Protein AF-A4XMM3-F1 (afdb_monomer_lite)

Radius of gyration: 43.62 Å; chains: 1; bounding box: 89×39×121 Å

InterPro domains:
  IPR013663 Helicase, SWF/SNF/SWI type, bacterial [PF08455] (263-455)

Foldseek 3Di:
DQVVLLVLVLQQQDLVNLQVQALHNVQLVLLVVQLVVVQWAQWAAESVQRKIWTFGDDPPGTKTKIKGFDWDWDDDPVDTHIHTPDIDMDIPDPVVVVTGGDGSRRSSSSNCSSVVVHHYDHDPDDPCRVVRVVVVVVVVVVVVVVVVVVVLVVQLVVVVVLVVVCVVPPDDAFKEKAWEQEAFDQWWTKIWIWMDGPVQVDIATQQALQVVLVCLVSQHWADRDPRDIDGNNNHDYDPLVNLVSVVSNVCCVVPVVCDDRGIRIHTPVCVVVVLVSQAQHKHWYDDDPDPDTDIAGEHQPDDDAWEWEWEDDPWKIKIFTPCQQAKDQRNLVPQSQWIQHPRYTYGDDPPRSVLVSVVNCCQPPPDDPPDHGRMDMDGLVVLLLCCFVRVVRCVVRHHYYYDPVSCVSNVADPADKDWDWDWDDDDPDIDIAIWIDSPPDIDHNDDPPPPPPPPPDD

Sequence (458 aa):
MVQELAKKIYASITDYMIRRLASNENVYIRGIQLYNHGRVKNPKFNPELMIAEAKVEGDTDPYNVILDLDVDTEGEENNLKASIYKVGFWRECKAAQTYKGLCKHSVALLKALSKGEVEVVDYPTPIFLELKKKFEEEERQRRRTEFKKRLEKIKSTYAHAMTRLISEIDIKPNVYLKKIIESVSVDALNMRFKIYSEDIGKEYFIKDIGDFSEAYINKIEYQFGKKFVYNPFIHIFPEEDKKLLEFIYKLKNIKPVIFSAQYLSIPYALWEDFFNLINRQEIFAAYGEGNEYKKIKVDITKPVDIDIFVDMNEEEANIKSEFLKEADVLDWKQRARFVIYKDTLTVLKEPQNFIIYPLFYYNCVEFAADEMQGEIKLNKEDLKEFIEIVYPVAKEYCRFEMSQKVKEFLELKDEELKLKVLFDTYKKGICAQIKYTDGSTDLDIEKAGLKRDFSKRA

Secondary structure (DSSP, 8-state):
-HHHHHHHHHHH--HHHHHHHBSSHHHHHHHHHHHHTT-EEEEEEETTTTEEEEEEE-SSSEEEEEEEEEEEEESSTTS-EEEEEEEEEEES-GGGGGSSSB-HHHHHHHHHHHTT-SEE---SS-TTHHHHHHHHHHHHHHHHHHHHHHHHHHHHHHHHHHHHHHTTS-----EEEEEEEEEE-SSEEEEEEEEEEGGGTEEEE-S-HHHHHHHHHTT--EE-SSS-EE-TTT----HHHHHHHHHHHHHHHH-GGGEETTEEEEEGGGHHHHHHHTTT-EEEE--SSSSSPEEEEE-TT-----EEEEEE-SSEEEEE-HHHHH-EETTTTTTS-EEEETTEEEEPPTTHHHHHHHHHHIIIIIS-TTSPTTEEEEEHHHHHHHHHHHHHHHHHHSEEEE-HHHHHHTT--SSPPEEEEEEEEETTEEEEEEEEESSS-EEE--------------

Structure (mmCIF, N/CA/C/O backbone):
data_AF-A4XMM3-F1
#
_entry.id   AF-A4XMM3-F1
#
loop_
_atom_site.group_PDB
_atom_site.id
_atom_site.type_symbol
_atom_site.label_atom_id
_atom_site.label_alt_id
_atom_site.label_comp_id
_atom_site.label_asym_id
_atom_site.label_entity_id
_atom_site.label_seq_id
_atom_site.pdbx_PDB_ins_code
_atom_site.Cartn_x
_atom_site.Cartn_y
_atom_site.Cartn_z
_atom_site.occupancy
_atom_site.B_iso_or_equiv
_atom_site.auth_seq_id
_atom_site.auth_comp_id
_atom_site.auth_asym_id
_atom_site.auth_atom_id
_atom_site.pdbx_PDB_model_num
ATOM 1 N N . MET A 1 1 ? 49.291 -16.802 -58.790 1.00 63.16 1 MET A N 1
ATOM 2 C CA . MET A 1 1 ? 47.913 -16.306 -58.589 1.00 63.16 1 MET A CA 1
ATOM 3 C C . MET A 1 1 ? 47.802 -15.371 -57.377 1.00 63.16 1 MET A C 1
ATOM 5 O O . MET A 1 1 ? 47.644 -14.178 -57.586 1.00 63.16 1 MET A O 1
ATOM 9 N N . VAL A 1 2 ? 48.005 -15.838 -56.133 1.00 71.44 2 VAL A N 1
ATOM 10 C CA . VAL A 1 2 ? 47.857 -15.024 -54.894 1.00 71.44 2 VAL A CA 1
ATOM 11 C C . VAL A 1 2 ? 48.750 -13.768 -54.855 1.00 71.44 2 VAL A C 1
ATOM 13 O O . VAL A 1 2 ? 48.275 -12.666 -54.589 1.00 71.44 2 VAL A O 1
ATOM 16 N N . GLN A 1 3 ? 50.036 -13.895 -55.205 1.00 75.62 3 GLN A N 1
ATOM 17 C CA . GLN A 1 3 ? 50.959 -12.748 -55.260 1.00 75.62 3 GLN A CA 1
ATOM 18 C C . GLN A 1 3 ? 50.628 -11.741 -56.375 1.00 75.62 3 GLN A C 1
ATOM 20 O O . GLN A 1 3 ? 50.979 -10.567 -56.278 1.00 75.62 3 GLN A O 1
ATOM 25 N N . GLU A 1 4 ? 49.976 -12.187 -57.447 1.00 78.44 4 GLU A N 1
ATOM 26 C CA . GLU A 1 4 ? 49.599 -11.324 -58.567 1.00 78.44 4 GLU A CA 1
ATOM 27 C C . GLU A 1 4 ? 48.335 -10.522 -58.243 1.00 78.44 4 GLU A C 1
ATOM 29 O O . GLU A 1 4 ? 48.286 -9.318 -58.494 1.00 78.44 4 GLU A O 1
ATOM 34 N N . LEU A 1 5 ? 47.361 -11.166 -57.594 1.00 80.94 5 LEU A N 1
ATOM 35 C CA . LEU A 1 5 ? 46.179 -10.511 -57.042 1.00 80.94 5 LEU A CA 1
ATOM 36 C C . LEU A 1 5 ? 46.572 -9.439 -56.017 1.00 80.94 5 LEU A C 1
ATOM 38 O O . LEU A 1 5 ? 46.119 -8.303 -56.121 1.00 80.94 5 LEU A O 1
ATOM 42 N N . ALA A 1 6 ? 47.491 -9.753 -55.099 1.00 84.19 6 ALA A N 1
ATOM 43 C CA . ALA A 1 6 ? 48.010 -8.786 -54.136 1.00 84.19 6 ALA A CA 1
ATOM 44 C C . ALA A 1 6 ? 48.622 -7.546 -54.818 1.00 84.19 6 ALA A C 1
ATOM 46 O O . ALA A 1 6 ? 48.267 -6.418 -54.486 1.00 84.19 6 ALA A O 1
ATOM 47 N N . LYS A 1 7 ? 49.463 -7.734 -55.846 1.00 85.12 7 LYS A N 1
ATOM 48 C CA . LYS A 1 7 ? 50.044 -6.617 -56.618 1.00 85.12 7 LYS A CA 1
ATOM 49 C C . LYS A 1 7 ? 48.981 -5.751 -57.302 1.00 85.12 7 LYS A C 1
ATOM 51 O O . LYS A 1 7 ? 49.102 -4.526 -57.294 1.00 85.12 7 LYS A O 1
ATOM 56 N N . LYS A 1 8 ? 47.943 -6.370 -57.874 1.00 84.00 8 LYS A N 1
ATOM 57 C CA . LYS A 1 8 ? 46.811 -5.666 -58.501 1.00 84.00 8 LYS A CA 1
ATOM 58 C C . LYS A 1 8 ? 46.006 -4.868 -57.470 1.00 84.00 8 LYS A C 1
ATOM 60 O O . LYS A 1 8 ? 45.648 -3.723 -57.734 1.00 84.00 8 LYS A O 1
ATOM 65 N N . ILE A 1 9 ? 45.805 -5.425 -56.274 1.00 85.81 9 ILE A N 1
ATOM 66 C CA . ILE A 1 9 ? 45.154 -4.732 -55.156 1.00 85.81 9 ILE A CA 1
ATOM 67 C C . ILE A 1 9 ? 45.976 -3.516 -54.734 1.00 85.81 9 ILE A C 1
ATOM 69 O O . ILE A 1 9 ? 45.413 -2.429 -54.670 1.00 85.81 9 ILE A O 1
ATOM 73 N N . TYR A 1 10 ? 47.292 -3.644 -54.535 1.00 90.19 10 TYR A N 1
ATOM 74 C CA . TYR A 1 10 ? 48.148 -2.513 -54.139 1.00 90.19 10 TYR A CA 1
ATOM 75 C C . TYR A 1 10 ? 48.059 -1.357 -55.140 1.00 90.19 10 TYR A C 1
ATOM 77 O O . TYR A 1 10 ? 47.852 -0.210 -54.746 1.00 90.19 10 TYR A O 1
ATOM 85 N N . ALA A 1 11 ? 48.130 -1.672 -56.438 1.00 86.19 11 ALA A N 1
ATOM 86 C CA . ALA A 1 11 ? 48.041 -0.690 -57.516 1.00 86.19 11 ALA A CA 1
ATOM 87 C C . ALA A 1 11 ? 46.674 0.017 -57.589 1.00 86.19 11 ALA A C 1
ATOM 89 O O . ALA A 1 11 ? 46.595 1.152 -58.058 1.00 86.19 11 ALA A O 1
ATOM 90 N N . SER A 1 12 ? 45.606 -0.627 -57.108 1.00 86.50 12 SER A N 1
ATOM 91 C CA . SER A 1 12 ? 44.261 -0.041 -57.066 1.00 86.50 12 SER A CA 1
ATOM 92 C C . SER A 1 12 ? 44.072 0.983 -55.935 1.00 86.50 12 SER A C 1
ATOM 94 O O . SER A 1 12 ? 43.129 1.772 -55.974 1.00 86.50 12 SER A O 1
ATOM 96 N N . ILE A 1 13 ? 44.968 1.018 -54.938 1.00 90.06 13 ILE A N 1
ATOM 97 C CA . ILE A 1 13 ? 44.867 1.925 -53.787 1.00 90.06 13 ILE A CA 1
ATOM 98 C C . ILE A 1 13 ? 45.601 3.231 -54.089 1.00 90.06 13 ILE A C 1
ATOM 100 O O . ILE A 1 13 ? 46.823 3.322 -53.992 1.00 90.06 13 ILE A O 1
ATOM 104 N N . THR A 1 14 ? 44.851 4.280 -54.419 1.00 90.62 14 THR A N 1
ATOM 105 C CA . THR A 1 14 ? 45.434 5.599 -54.710 1.00 90.62 14 THR A CA 1
ATOM 106 C C . THR A 1 14 ? 45.437 6.519 -53.490 1.00 90.62 14 THR A C 1
ATOM 108 O O . THR A 1 14 ? 44.548 6.454 -52.640 1.00 90.62 14 THR A O 1
ATOM 111 N N . ASP A 1 15 ? 46.378 7.465 -53.433 1.00 91.56 15 ASP A N 1
ATOM 112 C CA . ASP A 1 15 ? 46.409 8.486 -52.371 1.00 91.56 15 ASP A CA 1
ATOM 113 C C . ASP A 1 15 ? 45.133 9.335 -52.335 1.00 91.56 15 ASP A C 1
ATOM 115 O O . ASP A 1 15 ? 44.656 9.709 -51.263 1.00 91.56 15 ASP A O 1
ATOM 119 N N . TYR A 1 16 ? 44.523 9.572 -53.499 1.00 90.44 16 TYR A N 1
ATOM 120 C CA . TYR A 1 16 ? 43.225 10.232 -53.596 1.00 90.44 16 TYR A CA 1
ATOM 121 C C . TYR A 1 16 ? 42.118 9.437 -52.883 1.00 90.44 16 TYR A C 1
ATOM 123 O O . TYR A 1 16 ? 41.324 10.018 -52.139 1.00 90.44 16 TYR A O 1
ATOM 131 N N . MET A 1 17 ? 42.085 8.111 -53.057 1.00 89.81 17 MET A N 1
ATOM 132 C CA . MET A 1 17 ? 41.139 7.239 -52.352 1.00 89.81 17 MET A CA 1
ATOM 133 C C . MET A 1 17 ? 41.387 7.244 -50.846 1.00 89.81 17 MET A C 1
ATOM 135 O O . MET A 1 17 ? 40.449 7.459 -50.081 1.00 89.81 17 MET A O 1
ATOM 139 N N . ILE A 1 18 ? 42.641 7.075 -50.412 1.00 92.06 18 ILE A N 1
ATOM 140 C CA . ILE A 1 18 ? 43.003 7.079 -48.986 1.00 92.06 18 ILE A CA 1
ATOM 141 C C . ILE A 1 18 ? 42.569 8.399 -48.330 1.00 92.06 18 ILE A C 1
ATOM 143 O O . ILE A 1 18 ? 41.960 8.393 -47.257 1.00 92.06 18 ILE A O 1
ATOM 147 N N . ARG A 1 19 ? 42.814 9.531 -49.000 1.00 92.69 19 ARG A N 1
ATOM 148 C CA . ARG A 1 19 ? 42.422 10.868 -48.537 1.00 92.69 19 ARG A CA 1
ATOM 149 C C . ARG A 1 19 ? 40.908 11.038 -48.429 1.00 92.69 19 ARG A C 1
ATOM 151 O O . ARG A 1 19 ? 40.440 11.587 -47.438 1.00 92.69 19 ARG A O 1
ATOM 158 N N . ARG A 1 20 ? 40.137 10.539 -49.403 1.00 90.25 20 ARG A N 1
ATOM 159 C CA . ARG A 1 20 ? 38.661 10.567 -49.365 1.00 90.25 20 ARG A CA 1
ATOM 160 C C . ARG A 1 20 ? 38.064 9.677 -48.282 1.00 90.25 20 ARG A C 1
ATOM 162 O O . ARG A 1 20 ? 36.989 9.986 -47.777 1.00 90.25 20 ARG A O 1
ATOM 169 N N . LEU A 1 21 ? 38.718 8.560 -47.981 1.00 89.12 21 LEU A N 1
ATOM 170 C CA . LEU A 1 21 ? 38.251 7.620 -46.970 1.00 89.12 21 LEU A CA 1
ATOM 171 C C . LEU A 1 21 ? 38.573 8.095 -45.552 1.00 89.12 21 LEU A C 1
ATOM 173 O O . LEU A 1 21 ? 37.874 7.695 -44.625 1.00 89.12 21 LEU A O 1
ATOM 177 N N . ALA A 1 22 ? 39.590 8.941 -45.364 1.00 89.06 22 ALA A N 1
ATOM 178 C CA . ALA A 1 22 ? 39.926 9.524 -44.069 1.00 89.06 22 ALA A CA 1
ATOM 179 C C . ALA A 1 22 ? 38.786 10.381 -43.494 1.00 89.06 22 ALA A C 1
ATOM 181 O O . ALA A 1 22 ? 38.044 11.036 -44.221 1.00 89.06 22 ALA A O 1
ATOM 182 N N . SER A 1 23 ? 38.668 10.423 -42.164 1.00 86.31 23 SER A N 1
ATOM 183 C CA . SER A 1 23 ? 37.593 11.173 -41.495 1.00 86.31 23 SER A CA 1
ATOM 184 C C . SER A 1 23 ? 37.624 12.679 -41.757 1.00 86.31 23 SER A C 1
ATOM 186 O O . SER A 1 23 ? 36.595 13.343 -41.680 1.00 86.31 23 SER A O 1
ATOM 188 N N . ASN A 1 24 ? 38.814 13.228 -42.004 1.00 88.06 24 ASN A N 1
ATOM 189 C CA . ASN A 1 24 ? 39.052 14.592 -42.469 1.00 88.06 24 ASN A CA 1
ATOM 190 C C . ASN A 1 24 ? 40.511 14.735 -42.940 1.00 88.06 24 ASN A C 1
ATOM 192 O O . ASN A 1 24 ? 41.333 13.834 -42.751 1.00 88.06 24 ASN A O 1
ATOM 196 N N . GLU A 1 25 ? 40.842 15.901 -43.495 1.00 92.00 25 GLU A N 1
ATOM 197 C CA . GLU A 1 25 ? 42.173 16.216 -44.024 1.00 92.00 25 GLU A CA 1
ATOM 198 C C . GLU A 1 25 ? 43.298 16.054 -42.989 1.00 92.00 25 GLU A C 1
ATOM 200 O O . GLU A 1 25 ? 44.326 15.439 -43.263 1.00 92.00 25 GLU A O 1
ATOM 205 N N . ASN A 1 26 ? 43.097 16.541 -41.763 1.00 90.31 26 ASN A N 1
ATOM 206 C CA . ASN A 1 26 ? 44.109 16.444 -40.707 1.00 90.31 26 ASN A CA 1
ATOM 207 C C . ASN A 1 26 ? 44.376 14.988 -40.303 1.00 90.31 26 ASN A C 1
ATOM 209 O O . ASN A 1 26 ? 45.504 14.625 -39.972 1.00 90.31 26 ASN A O 1
ATOM 213 N N . VAL A 1 27 ? 43.342 14.145 -40.324 1.00 89.44 27 VAL A N 1
ATOM 214 C CA . VAL A 1 27 ? 43.455 12.708 -40.051 1.00 89.44 27 VAL A CA 1
ATOM 215 C C . VAL A 1 27 ? 44.236 12.003 -41.158 1.00 89.44 27 VAL A C 1
ATOM 217 O O . VAL A 1 27 ? 45.082 11.166 -40.841 1.00 89.44 27 VAL A O 1
ATOM 220 N N . TYR A 1 28 ? 44.006 12.374 -42.421 1.00 92.88 28 TYR A N 1
ATOM 221 C CA . TYR A 1 28 ? 44.798 11.891 -43.551 1.00 92.88 28 TYR A CA 1
ATOM 222 C C . TYR A 1 28 ? 46.277 12.263 -43.392 1.00 92.88 28 TYR A C 1
ATOM 224 O O . TYR A 1 28 ? 47.122 11.371 -43.351 1.00 92.88 28 TYR A O 1
ATOM 232 N N . ILE A 1 29 ? 46.584 13.551 -43.192 1.00 92.94 29 ILE A N 1
ATOM 233 C CA . ILE A 1 29 ? 47.963 14.046 -43.030 1.00 92.94 29 ILE A CA 1
ATOM 234 C C . ILE A 1 29 ? 48.675 13.313 -41.889 1.00 92.94 29 ILE A C 1
ATOM 236 O O . ILE A 1 29 ? 49.778 12.802 -42.071 1.00 92.94 29 ILE A O 1
ATOM 240 N N . ARG A 1 30 ? 48.028 13.194 -40.723 1.00 91.81 30 ARG A N 1
ATOM 241 C CA . ARG A 1 30 ? 48.594 12.469 -39.575 1.00 91.81 30 ARG A CA 1
ATOM 242 C C . ARG A 1 30 ? 48.789 10.984 -39.861 1.00 91.81 30 ARG A C 1
ATOM 244 O O . ARG A 1 30 ? 49.762 10.405 -39.397 1.00 91.81 30 ARG A O 1
ATOM 251 N N . GLY A 1 31 ? 47.885 10.353 -40.607 1.00 92.38 31 GLY A N 1
ATOM 252 C CA . GLY A 1 31 ? 48.042 8.955 -41.001 1.00 92.38 31 GLY A CA 1
ATOM 253 C C . GLY A 1 31 ? 49.234 8.739 -41.932 1.00 92.38 31 GLY A C 1
ATOM 254 O O . GLY A 1 31 ? 50.013 7.814 -41.718 1.00 92.38 31 GLY A O 1
ATOM 255 N N . ILE A 1 32 ? 49.439 9.642 -42.894 1.00 95.81 32 ILE A N 1
ATOM 256 C CA . ILE A 1 32 ? 50.630 9.638 -43.754 1.00 95.81 32 ILE A CA 1
ATOM 257 C C . ILE A 1 32 ? 51.907 9.876 -42.936 1.00 95.81 32 ILE A C 1
ATOM 259 O O . ILE A 1 32 ? 52.905 9.201 -43.166 1.00 95.81 32 ILE A O 1
ATOM 263 N N . GLN A 1 33 ? 51.883 10.768 -41.940 1.00 92.81 33 GLN A N 1
ATOM 264 C CA . GLN A 1 33 ? 53.020 10.975 -41.031 1.00 92.81 33 GLN A CA 1
ATOM 265 C C . GLN A 1 33 ? 53.373 9.710 -40.241 1.00 92.81 33 GLN A C 1
ATOM 267 O O . GLN A 1 33 ? 54.544 9.355 -40.151 1.00 92.81 33 GLN A O 1
ATOM 272 N N . LEU A 1 34 ? 52.375 9.003 -39.698 1.00 92.38 34 LEU A N 1
ATOM 273 C CA . LEU A 1 34 ? 52.605 7.735 -39.000 1.00 92.38 34 LEU A CA 1
ATOM 274 C C . LEU A 1 34 ? 53.247 6.693 -39.924 1.00 92.38 34 LEU A C 1
ATOM 276 O O . LEU A 1 34 ? 54.205 6.031 -39.529 1.00 92.38 34 LEU A O 1
ATOM 280 N N . TYR A 1 35 ? 52.753 6.584 -41.158 1.00 95.88 35 TYR A N 1
ATOM 281 C CA . TYR A 1 35 ? 53.344 5.716 -42.171 1.00 95.88 35 TYR A CA 1
ATOM 282 C C . TYR A 1 35 ? 54.807 6.097 -42.472 1.00 95.88 35 TYR A C 1
ATOM 284 O O . TYR A 1 35 ? 55.692 5.262 -42.310 1.00 95.88 35 TYR A O 1
ATOM 292 N N . ASN A 1 36 ? 55.080 7.366 -42.798 1.00 92.88 36 ASN A N 1
ATOM 293 C CA . ASN A 1 36 ? 56.426 7.852 -43.129 1.00 92.88 36 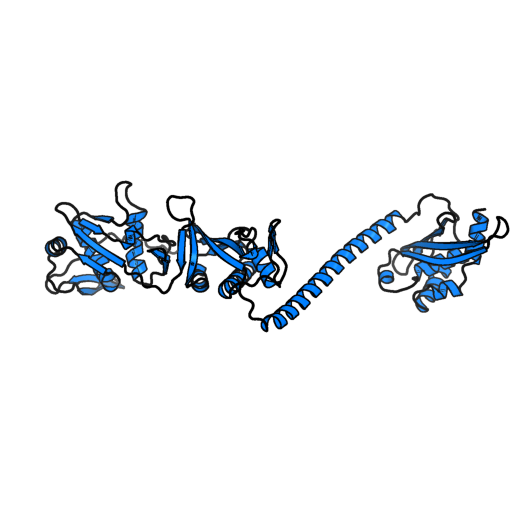ASN A CA 1
ATOM 294 C C . ASN A 1 36 ? 57.428 7.686 -41.973 1.00 92.88 36 ASN A C 1
ATOM 296 O O . ASN A 1 36 ? 58.621 7.526 -42.206 1.00 92.88 36 ASN A O 1
ATOM 300 N N . HIS A 1 37 ? 56.958 7.717 -40.723 1.00 93.50 37 HIS A N 1
ATOM 301 C CA . HIS A 1 37 ? 57.781 7.473 -39.536 1.00 93.50 37 HIS A CA 1
ATOM 302 C C . HIS A 1 37 ? 57.964 5.977 -39.211 1.00 93.50 37 HIS A C 1
ATOM 304 O O . HIS A 1 37 ? 58.463 5.644 -38.136 1.00 93.50 37 HIS A O 1
ATOM 310 N N . GLY A 1 38 ? 57.529 5.061 -40.084 1.00 91.50 38 GLY A N 1
ATOM 311 C CA . GLY A 1 38 ? 57.675 3.618 -39.881 1.00 91.50 38 GLY A CA 1
ATOM 312 C C . GLY A 1 38 ? 56.896 3.092 -38.672 1.00 91.50 38 GLY A C 1
ATOM 313 O O . GLY A 1 38 ? 57.319 2.129 -38.028 1.00 91.50 38 GLY A O 1
ATOM 314 N N . ARG A 1 39 ? 55.777 3.741 -38.315 1.00 94.00 39 ARG A N 1
ATOM 315 C CA . ARG A 1 39 ? 54.945 3.380 -37.150 1.00 94.00 39 ARG A CA 1
ATOM 316 C C . ARG A 1 39 ? 54.030 2.183 -37.406 1.00 94.00 39 ARG A C 1
ATOM 318 O O . ARG A 1 39 ? 53.411 1.687 -36.471 1.00 94.00 39 ARG A O 1
ATOM 325 N N . VAL A 1 40 ? 53.938 1.710 -38.646 1.00 94.94 40 VAL A N 1
ATOM 326 C CA . VAL A 1 40 ? 53.221 0.481 -39.005 1.00 94.94 40 VAL A CA 1
ATOM 327 C C . VAL A 1 40 ? 54.165 -0.704 -38.790 1.00 94.94 40 VAL A C 1
ATOM 329 O O . VAL A 1 40 ? 55.174 -0.826 -39.478 1.00 94.94 40 VAL A O 1
ATOM 332 N N . LYS A 1 41 ? 53.874 -1.556 -37.804 1.00 94.44 41 LYS A N 1
ATOM 333 C CA . LYS A 1 41 ? 54.704 -2.704 -37.417 1.00 94.44 41 LYS A CA 1
ATOM 334 C C . LYS A 1 41 ? 54.071 -4.011 -37.881 1.00 94.44 41 LYS A C 1
ATOM 336 O O . LYS A 1 41 ? 52.891 -4.256 -37.623 1.00 94.44 41 LYS A O 1
ATOM 341 N N . ASN A 1 42 ? 54.893 -4.847 -38.515 1.00 90.94 42 ASN A N 1
ATOM 342 C CA . ASN A 1 42 ? 54.543 -6.167 -39.049 1.00 90.94 42 ASN A CA 1
ATOM 343 C C . ASN A 1 42 ? 53.221 -6.178 -39.840 1.00 90.94 42 ASN A C 1
ATOM 345 O O . ASN A 1 42 ? 52.317 -6.940 -39.490 1.00 90.94 42 ASN A O 1
ATOM 349 N N . PRO A 1 43 ? 53.068 -5.302 -40.849 1.00 94.00 43 PRO A N 1
ATOM 350 C CA . PRO A 1 43 ? 51.862 -5.277 -41.657 1.00 94.00 43 PRO A CA 1
ATOM 351 C C . PRO A 1 43 ? 51.736 -6.557 -42.483 1.00 94.00 43 PRO A C 1
ATOM 353 O O . PRO A 1 43 ? 52.675 -6.966 -43.161 1.00 94.00 43 PRO A O 1
ATOM 356 N N . LYS A 1 44 ? 50.564 -7.182 -42.420 1.00 94.56 44 LYS A N 1
ATOM 357 C CA . LYS A 1 44 ? 50.234 -8.444 -43.078 1.00 94.56 44 LYS A CA 1
ATOM 358 C C . LYS A 1 44 ? 49.010 -8.270 -43.956 1.00 94.56 44 LYS A C 1
ATOM 360 O O . LYS A 1 44 ? 48.104 -7.517 -43.603 1.00 94.56 44 LYS A O 1
ATOM 365 N N . PHE A 1 45 ? 48.977 -8.964 -45.084 1.00 93.81 45 PHE A N 1
ATOM 366 C CA . PHE A 1 45 ? 47.842 -8.965 -45.994 1.00 93.81 45 PHE A CA 1
ATOM 367 C C . PHE A 1 45 ? 47.485 -10.388 -46.408 1.00 93.81 45 PHE A C 1
ATOM 369 O O . PHE A 1 45 ? 48.325 -11.103 -46.950 1.00 93.81 45 PHE A O 1
ATOM 376 N N . ASN A 1 46 ? 46.234 -10.775 -46.164 1.00 91.12 46 ASN A N 1
ATOM 377 C CA . ASN A 1 46 ? 45.658 -12.027 -46.624 1.00 91.12 46 ASN A CA 1
ATOM 378 C C . ASN A 1 46 ? 44.792 -11.761 -47.871 1.00 91.12 46 ASN A C 1
ATOM 380 O O . ASN A 1 46 ? 43.705 -11.193 -47.727 1.00 91.12 46 ASN A O 1
ATOM 384 N N . PRO A 1 47 ? 45.237 -12.152 -49.082 1.00 87.19 47 PRO A N 1
ATOM 385 C CA . PRO A 1 47 ? 44.498 -11.893 -50.318 1.00 87.19 47 PRO A CA 1
ATOM 386 C C . PRO A 1 47 ? 43.253 -12.767 -50.501 1.00 87.19 47 PRO A C 1
ATOM 388 O O . PRO A 1 47 ? 42.394 -12.405 -51.296 1.00 87.19 47 PRO A O 1
ATOM 391 N N . GLU A 1 48 ? 43.143 -13.900 -49.802 1.00 86.00 48 GLU A N 1
ATOM 392 C CA . GLU A 1 48 ? 41.952 -14.761 -49.859 1.00 86.00 48 GLU A CA 1
ATOM 393 C C . GLU A 1 48 ? 40.823 -14.198 -48.994 1.00 86.00 48 GLU A C 1
ATOM 395 O O . GLU A 1 48 ? 39.663 -14.194 -49.396 1.00 86.00 48 GLU A O 1
ATOM 400 N N . LEU A 1 49 ? 41.174 -13.673 -47.818 1.00 87.19 49 LEU A N 1
ATOM 401 C CA . LEU A 1 49 ? 40.231 -13.030 -46.905 1.00 87.19 49 LEU A CA 1
ATOM 402 C C . LEU A 1 49 ? 40.035 -11.537 -47.195 1.00 87.19 49 LEU A C 1
ATOM 404 O O . LEU A 1 49 ? 39.188 -10.916 -46.565 1.00 87.19 49 LEU A O 1
ATOM 408 N N . MET A 1 50 ? 40.834 -10.957 -48.096 1.00 90.00 50 MET A N 1
ATOM 409 C CA . MET A 1 50 ? 40.888 -9.519 -48.385 1.00 90.00 50 MET A CA 1
ATOM 410 C C . MET A 1 50 ? 41.103 -8.648 -47.137 1.00 90.00 50 MET A C 1
ATOM 412 O O . MET A 1 50 ? 40.595 -7.531 -47.023 1.00 90.00 50 MET A O 1
ATOM 416 N N . ILE A 1 51 ? 41.901 -9.150 -46.193 1.00 90.44 51 ILE A N 1
ATOM 417 C CA . ILE A 1 51 ? 42.128 -8.516 -44.893 1.00 90.44 51 ILE A CA 1
ATOM 418 C C . ILE A 1 51 ? 43.583 -8.072 -44.760 1.00 90.44 51 ILE A C 1
ATOM 420 O O . ILE A 1 51 ? 44.504 -8.865 -44.951 1.00 90.44 51 ILE A O 1
ATOM 424 N N . ALA A 1 52 ? 43.789 -6.808 -44.384 1.00 91.44 52 ALA A N 1
ATOM 425 C CA . ALA A 1 52 ? 45.095 -6.289 -43.988 1.00 91.44 52 ALA A CA 1
ATOM 426 C C . ALA A 1 52 ? 45.131 -5.998 -42.486 1.00 91.44 52 ALA A C 1
ATOM 428 O O . ALA A 1 52 ? 44.234 -5.350 -41.946 1.00 91.44 52 ALA A O 1
ATOM 429 N N . GLU A 1 53 ? 46.184 -6.440 -41.808 1.00 92.62 53 GLU A N 1
ATOM 430 C CA . GLU A 1 53 ? 46.319 -6.350 -40.355 1.00 92.62 53 GLU A CA 1
ATOM 431 C C . GLU A 1 53 ? 47.703 -5.846 -39.966 1.00 92.62 53 GLU A C 1
ATOM 433 O O . GLU A 1 53 ? 48.712 -6.272 -40.521 1.00 92.62 53 GLU A O 1
ATOM 438 N N . ALA A 1 54 ? 47.774 -4.940 -38.994 1.00 93.50 54 ALA A N 1
ATOM 439 C CA . ALA A 1 54 ? 49.047 -4.486 -38.445 1.00 93.50 54 ALA A CA 1
ATOM 440 C C . ALA A 1 54 ? 48.892 -3.943 -37.030 1.00 93.50 54 ALA A C 1
ATOM 442 O O . ALA A 1 54 ? 47.812 -3.509 -36.618 1.00 93.50 54 ALA A O 1
ATOM 443 N N . LYS A 1 55 ? 50.020 -3.865 -36.324 1.00 92.00 55 LYS A N 1
ATOM 444 C CA . LYS A 1 55 ? 50.136 -3.061 -35.110 1.00 92.00 55 LYS A CA 1
ATOM 445 C C . LYS A 1 55 ? 50.656 -1.679 -35.495 1.00 92.00 55 LYS A C 1
ATOM 447 O O . LYS A 1 55 ? 51.760 -1.560 -36.012 1.00 92.00 55 LYS A O 1
ATOM 452 N N . VAL A 1 56 ? 49.876 -0.629 -35.263 1.00 91.81 56 VAL A N 1
ATOM 453 C CA . VAL A 1 56 ? 50.255 0.750 -35.605 1.00 91.81 56 VAL A CA 1
ATOM 454 C C . VAL A 1 56 ? 50.536 1.533 -34.330 1.00 91.81 56 VAL A C 1
ATOM 456 O O . VAL A 1 56 ? 49.641 1.735 -33.513 1.00 91.81 56 VAL A O 1
ATOM 459 N N . GLU A 1 57 ? 51.773 1.982 -34.155 1.00 90.25 57 GLU A N 1
ATOM 460 C CA . GLU A 1 57 ? 52.174 2.845 -33.043 1.00 90.25 57 GLU A CA 1
ATOM 461 C C . GLU A 1 57 ? 51.519 4.226 -33.180 1.00 90.25 57 GLU A C 1
ATOM 463 O O . GLU A 1 57 ? 51.780 4.962 -34.134 1.00 90.25 57 GLU A O 1
ATOM 468 N N . GLY A 1 58 ? 50.640 4.574 -32.240 1.00 82.12 58 GLY A N 1
ATOM 469 C CA . GLY A 1 58 ? 50.127 5.931 -32.097 1.00 82.12 58 GLY A CA 1
ATOM 470 C C . GLY A 1 58 ? 51.046 6.801 -31.239 1.00 82.12 58 GLY A C 1
ATOM 471 O O . GLY A 1 58 ? 52.149 6.404 -30.874 1.00 82.12 58 GLY A O 1
ATOM 472 N N . ASP A 1 59 ? 50.569 7.998 -30.893 1.00 77.00 59 ASP A N 1
ATOM 473 C CA . ASP A 1 59 ? 51.354 8.956 -30.097 1.00 77.00 59 ASP A CA 1
ATOM 474 C C . ASP A 1 59 ? 51.536 8.502 -28.635 1.00 77.00 59 ASP A C 1
ATOM 476 O O . ASP A 1 59 ? 52.515 8.879 -27.999 1.00 77.00 59 ASP A O 1
ATOM 480 N N . THR A 1 60 ? 50.596 7.710 -28.105 1.00 76.94 60 THR A N 1
ATOM 481 C CA . THR A 1 60 ? 50.606 7.211 -26.716 1.00 76.94 60 THR A CA 1
ATOM 482 C C . THR A 1 60 ? 50.739 5.698 -26.632 1.00 76.94 60 THR A C 1
ATOM 484 O O . THR A 1 60 ? 51.535 5.196 -25.849 1.00 76.94 60 THR A O 1
ATOM 487 N N . ASP A 1 61 ? 49.984 4.973 -27.456 1.00 81.31 61 ASP A N 1
ATOM 488 C CA . ASP A 1 61 ? 49.848 3.521 -27.372 1.00 81.31 61 ASP A CA 1
ATOM 489 C C . ASP A 1 61 ? 49.910 2.898 -28.769 1.00 81.31 61 ASP A C 1
ATOM 491 O O . ASP A 1 61 ? 49.556 3.551 -29.759 1.00 81.31 61 ASP A O 1
ATOM 495 N N . PRO A 1 62 ? 50.331 1.632 -28.891 1.00 84.44 62 PRO A N 1
ATOM 496 C CA . PRO A 1 62 ? 50.150 0.885 -30.120 1.00 84.44 62 PRO A CA 1
ATOM 497 C C . PRO A 1 62 ? 48.707 0.388 -30.265 1.00 84.44 62 PRO A C 1
ATOM 499 O O . PRO A 1 62 ? 48.070 0.015 -29.286 1.00 84.44 62 PRO A O 1
ATOM 502 N N . TYR A 1 63 ? 48.221 0.331 -31.503 1.00 86.00 63 TYR A N 1
ATOM 503 C CA . TYR A 1 63 ? 46.859 -0.081 -31.835 1.00 86.00 63 TYR A CA 1
ATOM 504 C C . TYR A 1 63 ? 46.868 -1.285 -32.767 1.00 86.00 63 TYR A C 1
ATOM 506 O O . TYR A 1 63 ? 47.548 -1.257 -33.795 1.00 86.00 63 TYR A O 1
ATOM 514 N N . ASN A 1 64 ? 46.054 -2.294 -32.467 1.00 88.69 64 ASN A N 1
ATOM 515 C CA . ASN A 1 64 ? 45.759 -3.356 -33.426 1.00 88.69 64 ASN A CA 1
ATOM 516 C C . ASN A 1 64 ? 44.747 -2.837 -34.459 1.00 88.69 64 ASN A C 1
ATOM 518 O O . ASN A 1 64 ? 43.674 -2.338 -34.101 1.00 88.69 64 ASN A O 1
ATOM 522 N N . VAL A 1 65 ? 45.115 -2.890 -35.740 1.00 88.69 65 VAL A N 1
ATOM 523 C CA . VAL A 1 65 ? 44.320 -2.356 -36.852 1.00 88.69 65 VAL A CA 1
ATOM 524 C C . VAL A 1 65 ? 44.017 -3.471 -37.836 1.00 88.69 65 VAL A C 1
ATOM 526 O O . VAL A 1 65 ? 44.930 -4.159 -38.284 1.00 88.69 65 VAL A O 1
ATOM 529 N N . ILE A 1 66 ? 42.740 -3.593 -38.194 1.00 88.88 66 ILE A N 1
ATOM 530 C CA . ILE A 1 66 ? 42.246 -4.501 -39.232 1.00 88.88 66 ILE A CA 1
ATOM 531 C C . ILE A 1 66 ? 41.566 -3.652 -40.306 1.00 88.88 66 ILE A C 1
ATOM 533 O O . ILE A 1 66 ? 40.725 -2.806 -39.984 1.00 88.88 66 ILE A O 1
ATOM 537 N N . LEU A 1 67 ? 41.917 -3.880 -41.567 1.00 90.12 67 LEU A N 1
ATOM 538 C CA . LEU A 1 67 ? 41.217 -3.381 -42.744 1.00 90.12 67 LEU A CA 1
ATOM 539 C C . LEU A 1 67 ? 40.576 -4.556 -43.469 1.00 90.12 67 LEU A C 1
ATOM 541 O O . LEU A 1 67 ? 41.228 -5.568 -43.697 1.00 90.12 67 LEU A O 1
ATOM 545 N N . ASP A 1 68 ? 39.313 -4.384 -43.819 1.00 87.62 68 ASP A N 1
ATOM 546 C CA . ASP A 1 68 ? 38.486 -5.343 -44.541 1.00 87.62 68 ASP A CA 1
ATOM 547 C C . ASP A 1 68 ? 38.184 -4.729 -45.911 1.00 87.62 68 ASP A C 1
ATOM 549 O O . ASP A 1 68 ? 37.620 -3.630 -45.978 1.00 87.62 68 ASP A O 1
ATOM 553 N N . LEU A 1 69 ? 38.678 -5.340 -46.983 1.00 87.94 69 LEU A N 1
ATOM 554 C CA . LEU A 1 69 ? 38.615 -4.777 -48.327 1.00 87.94 69 LEU A CA 1
ATOM 555 C C . LEU A 1 69 ? 37.538 -5.500 -49.127 1.00 87.94 69 LEU A C 1
ATOM 557 O O . LEU A 1 69 ? 37.646 -6.690 -49.399 1.00 87.94 69 LEU A O 1
ATOM 561 N N . ASP A 1 70 ? 36.543 -4.752 -49.585 1.00 83.69 70 ASP A N 1
ATOM 562 C CA . ASP A 1 70 ? 35.612 -5.251 -50.587 1.00 83.69 70 ASP A CA 1
ATOM 563 C C . ASP A 1 70 ? 36.215 -4.960 -51.972 1.00 83.69 70 ASP A C 1
ATOM 565 O O . ASP A 1 70 ? 36.344 -3.794 -52.380 1.00 83.69 70 ASP A O 1
ATOM 569 N N . VAL A 1 71 ? 36.633 -6.023 -52.665 1.00 80.50 71 VAL A N 1
ATOM 570 C CA . VAL A 1 71 ? 37.306 -5.962 -53.969 1.00 80.50 71 VAL A CA 1
ATOM 571 C C . VAL A 1 71 ? 36.433 -6.622 -55.026 1.00 80.50 71 VAL A C 1
ATOM 573 O O . VAL A 1 71 ? 36.136 -7.809 -54.922 1.00 80.50 71 VAL A O 1
ATOM 576 N N . ASP A 1 72 ? 36.088 -5.877 -56.073 1.00 75.75 72 ASP A N 1
ATOM 577 C CA . ASP A 1 72 ? 35.535 -6.471 -57.291 1.00 75.75 72 ASP A CA 1
ATOM 578 C C . ASP A 1 72 ? 36.680 -6.884 -58.214 1.00 75.75 72 ASP A C 1
ATOM 580 O O . ASP A 1 72 ? 37.622 -6.114 -58.446 1.00 75.75 72 ASP A O 1
ATOM 584 N N . THR A 1 73 ? 36.599 -8.114 -58.722 1.00 70.12 73 THR A N 1
ATOM 585 C CA . THR A 1 73 ? 37.545 -8.649 -59.704 1.00 70.12 73 THR A CA 1
ATOM 586 C C . THR A 1 73 ? 36.821 -8.949 -61.009 1.00 70.12 73 THR A C 1
ATOM 588 O O . THR A 1 73 ? 35.858 -9.710 -61.029 1.00 70.12 73 THR A O 1
ATOM 591 N N . GLU A 1 74 ? 37.278 -8.341 -62.104 1.00 65.06 74 GLU A N 1
ATOM 592 C CA . GLU A 1 74 ? 36.754 -8.579 -63.454 1.00 65.06 74 GLU A CA 1
ATOM 593 C C . GLU A 1 74 ? 37.878 -9.069 -64.383 1.00 65.06 74 GLU A C 1
ATOM 595 O O . GLU A 1 74 ? 38.964 -8.479 -64.405 1.00 65.06 74 GLU A O 1
ATOM 600 N N . GLY A 1 75 ? 37.612 -10.122 -65.170 1.00 59.31 75 GLY A N 1
ATOM 601 C CA . GLY A 1 75 ? 38.500 -10.639 -66.227 1.00 59.31 75 GLY A CA 1
ATOM 602 C C . GLY A 1 75 ? 38.951 -12.101 -66.056 1.00 59.31 75 GLY A C 1
ATOM 603 O O . GLY A 1 75 ? 38.812 -12.684 -64.986 1.00 59.31 75 GLY A O 1
ATOM 604 N N . GLU A 1 76 ? 39.495 -12.694 -67.127 1.00 56.19 76 GLU A N 1
ATOM 605 C CA . GLU A 1 76 ? 40.122 -14.033 -67.120 1.00 56.19 76 GLU A CA 1
ATOM 606 C C . GLU A 1 76 ? 41.513 -14.015 -66.449 1.00 56.19 76 GLU A C 1
ATOM 608 O O . GLU A 1 76 ? 42.103 -12.944 -66.284 1.00 56.19 76 GLU A O 1
ATOM 613 N N . GLU A 1 77 ? 42.049 -15.193 -66.089 1.00 54.78 77 GLU A N 1
ATOM 614 C CA . GLU A 1 77 ? 43.211 -15.416 -65.196 1.00 54.78 77 GLU A CA 1
ATOM 615 C C . GLU A 1 77 ? 44.421 -14.482 -65.414 1.00 54.78 77 GLU A C 1
ATOM 617 O O . GLU A 1 77 ? 45.071 -14.101 -64.442 1.00 54.78 77 GLU A O 1
ATOM 622 N N . ASN A 1 78 ? 44.688 -14.033 -66.646 1.00 53.84 78 ASN A N 1
ATOM 623 C CA . ASN A 1 78 ? 45.826 -13.159 -66.970 1.00 53.84 78 ASN A CA 1
ATOM 624 C C . ASN A 1 78 ? 45.492 -11.650 -67.057 1.00 53.84 78 ASN A C 1
ATOM 626 O O . ASN A 1 78 ? 46.404 -10.827 -67.086 1.00 53.84 78 ASN A O 1
ATOM 630 N N . ASN A 1 79 ? 44.211 -11.253 -67.049 1.00 58.41 79 ASN A N 1
ATOM 631 C CA . ASN A 1 79 ? 43.737 -9.866 -67.215 1.00 58.41 79 ASN A CA 1
ATOM 632 C C . ASN A 1 79 ? 42.820 -9.381 -66.073 1.00 58.41 79 ASN A C 1
ATOM 634 O O . ASN A 1 79 ? 42.000 -8.485 -66.271 1.00 58.41 79 ASN A O 1
ATOM 638 N N . LEU A 1 80 ? 42.980 -9.933 -64.865 1.00 64.25 80 LEU A N 1
ATOM 639 C CA . LEU A 1 80 ? 42.262 -9.466 -63.670 1.00 64.25 80 LEU A CA 1
ATOM 640 C C . LEU A 1 80 ? 42.466 -7.957 -63.434 1.00 64.25 80 LEU A C 1
ATOM 642 O O . LEU A 1 80 ? 43.598 -7.501 -63.238 1.00 64.25 80 LEU A O 1
ATOM 646 N N . LYS A 1 81 ? 41.371 -7.198 -63.393 1.00 66.62 81 LYS A N 1
ATOM 647 C CA . LYS A 1 81 ? 41.312 -5.846 -62.822 1.00 66.62 81 LYS A CA 1
ATOM 648 C C . LYS A 1 81 ? 40.724 -5.944 -61.421 1.00 66.62 81 LYS A C 1
ATOM 650 O O . LYS A 1 81 ? 39.682 -6.563 -61.250 1.00 66.62 81 LYS A O 1
ATOM 655 N N . ALA A 1 82 ? 41.393 -5.342 -60.441 1.00 67.75 82 ALA A N 1
ATOM 656 C CA . ALA A 1 82 ? 40.905 -5.250 -59.070 1.00 67.75 82 ALA A CA 1
ATOM 657 C C . ALA A 1 82 ? 40.526 -3.797 -58.766 1.00 67.75 82 ALA A C 1
ATOM 659 O O . ALA A 1 82 ? 41.333 -2.890 -58.989 1.00 67.75 82 ALA A O 1
ATOM 660 N N . SER A 1 83 ? 39.321 -3.576 -58.248 1.00 70.69 83 SER A N 1
ATOM 661 C CA . SER A 1 83 ? 38.890 -2.266 -57.753 1.00 70.69 83 SER A CA 1
ATOM 662 C C . SER A 1 83 ? 38.338 -2.376 -56.340 1.00 70.69 83 SER A C 1
ATOM 664 O O . SER A 1 83 ? 37.428 -3.161 -56.084 1.00 70.69 83 SER A O 1
ATOM 666 N N . ILE A 1 84 ? 38.870 -1.558 -55.430 1.00 73.50 84 ILE A N 1
ATOM 667 C CA . ILE A 1 84 ? 38.370 -1.448 -54.058 1.00 73.50 84 ILE A CA 1
ATOM 668 C C . ILE A 1 84 ? 37.241 -0.425 -54.036 1.00 73.50 84 ILE A C 1
ATOM 670 O O . ILE A 1 84 ? 37.477 0.766 -54.258 1.00 73.50 84 ILE A O 1
ATOM 674 N N . TYR A 1 85 ? 36.026 -0.869 -53.732 1.00 69.50 85 TYR A N 1
ATOM 675 C CA . TYR A 1 85 ? 34.864 0.019 -53.643 1.00 69.50 85 TYR A CA 1
ATOM 676 C C . TYR A 1 85 ? 34.449 0.305 -52.197 1.00 69.50 85 TYR A C 1
ATOM 678 O O . TYR A 1 85 ? 33.795 1.320 -51.934 1.00 69.50 85 TYR A O 1
ATOM 686 N N . LYS A 1 86 ? 34.874 -0.528 -51.237 1.00 70.94 86 LYS A N 1
ATOM 687 C CA . LYS A 1 86 ? 34.641 -0.293 -49.811 1.0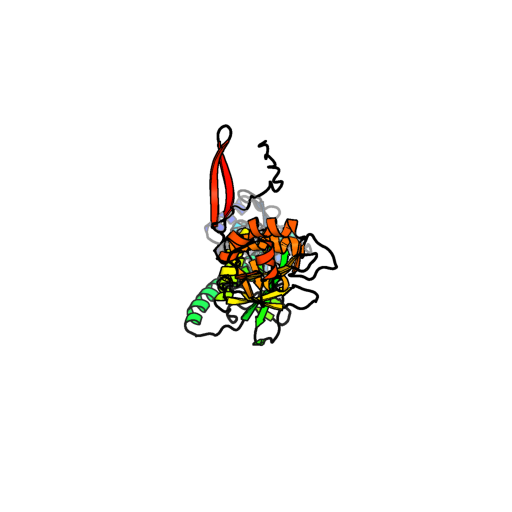0 70.94 86 LYS A CA 1
ATOM 688 C C . LYS A 1 86 ? 35.788 -0.815 -48.947 1.00 70.94 86 LYS A C 1
ATOM 690 O O . LYS A 1 86 ? 36.383 -1.850 -49.211 1.00 70.94 86 LYS A O 1
ATOM 695 N N . VAL A 1 87 ? 36.097 -0.043 -47.906 1.00 69.81 87 VAL A N 1
ATOM 696 C CA . VAL A 1 87 ? 37.092 -0.383 -46.885 1.00 69.81 87 VAL A CA 1
ATOM 697 C C . VAL A 1 87 ? 36.400 -0.343 -45.529 1.00 69.81 87 VAL A C 1
ATOM 699 O O . VAL A 1 87 ? 36.049 0.730 -45.026 1.00 69.81 87 VAL A O 1
ATOM 702 N N . GLY A 1 88 ? 36.170 -1.516 -44.950 1.00 61.75 88 GLY A N 1
ATOM 703 C CA . GLY A 1 88 ? 35.847 -1.677 -43.542 1.00 61.75 88 GLY A CA 1
ATOM 704 C C . GLY A 1 88 ? 37.106 -1.510 -42.696 1.00 61.75 88 GLY A C 1
ATOM 705 O O . GLY A 1 88 ? 38.212 -1.826 -43.126 1.00 61.75 88 GLY A O 1
ATOM 706 N N . PHE A 1 89 ? 36.963 -0.986 -41.484 1.00 72.00 89 PHE A N 1
ATOM 707 C CA . PHE A 1 89 ? 38.092 -0.863 -40.570 1.00 72.00 89 PHE A CA 1
ATOM 708 C C . PHE A 1 89 ? 37.663 -1.145 -39.139 1.00 72.00 89 PHE A C 1
ATOM 710 O O . PHE A 1 89 ? 36.571 -0.770 -38.712 1.00 72.00 89 PHE A O 1
ATOM 717 N N . TRP A 1 90 ? 38.558 -1.769 -38.385 1.00 69.94 90 TRP A N 1
ATOM 718 C CA . TRP A 1 90 ? 38.415 -1.979 -36.955 1.00 69.94 90 TRP A CA 1
ATOM 719 C C . TRP A 1 90 ? 39.700 -1.562 -36.240 1.00 69.94 90 TRP A C 1
ATOM 721 O O . TRP A 1 90 ? 40.804 -1.739 -36.761 1.00 69.94 90 TRP A O 1
ATOM 731 N N . ARG A 1 91 ? 39.546 -0.962 -35.056 1.00 68.69 91 ARG A N 1
ATOM 732 C CA . ARG A 1 91 ? 40.662 -0.586 -34.184 1.00 68.69 91 ARG A CA 1
ATOM 733 C C . ARG A 1 91 ? 40.229 -0.468 -32.731 1.00 68.69 91 ARG A C 1
ATOM 735 O O . ARG A 1 91 ? 39.095 -0.099 -32.444 1.00 68.69 91 ARG A O 1
ATOM 742 N N . GLU A 1 92 ? 41.199 -0.584 -31.836 1.00 68.62 92 GLU A N 1
ATOM 743 C CA . GLU A 1 92 ? 41.030 -0.431 -30.379 1.00 68.62 92 GLU A CA 1
ATOM 744 C C . GLU A 1 92 ? 40.812 1.030 -29.922 1.00 68.62 92 GLU A C 1
ATOM 746 O O . GLU A 1 92 ? 40.569 1.323 -28.752 1.00 68.62 92 GLU A O 1
ATOM 751 N N . CYS A 1 93 ? 40.902 1.998 -30.837 1.00 66.88 93 CYS A N 1
ATOM 752 C CA . CYS A 1 93 ? 40.837 3.418 -30.502 1.00 66.88 93 CYS A CA 1
ATOM 753 C C . CYS A 1 93 ? 39.390 3.918 -30.339 1.00 66.88 93 CYS A C 1
ATOM 755 O O . CYS A 1 93 ? 38.699 4.190 -31.327 1.00 66.88 93 CYS A O 1
ATOM 757 N N . LYS A 1 94 ? 38.993 4.169 -29.083 1.00 63.38 94 LYS A N 1
ATOM 758 C CA . LYS A 1 94 ? 37.691 4.741 -28.674 1.00 63.38 94 LYS A CA 1
ATOM 759 C C . LYS A 1 94 ? 37.304 6.016 -29.433 1.00 63.38 94 LYS A C 1
ATOM 761 O O . LYS A 1 94 ? 36.133 6.229 -29.722 1.00 63.38 94 LYS A O 1
ATOM 766 N N . ALA A 1 95 ? 38.279 6.847 -29.809 1.00 60.12 95 ALA A N 1
ATOM 767 C CA . ALA A 1 95 ? 38.009 8.083 -30.537 1.00 60.12 95 ALA A CA 1
ATOM 768 C C . ALA A 1 95 ? 37.460 7.848 -31.958 1.00 60.12 95 ALA A C 1
ATOM 770 O O . ALA A 1 95 ? 36.746 8.703 -32.446 1.00 60.12 95 ALA A O 1
ATOM 771 N N . ALA A 1 96 ? 37.726 6.717 -32.638 1.00 59.97 96 ALA A N 1
ATOM 772 C CA . ALA A 1 96 ? 37.124 6.472 -33.975 1.00 59.97 96 ALA A CA 1
ATOM 773 C C . ALA A 1 96 ? 35.635 6.308 -33.929 1.00 59.97 96 ALA A C 1
ATOM 775 O O . ALA A 1 96 ? 34.966 6.585 -34.913 1.00 59.97 96 ALA A O 1
ATOM 776 N N . GLN A 1 97 ? 35.148 5.769 -32.820 1.00 61.94 97 GLN A N 1
ATOM 777 C CA . GLN A 1 97 ? 33.755 5.392 -32.699 1.00 61.94 97 GLN A CA 1
ATOM 778 C C . GLN A 1 97 ? 32.849 6.631 -32.723 1.00 61.94 97 GLN A C 1
ATOM 780 O O . GLN A 1 97 ? 31.640 6.506 -32.878 1.00 61.94 97 GLN A O 1
ATOM 785 N N . THR A 1 98 ? 33.427 7.833 -32.604 1.00 62.41 98 THR A N 1
ATOM 786 C CA . THR A 1 98 ? 32.704 9.104 -32.589 1.00 62.41 98 THR A CA 1
ATOM 787 C C . THR A 1 98 ? 32.750 9.868 -33.915 1.00 62.41 98 THR A C 1
ATOM 789 O O . THR A 1 98 ? 32.080 10.893 -34.021 1.00 62.41 98 THR A O 1
ATOM 792 N N . TYR A 1 99 ? 33.486 9.407 -34.937 1.00 67.69 99 TYR A N 1
ATOM 793 C CA . TYR A 1 99 ? 33.575 10.099 -36.228 1.00 67.69 99 TYR A CA 1
ATOM 794 C C . TYR A 1 99 ? 33.533 9.162 -37.442 1.00 67.69 99 TYR A C 1
ATOM 796 O O . TYR A 1 99 ? 33.981 8.021 -37.404 1.00 67.69 99 TYR A O 1
ATOM 804 N N . LYS A 1 100 ? 32.984 9.663 -38.554 1.00 73.75 100 LYS A N 1
ATOM 805 C CA . LYS A 1 100 ? 32.833 8.920 -39.816 1.00 73.75 100 LYS A CA 1
ATOM 806 C C . LYS A 1 100 ? 34.152 8.918 -40.602 1.00 73.75 100 LYS A C 1
ATOM 808 O O . LYS A 1 100 ? 34.798 9.955 -40.679 1.00 73.75 100 LYS A O 1
ATOM 813 N N . GLY A 1 101 ? 34.526 7.788 -41.208 1.00 82.31 101 GLY A N 1
ATOM 814 C CA . GLY A 1 101 ? 35.726 7.635 -42.054 1.00 82.31 101 GLY A CA 1
ATOM 815 C C . GLY A 1 101 ? 36.941 7.031 -41.334 1.00 82.31 101 GLY A C 1
ATOM 816 O O . GLY A 1 101 ? 36.933 6.876 -40.114 1.00 82.31 101 GLY A O 1
ATOM 817 N N . LEU A 1 102 ? 37.987 6.695 -42.093 1.00 87.38 102 LEU A N 1
ATOM 818 C CA . LEU A 1 102 ? 39.225 6.090 -41.609 1.00 87.38 102 LEU A CA 1
ATOM 819 C C . LEU A 1 102 ? 39.975 7.027 -40.671 1.00 87.38 102 LEU A C 1
ATOM 821 O O . LEU A 1 102 ? 40.185 8.209 -40.944 1.00 87.38 102 LEU A O 1
ATOM 825 N N . CYS A 1 103 ? 40.481 6.450 -39.595 1.00 88.44 103 CYS A N 1
ATOM 826 C CA . CYS A 1 103 ? 41.383 7.144 -38.704 1.00 88.44 103 CYS A CA 1
ATOM 827 C C . CYS A 1 103 ? 42.833 7.173 -39.201 1.00 88.44 103 CYS A C 1
ATOM 829 O O . CYS A 1 103 ? 43.205 6.418 -40.094 1.00 88.44 103 CYS A O 1
ATOM 831 N N . LYS A 1 104 ? 43.696 7.927 -38.507 1.00 89.50 104 LYS A N 1
ATOM 832 C CA . LYS A 1 104 ? 45.127 8.016 -38.833 1.00 89.50 104 LYS A CA 1
ATOM 833 C C . LYS A 1 104 ? 45.848 6.655 -38.844 1.00 89.50 104 LYS A C 1
ATOM 835 O O . LYS A 1 104 ? 46.678 6.430 -39.711 1.00 89.50 104 LYS A O 1
ATOM 840 N N . HIS A 1 105 ? 45.505 5.728 -37.941 1.00 91.00 105 HIS A N 1
ATOM 841 C CA . HIS A 1 105 ? 46.128 4.393 -37.894 1.00 91.00 105 HIS A CA 1
ATOM 842 C C . HIS A 1 105 ? 45.699 3.513 -39.082 1.00 91.00 105 HIS A C 1
ATOM 844 O O . HIS A 1 105 ? 46.526 2.848 -39.695 1.00 91.00 105 HIS A O 1
ATOM 850 N N . SER A 1 106 ? 44.415 3.560 -39.444 1.00 90.75 106 SER A N 1
ATOM 851 C CA . SER A 1 106 ? 43.851 2.859 -40.603 1.00 90.75 106 SER A CA 1
ATOM 852 C C . SER A 1 106 ? 44.377 3.435 -41.916 1.00 90.75 106 SER A C 1
ATOM 854 O O . SER A 1 106 ? 44.699 2.680 -42.822 1.00 90.75 106 SER A O 1
ATOM 856 N N . VAL A 1 107 ? 44.528 4.761 -41.994 1.00 92.38 107 VAL A N 1
ATOM 857 C CA . VAL A 1 107 ? 45.184 5.452 -43.112 1.00 92.38 107 VAL A CA 1
ATOM 858 C C . VAL A 1 107 ? 46.633 4.989 -43.262 1.00 92.38 107 VAL A C 1
ATOM 860 O O . VAL A 1 107 ? 47.046 4.687 -44.375 1.00 92.38 107 VAL A O 1
ATOM 863 N N . ALA A 1 108 ? 47.391 4.887 -42.165 1.00 93.81 108 ALA A N 1
ATOM 864 C CA . ALA A 1 108 ? 48.781 4.437 -42.209 1.00 93.81 108 ALA A CA 1
ATOM 865 C C . ALA A 1 108 ? 48.913 2.990 -42.714 1.00 93.81 108 ALA A C 1
ATOM 867 O O . ALA A 1 108 ? 49.760 2.714 -43.561 1.00 93.81 108 ALA A O 1
ATOM 868 N N . LEU A 1 109 ? 48.045 2.080 -42.252 1.00 94.44 109 LEU A N 1
ATOM 869 C CA . LEU A 1 109 ? 48.020 0.695 -42.734 1.00 94.44 109 LEU A CA 1
ATOM 870 C C . LEU A 1 109 ? 47.584 0.605 -44.204 1.00 94.44 109 LEU A C 1
ATOM 872 O O . LEU A 1 109 ? 48.225 -0.084 -44.990 1.00 94.44 109 LEU A O 1
ATOM 876 N N . LEU A 1 110 ? 46.548 1.349 -44.605 1.00 93.94 110 LEU A N 1
ATOM 877 C CA . LEU A 1 110 ? 46.094 1.384 -45.998 1.00 93.94 110 LEU A CA 1
ATOM 878 C C . LEU A 1 110 ? 47.177 1.960 -46.925 1.00 93.94 110 LEU A C 1
ATOM 880 O O . LEU A 1 110 ? 47.326 1.518 -48.063 1.00 93.94 110 LEU A O 1
ATOM 884 N N . LYS A 1 111 ? 47.976 2.909 -46.422 1.00 95.81 111 LYS A N 1
ATOM 885 C CA . LYS A 1 111 ? 49.135 3.452 -47.131 1.00 95.81 111 LYS A CA 1
ATOM 886 C C . LYS A 1 111 ? 50.254 2.419 -47.280 1.00 95.81 111 LYS A C 1
ATOM 888 O O . LYS A 1 111 ? 50.744 2.260 -48.396 1.00 95.81 111 LYS A O 1
ATOM 893 N N . ALA A 1 112 ? 50.609 1.688 -46.222 1.00 95.62 112 ALA A N 1
ATOM 894 C CA . ALA A 1 112 ? 51.582 0.592 -46.303 1.00 95.62 112 ALA A CA 1
ATOM 895 C C . ALA A 1 112 ? 51.141 -0.479 -47.316 1.00 95.62 112 ALA A C 1
ATOM 897 O O . ALA A 1 112 ? 51.921 -0.895 -48.173 1.00 95.62 112 ALA A O 1
ATOM 898 N N . LEU A 1 113 ? 49.851 -0.826 -47.301 1.00 93.88 113 LEU A N 1
ATOM 899 C CA . LEU A 1 113 ? 49.252 -1.739 -48.270 1.00 93.88 113 LEU A CA 1
ATOM 900 C C . LEU A 1 113 ? 49.356 -1.215 -49.712 1.00 93.88 113 LEU A C 1
ATOM 902 O O . LEU A 1 113 ? 49.762 -1.959 -50.596 1.00 93.88 113 LEU A O 1
ATOM 906 N N . SER A 1 114 ? 49.076 0.072 -49.958 1.00 94.38 114 SER A N 1
ATOM 907 C CA . SER A 1 114 ? 49.202 0.678 -51.301 1.00 94.38 114 SER A CA 1
ATOM 908 C C . SER A 1 114 ? 50.619 0.611 -51.883 1.00 94.38 114 SER A C 1
ATOM 910 O O . SER A 1 114 ? 50.803 0.645 -53.097 1.00 94.38 114 SER A O 1
ATOM 912 N N . LYS A 1 115 ? 51.639 0.532 -51.018 1.00 94.69 115 LYS A N 1
ATOM 913 C CA . LYS A 1 115 ? 53.050 0.426 -51.408 1.00 94.69 115 LYS A CA 1
ATOM 914 C C . LYS A 1 115 ? 53.533 -1.016 -51.532 1.00 94.69 115 LYS A C 1
ATOM 916 O O . LYS A 1 115 ? 54.663 -1.232 -51.958 1.00 94.69 115 LYS A O 1
ATOM 921 N N . GLY A 1 116 ? 52.686 -1.990 -51.201 1.00 90.19 116 GLY A N 1
ATOM 922 C CA . GLY A 1 116 ? 53.071 -3.394 -51.126 1.00 90.19 116 GLY A CA 1
ATOM 923 C C . GLY A 1 116 ? 54.055 -3.691 -49.996 1.00 90.19 116 GLY A C 1
ATOM 924 O O . GLY A 1 116 ? 54.721 -4.720 -50.025 1.00 90.19 116 GLY A O 1
ATOM 925 N N . GLU A 1 117 ? 54.145 -2.810 -48.997 1.00 93.50 117 GLU A N 1
ATOM 926 C CA . GLU A 1 117 ? 54.998 -2.957 -47.812 1.00 93.50 117 GLU A CA 1
ATOM 927 C C . GLU A 1 117 ? 54.276 -3.787 -46.743 1.00 93.50 117 GLU A C 1
ATOM 929 O O . GLU A 1 117 ? 54.131 -3.371 -45.598 1.00 93.50 117 GLU A O 1
ATOM 934 N N . VAL A 1 118 ? 53.756 -4.945 -47.150 1.00 91.50 118 VAL A N 1
ATOM 935 C CA . VAL A 1 118 ? 53.010 -5.901 -46.326 1.00 91.50 118 VAL A CA 1
ATOM 936 C C . VAL A 1 118 ? 53.527 -7.311 -46.604 1.00 91.50 118 VAL A C 1
ATOM 938 O O . VAL A 1 118 ? 53.850 -7.661 -47.739 1.00 91.50 118 VAL A O 1
ATOM 941 N N . GLU A 1 119 ? 53.581 -8.142 -45.574 1.00 92.69 119 GLU A N 1
ATOM 942 C CA . GLU A 1 119 ? 53.831 -9.573 -45.717 1.00 92.69 119 GLU A CA 1
ATOM 943 C C . GLU A 1 119 ? 52.552 -10.263 -46.215 1.00 92.69 119 GLU A C 1
ATOM 945 O O . GLU A 1 119 ? 51.496 -10.149 -45.590 1.00 92.69 119 GLU A O 1
ATOM 950 N N . VAL A 1 120 ? 52.630 -10.968 -47.346 1.00 90.06 120 VAL A N 1
ATOM 951 C CA . VAL A 1 120 ? 51.501 -11.758 -47.855 1.00 90.06 120 VAL A CA 1
ATOM 952 C C . VAL A 1 120 ? 51.402 -13.055 -47.059 1.00 90.06 120 VAL A C 1
ATOM 954 O O . VAL A 1 120 ? 52.374 -13.799 -46.971 1.00 90.06 120 VAL A O 1
ATOM 957 N N . VAL A 1 121 ? 50.224 -13.316 -46.501 1.00 89.75 121 VAL A N 1
ATOM 958 C CA . VAL A 1 121 ? 49.941 -14.434 -45.591 1.00 89.75 121 VAL A CA 1
ATOM 959 C C . VAL A 1 121 ? 48.676 -15.176 -46.026 1.00 89.75 121 VAL A C 1
ATOM 961 O O . VAL A 1 121 ? 47.826 -14.607 -46.705 1.00 89.75 121 VAL A O 1
ATOM 964 N N . ASP A 1 122 ? 48.537 -16.432 -45.615 1.00 88.25 122 ASP A N 1
ATOM 965 C CA . ASP A 1 122 ? 47.462 -17.351 -46.022 1.00 88.25 122 ASP A CA 1
ATOM 966 C C . ASP A 1 122 ? 46.789 -18.052 -44.828 1.00 88.25 122 ASP A C 1
ATOM 968 O O . ASP A 1 122 ? 46.119 -19.072 -44.979 1.00 88.25 122 ASP A O 1
ATOM 972 N N . TYR A 1 123 ? 46.947 -17.516 -43.612 1.00 85.75 123 TYR A N 1
ATOM 973 C CA . TYR A 1 123 ? 46.290 -18.102 -42.447 1.00 85.75 123 TYR A CA 1
ATOM 974 C C . TYR A 1 123 ? 44.759 -18.130 -42.629 1.00 85.75 123 TYR A C 1
ATOM 976 O O . TYR A 1 123 ? 44.169 -17.162 -43.112 1.00 85.75 123 TYR A O 1
ATOM 984 N N . PRO A 1 124 ? 44.072 -19.191 -42.172 1.00 80.94 124 PRO A N 1
ATOM 985 C CA . PRO A 1 124 ? 42.624 -19.328 -42.341 1.00 80.94 124 PRO A CA 1
ATOM 986 C C . PRO A 1 124 ? 41.822 -18.374 -41.443 1.00 80.94 124 PRO A C 1
ATOM 988 O O . PRO A 1 124 ? 40.599 -18.296 -41.538 1.00 80.94 124 PRO A O 1
ATOM 991 N N . THR A 1 125 ? 42.470 -17.684 -40.499 1.00 81.25 125 THR A N 1
ATOM 992 C CA . THR A 1 125 ? 41.803 -16.813 -39.525 1.00 81.25 125 THR A CA 1
ATOM 993 C C . THR A 1 125 ? 42.634 -15.558 -39.242 1.00 81.25 125 THR A C 1
ATOM 995 O O . THR A 1 125 ? 43.798 -15.705 -38.874 1.00 81.25 125 THR A O 1
ATOM 998 N N . PRO A 1 126 ? 42.054 -14.343 -39.363 1.00 82.44 126 PRO A N 1
ATOM 999 C CA . PRO A 1 126 ? 42.727 -13.080 -39.055 1.00 82.44 126 PRO A CA 1
ATOM 1000 C C . PRO A 1 126 ? 43.319 -13.034 -37.648 1.00 82.44 126 PRO A C 1
ATOM 1002 O O . PRO A 1 126 ? 42.686 -13.479 -36.688 1.00 82.44 126 PRO A O 1
ATOM 1005 N N . ILE A 1 127 ? 44.513 -12.449 -37.526 1.00 83.00 127 ILE A N 1
ATOM 1006 C CA . ILE A 1 127 ? 45.308 -12.426 -36.286 1.00 83.00 127 ILE A CA 1
ATOM 1007 C C . ILE A 1 127 ? 44.539 -11.737 -35.158 1.00 83.00 127 ILE A C 1
ATOM 1009 O O . ILE A 1 127 ? 44.608 -12.153 -34.002 1.00 83.00 127 ILE A O 1
ATOM 1013 N N . PHE A 1 128 ? 43.779 -10.693 -35.485 1.00 82.31 128 PHE A N 1
ATOM 1014 C CA . PHE A 1 128 ? 43.049 -9.893 -34.509 1.00 82.31 128 PHE A CA 1
ATOM 1015 C C . PHE A 1 128 ? 41.539 -10.203 -34.480 1.00 82.31 128 PHE A C 1
ATOM 1017 O O . PHE A 1 128 ? 40.765 -9.441 -33.892 1.00 82.31 128 PHE A O 1
ATOM 1024 N N . LEU A 1 129 ? 41.090 -11.324 -35.071 1.00 80.38 129 LEU A N 1
ATOM 1025 C CA . LEU A 1 129 ? 39.661 -11.657 -35.180 1.00 80.38 129 LEU A CA 1
ATOM 1026 C C . LEU A 1 129 ? 38.969 -11.810 -33.815 1.00 80.38 129 LEU A C 1
ATOM 1028 O O . LEU A 1 129 ? 37.852 -11.322 -33.633 1.00 80.38 129 LEU A O 1
ATOM 1032 N N . GLU A 1 130 ? 39.599 -12.492 -32.857 1.00 80.38 130 GLU A N 1
ATOM 1033 C CA . GLU A 1 130 ? 39.010 -12.710 -31.527 1.00 80.38 130 GLU A CA 1
ATOM 1034 C C . GLU A 1 130 ? 38.853 -11.400 -30.747 1.00 80.38 130 GLU A C 1
ATOM 1036 O O . GLU A 1 130 ? 37.806 -11.156 -30.141 1.00 80.38 130 GLU A O 1
ATOM 1041 N N . LEU A 1 131 ? 39.852 -10.514 -30.830 1.00 78.19 131 LEU A N 1
ATOM 1042 C CA . LEU A 1 131 ? 39.770 -9.172 -30.255 1.00 78.19 131 LEU A CA 1
ATOM 1043 C C . LEU A 1 131 ? 38.642 -8.358 -30.898 1.00 78.19 131 LEU A C 1
ATOM 1045 O O . LEU A 1 131 ? 37.850 -7.750 -30.175 1.00 78.19 131 LEU A O 1
ATOM 1049 N N . LYS A 1 132 ? 38.510 -8.396 -32.232 1.00 78.31 132 LYS A N 1
ATOM 1050 C CA . LYS A 1 132 ? 37.405 -7.739 -32.948 1.00 78.31 132 LYS A CA 1
ATOM 1051 C C . LYS A 1 132 ? 36.043 -8.198 -32.426 1.00 78.31 132 LYS A C 1
ATOM 1053 O O . LYS A 1 132 ? 35.223 -7.358 -32.053 1.00 78.31 132 LYS A O 1
ATOM 1058 N N . LYS A 1 133 ? 35.828 -9.516 -32.325 1.00 81.38 133 LYS A N 1
ATOM 1059 C CA . LYS A 1 133 ? 34.566 -10.105 -31.841 1.00 81.38 133 LYS A CA 1
ATOM 1060 C C . LYS A 1 133 ? 34.221 -9.657 -30.418 1.00 81.38 133 LYS A C 1
ATOM 1062 O O . LYS A 1 133 ? 33.083 -9.263 -30.168 1.00 81.38 133 LYS A O 1
ATOM 1067 N N . LYS A 1 134 ? 35.198 -9.665 -29.504 1.00 80.62 134 LYS A N 1
ATOM 1068 C CA . LYS A 1 134 ? 34.989 -9.293 -28.096 1.00 80.62 134 LYS A CA 1
ATOM 1069 C C . LYS A 1 134 ? 34.518 -7.842 -27.939 1.00 80.62 134 LYS A C 1
ATOM 1071 O O . LYS A 1 134 ? 33.525 -7.583 -27.263 1.00 80.62 134 LYS A O 1
ATOM 1076 N N . PHE A 1 135 ? 35.173 -6.901 -28.620 1.00 73.75 135 PHE A N 1
ATOM 1077 C CA . PHE A 1 135 ? 34.786 -5.486 -28.583 1.00 73.75 135 PHE A CA 1
ATOM 1078 C C . PHE A 1 135 ? 33.422 -5.222 -29.242 1.00 73.75 135 PHE A C 1
ATOM 1080 O O . PHE A 1 135 ? 32.625 -4.435 -28.727 1.00 73.75 135 PHE A O 1
ATOM 1087 N N . GLU A 1 136 ? 33.117 -5.882 -30.365 1.00 76.25 136 GLU A N 1
ATOM 1088 C CA . GLU A 1 136 ? 31.813 -5.750 -31.032 1.00 76.25 136 GLU A CA 1
ATOM 1089 C C . GLU A 1 136 ? 30.652 -6.226 -30.144 1.00 76.25 136 GLU A C 1
ATOM 1091 O O . GLU A 1 136 ? 29.566 -5.631 -30.161 1.00 76.25 136 GLU A O 1
ATOM 1096 N N . GLU A 1 137 ? 30.871 -7.273 -29.348 1.00 80.00 137 GLU A N 1
ATOM 1097 C CA . GLU A 1 137 ? 29.887 -7.802 -28.407 1.00 80.00 137 GLU A CA 1
ATOM 1098 C C . GLU A 1 137 ? 29.652 -6.862 -27.215 1.00 80.00 137 GLU A C 1
ATOM 1100 O O . GLU A 1 137 ? 28.496 -6.535 -26.916 1.00 80.00 137 GLU A O 1
ATOM 1105 N N . GLU A 1 138 ? 30.719 -6.336 -26.606 1.00 78.12 138 GLU A N 1
ATOM 1106 C CA . GLU A 1 138 ? 30.638 -5.313 -25.551 1.00 78.12 138 GLU A CA 1
ATOM 1107 C C . GLU A 1 138 ? 29.868 -4.068 -26.031 1.00 78.12 138 GLU A C 1
ATOM 1109 O O . GLU A 1 138 ? 28.987 -3.539 -25.343 1.00 78.12 138 GLU A O 1
ATOM 1114 N N . GLU A 1 139 ? 30.123 -3.620 -27.261 1.00 71.50 139 GLU A N 1
ATOM 1115 C CA . GLU A 1 139 ? 29.463 -2.448 -27.831 1.00 71.50 139 GLU A CA 1
ATOM 1116 C C . GLU A 1 139 ? 27.998 -2.710 -28.210 1.00 71.50 139 GLU A C 1
ATOM 1118 O O . GLU A 1 139 ? 27.138 -1.830 -28.077 1.00 71.50 139 GLU A O 1
ATOM 1123 N N . ARG A 1 140 ? 27.670 -3.932 -28.642 1.00 76.06 140 ARG A N 1
ATOM 1124 C CA . ARG A 1 140 ? 26.282 -4.367 -28.855 1.00 76.06 140 ARG A CA 1
ATOM 1125 C C . ARG A 1 140 ? 25.502 -4.363 -27.538 1.00 76.06 140 ARG A C 1
ATOM 1127 O O . ARG A 1 140 ? 24.368 -3.879 -27.511 1.00 76.06 140 ARG A O 1
ATOM 1134 N N . GLN A 1 141 ? 26.095 -4.852 -26.450 1.00 75.38 141 GLN A N 1
ATOM 1135 C CA . GLN A 1 141 ? 25.478 -4.832 -25.119 1.00 75.38 141 GLN A CA 1
ATOM 1136 C C . GLN A 1 141 ? 25.283 -3.401 -24.597 1.00 75.38 141 GLN A C 1
ATOM 1138 O O . GLN A 1 141 ? 24.195 -3.055 -24.117 1.00 75.38 141 GLN A O 1
ATOM 1143 N N . ARG A 1 142 ? 26.287 -2.533 -24.769 1.00 76.38 142 ARG A N 1
ATOM 1144 C CA . ARG A 1 142 ? 26.196 -1.112 -24.405 1.00 76.38 142 ARG A CA 1
ATOM 1145 C C . ARG A 1 142 ? 25.068 -0.407 -25.159 1.00 76.38 142 ARG A C 1
ATOM 1147 O O . ARG A 1 142 ? 24.231 0.240 -24.529 1.00 76.38 142 ARG A O 1
ATOM 1154 N N . ARG A 1 143 ? 24.987 -0.590 -26.484 1.00 73.06 143 ARG A N 1
ATOM 1155 C CA . ARG A 1 143 ? 23.920 -0.012 -27.322 1.00 73.06 143 ARG A CA 1
ATOM 1156 C C . ARG A 1 143 ? 22.535 -0.513 -26.927 1.00 73.06 143 ARG A C 1
ATOM 1158 O O . ARG A 1 143 ? 21.623 0.295 -26.795 1.00 73.06 143 ARG A O 1
ATOM 1165 N N . ARG A 1 144 ? 22.368 -1.816 -26.668 1.00 70.44 144 ARG A N 1
ATOM 1166 C CA . ARG A 1 144 ? 21.095 -2.375 -26.167 1.00 70.44 144 ARG A CA 1
ATOM 1167 C C . ARG A 1 144 ? 20.657 -1.713 -24.860 1.00 70.44 144 ARG A C 1
ATOM 1169 O O . ARG A 1 144 ? 19.498 -1.329 -24.724 1.00 70.44 144 ARG A O 1
ATOM 1176 N N . THR A 1 145 ? 21.590 -1.535 -23.928 1.00 74.31 145 THR A N 1
ATOM 1177 C CA . THR A 1 145 ? 21.322 -0.876 -22.642 1.00 74.31 145 THR A CA 1
ATOM 1178 C C . THR A 1 145 ? 20.920 0.587 -22.831 1.00 74.31 145 THR A C 1
ATOM 1180 O O . THR A 1 145 ? 19.967 1.059 -22.212 1.00 74.31 145 THR A O 1
ATOM 1183 N N . GLU A 1 146 ? 21.607 1.310 -23.715 1.00 73.75 146 GLU A N 1
ATOM 1184 C CA . GLU A 1 146 ? 21.300 2.710 -24.012 1.00 73.75 146 GLU A CA 1
ATOM 1185 C C . GLU A 1 146 ? 19.948 2.877 -24.721 1.00 73.75 146 GLU A C 1
ATOM 1187 O O . GLU A 1 146 ? 19.160 3.743 -24.340 1.00 73.75 146 GLU A O 1
ATOM 1192 N N . PHE A 1 147 ? 19.632 2.020 -25.697 1.00 73.75 147 PHE A N 1
ATOM 1193 C CA . PHE A 1 147 ? 18.329 2.026 -26.365 1.00 73.75 147 PHE A CA 1
ATOM 1194 C C . PHE A 1 147 ? 17.187 1.782 -25.385 1.00 73.75 147 PHE A C 1
ATOM 1196 O O . PHE A 1 147 ? 16.188 2.496 -25.438 1.00 73.75 147 PHE A O 1
ATOM 1203 N N . LYS A 1 148 ? 17.356 0.843 -24.445 1.00 70.06 148 LYS A N 1
ATOM 1204 C CA . LYS A 1 148 ? 16.369 0.603 -23.387 1.00 70.06 148 LYS A CA 1
ATOM 1205 C C . LYS A 1 148 ? 16.137 1.865 -22.550 1.00 70.06 148 LYS A C 1
ATOM 1207 O O . LYS A 1 148 ? 14.994 2.269 -22.378 1.00 70.06 148 LYS A O 1
ATOM 1212 N N . LYS A 1 149 ? 17.203 2.549 -22.113 1.00 71.19 149 LYS A N 1
ATOM 1213 C CA . LYS A 1 149 ? 17.094 3.819 -21.365 1.00 71.19 149 LYS A CA 1
ATOM 1214 C C . LYS A 1 149 ? 16.373 4.916 -22.157 1.00 71.19 149 LYS A C 1
ATOM 1216 O O . LYS A 1 149 ? 15.553 5.638 -21.597 1.00 71.19 149 LYS A O 1
ATOM 1221 N N . ARG A 1 150 ? 16.663 5.048 -23.457 1.00 73.19 150 ARG A N 1
ATOM 1222 C CA . ARG A 1 150 ? 15.990 6.025 -24.332 1.00 73.19 150 ARG A CA 1
ATOM 1223 C C . ARG A 1 150 ? 14.505 5.709 -24.493 1.00 73.19 150 ARG A C 1
ATOM 1225 O O . ARG A 1 150 ? 13.690 6.619 -24.389 1.00 73.19 150 ARG A O 1
ATOM 1232 N N . LEU A 1 151 ? 14.161 4.439 -24.709 1.00 70.69 151 LEU A N 1
ATOM 1233 C CA . LEU A 1 151 ? 12.774 4.001 -24.843 1.00 70.69 151 LEU A CA 1
ATOM 1234 C C . LEU A 1 151 ? 11.972 4.277 -23.566 1.00 70.69 151 LEU A C 1
ATOM 1236 O O . LEU A 1 151 ? 10.872 4.809 -23.657 1.00 70.69 151 LEU A O 1
ATOM 1240 N N . GLU A 1 152 ? 12.537 4.002 -22.388 1.00 69.06 152 GLU A N 1
ATOM 1241 C CA . GLU A 1 152 ? 11.885 4.312 -21.106 1.00 69.06 152 GLU A CA 1
ATOM 1242 C C . GLU A 1 152 ? 11.631 5.818 -20.930 1.00 69.06 152 GLU A C 1
ATOM 1244 O O . GLU A 1 152 ? 10.546 6.220 -20.514 1.00 69.06 152 GLU A O 1
ATOM 1249 N N . LYS A 1 153 ? 12.569 6.677 -21.350 1.00 72.81 153 LYS A N 1
ATOM 1250 C CA . LYS A 1 153 ? 12.369 8.136 -21.328 1.00 72.81 153 LYS A CA 1
ATOM 1251 C C . LYS A 1 153 ? 11.275 8.605 -22.298 1.00 72.81 153 LYS A C 1
ATOM 1253 O O . LYS A 1 153 ? 10.536 9.543 -21.998 1.00 72.81 153 LYS A O 1
ATOM 1258 N N . ILE A 1 154 ? 11.166 7.975 -23.468 1.00 73.88 154 ILE A N 1
ATOM 1259 C CA . ILE A 1 154 ? 10.093 8.272 -24.429 1.00 73.88 154 ILE A CA 1
ATOM 1260 C C . ILE A 1 154 ? 8.743 7.856 -23.840 1.00 73.88 154 ILE A C 1
ATOM 1262 O O . ILE A 1 154 ? 7.812 8.661 -23.854 1.00 73.88 154 ILE A O 1
ATOM 1266 N N . LYS A 1 155 ? 8.651 6.646 -23.269 1.00 69.44 155 LYS A N 1
ATOM 1267 C CA . LYS A 1 155 ? 7.435 6.159 -22.605 1.00 69.44 155 LYS A CA 1
ATOM 1268 C C . LYS A 1 155 ? 6.980 7.109 -21.503 1.00 69.44 155 LYS A C 1
ATOM 1270 O O . LYS A 1 155 ? 5.819 7.497 -21.508 1.00 69.44 155 LYS A O 1
ATOM 1275 N N . SER A 1 156 ? 7.880 7.545 -20.618 1.00 68.38 156 SER A N 1
ATOM 1276 C CA . SER A 1 156 ? 7.515 8.459 -19.526 1.00 68.38 156 SER A CA 1
ATOM 1277 C C . SER A 1 156 ? 7.042 9.829 -20.026 1.00 68.38 156 SER A C 1
ATOM 1279 O O . SER A 1 156 ? 6.122 10.419 -19.463 1.00 68.38 156 SER A O 1
ATOM 1281 N N . THR A 1 157 ? 7.607 10.325 -21.130 1.00 70.94 157 THR A N 1
ATOM 1282 C CA . THR A 1 157 ? 7.188 11.599 -21.736 1.00 70.94 157 THR A CA 1
ATOM 1283 C C . THR A 1 157 ? 5.789 11.495 -22.350 1.00 70.94 157 THR A C 1
ATOM 1285 O O . THR A 1 157 ? 4.937 12.349 -22.100 1.00 70.94 157 THR A O 1
ATOM 1288 N N . TYR A 1 158 ? 5.517 10.426 -23.107 1.00 70.75 158 TYR A N 1
ATOM 1289 C CA . TYR A 1 158 ? 4.176 10.164 -23.638 1.00 70.75 158 TYR A CA 1
ATOM 1290 C C . TYR A 1 158 ? 3.166 9.879 -22.526 1.00 70.75 158 TYR A C 1
ATOM 1292 O O . TYR A 1 158 ? 2.017 10.296 -22.635 1.00 70.75 158 TYR A O 1
ATOM 1300 N N . ALA A 1 159 ? 3.596 9.257 -21.426 1.00 65.31 159 ALA A N 1
ATOM 1301 C CA . ALA A 1 159 ? 2.750 9.036 -20.264 1.00 65.31 159 ALA A CA 1
ATOM 1302 C C . ALA A 1 159 ? 2.222 10.347 -19.673 1.00 65.31 159 ALA A C 1
ATOM 1304 O O . ALA A 1 159 ? 1.026 10.492 -19.406 1.00 65.31 159 ALA A O 1
ATOM 1305 N N . HIS A 1 160 ? 3.114 11.328 -19.524 1.00 63.25 160 HIS A N 1
ATOM 1306 C CA . HIS A 1 160 ? 2.756 12.670 -19.080 1.00 63.25 160 HIS A CA 1
ATOM 1307 C C . HIS A 1 160 ? 1.817 13.382 -20.059 1.00 63.25 160 HIS A C 1
ATOM 1309 O O . HIS A 1 160 ? 0.862 14.022 -19.619 1.00 63.25 160 HIS A O 1
ATOM 1315 N N . ALA A 1 161 ? 2.057 13.262 -21.368 1.00 65.00 161 ALA A N 1
ATOM 1316 C CA . ALA A 1 161 ? 1.195 13.861 -22.386 1.00 65.00 161 ALA A CA 1
ATOM 1317 C C . ALA A 1 161 ? -0.216 13.246 -22.378 1.00 65.00 161 ALA A C 1
ATOM 1319 O O . ALA A 1 161 ? -1.202 13.976 -22.328 1.00 65.00 161 ALA A O 1
ATOM 1320 N N . MET A 1 162 ? -0.314 11.914 -22.333 1.00 63.00 162 MET A N 1
ATOM 1321 C CA . MET A 1 162 ? -1.589 11.196 -22.258 1.00 63.00 162 MET A CA 1
ATOM 1322 C C . MET A 1 162 ? -2.368 11.543 -20.992 1.00 63.00 162 MET A C 1
ATOM 1324 O O . MET A 1 162 ? -3.571 11.740 -21.068 1.00 63.00 162 MET A O 1
ATOM 1328 N N . THR A 1 163 ? -1.698 11.704 -19.848 1.00 59.31 163 THR A N 1
ATOM 1329 C CA . THR A 1 163 ? -2.366 12.103 -18.595 1.00 59.31 163 THR A CA 1
ATOM 1330 C C . THR A 1 163 ? -3.056 13.472 -18.722 1.00 59.31 163 THR A C 1
ATOM 1332 O O . THR A 1 163 ? -4.137 13.656 -18.172 1.00 59.31 163 THR A O 1
ATOM 1335 N N . ARG A 1 164 ? -2.475 14.419 -19.481 1.00 60.12 164 ARG A N 1
ATOM 1336 C CA . ARG A 1 164 ? -3.088 15.739 -19.747 1.00 60.12 164 ARG A CA 1
ATOM 1337 C C . ARG A 1 164 ? -4.223 15.694 -20.767 1.00 60.12 164 ARG A C 1
ATOM 1339 O O . ARG A 1 164 ? -5.094 16.547 -20.718 1.00 60.12 164 ARG A O 1
ATOM 1346 N N . LEU A 1 165 ? -4.197 14.745 -21.698 1.00 59.28 165 LEU A N 1
ATOM 1347 C CA . LEU A 1 165 ? -5.258 14.579 -22.697 1.00 59.28 165 LEU A CA 1
ATOM 1348 C C . LEU A 1 165 ? -6.443 13.785 -22.125 1.00 59.28 165 LEU A C 1
ATOM 1350 O O . LEU A 1 165 ? -7.593 14.084 -22.414 1.00 59.28 165 LEU A O 1
ATOM 1354 N N . ILE A 1 166 ? -6.168 12.806 -21.260 1.00 55.88 166 ILE A N 1
ATOM 1355 C CA . ILE A 1 166 ? -7.179 11.992 -20.577 1.00 55.88 166 ILE A CA 1
ATOM 1356 C C . ILE A 1 166 ? -7.972 12.813 -19.552 1.00 55.88 166 ILE A C 1
ATOM 1358 O O . ILE A 1 166 ? -9.137 12.507 -19.329 1.00 55.88 166 ILE A O 1
ATOM 1362 N N . SER A 1 167 ? -7.412 13.886 -18.976 1.00 51.91 167 SER A N 1
ATOM 1363 C CA . SER A 1 167 ? -8.160 14.754 -18.049 1.00 51.91 167 SER A CA 1
ATOM 1364 C C . SER A 1 167 ? -9.365 15.475 -18.675 1.00 51.91 167 SER A C 1
ATOM 1366 O O . SER A 1 167 ? -10.124 16.100 -17.943 1.00 51.91 167 SER A O 1
ATOM 1368 N N . GLU A 1 168 ? -9.551 15.400 -19.999 1.00 51.56 168 GLU A N 1
ATOM 1369 C CA . GLU A 1 168 ? -10.733 15.920 -20.706 1.00 51.56 168 GLU A CA 1
ATOM 1370 C C . GLU A 1 168 ? -11.867 14.885 -20.845 1.00 51.56 168 GLU A C 1
ATOM 1372 O O . GLU A 1 168 ? -12.969 15.230 -21.269 1.00 51.56 168 GLU A O 1
ATOM 1377 N N . ILE A 1 169 ? -11.630 13.623 -20.470 1.00 55.84 169 ILE A N 1
ATOM 1378 C CA . ILE A 1 169 ? -12.616 12.541 -20.526 1.00 55.84 169 ILE A CA 1
ATOM 1379 C C . ILE A 1 169 ? -12.931 12.120 -19.090 1.00 55.84 169 ILE A C 1
ATOM 1381 O O . ILE A 1 169 ? -12.032 11.772 -18.326 1.00 55.84 169 ILE A O 1
ATOM 1385 N N . ASP A 1 170 ? -14.211 12.133 -18.719 1.00 59.72 170 ASP A N 1
ATOM 1386 C CA . ASP A 1 170 ? -14.690 11.620 -17.432 1.00 59.72 170 ASP A CA 1
ATOM 1387 C C . ASP A 1 170 ? -14.603 10.083 -17.423 1.00 59.72 170 ASP A C 1
ATOM 1389 O O . ASP A 1 170 ? -15.583 9.367 -17.647 1.00 59.72 170 ASP A O 1
ATOM 1393 N N . ILE A 1 171 ? -13.381 9.557 -17.292 1.00 69.00 171 ILE A N 1
ATOM 1394 C CA . ILE A 1 171 ? -13.148 8.116 -17.248 1.00 69.00 171 ILE A CA 1
ATOM 1395 C C . ILE A 1 171 ? -13.391 7.634 -15.823 1.00 69.00 171 ILE A C 1
ATOM 1397 O O . ILE A 1 171 ? -12.671 7.980 -14.884 1.00 69.00 171 ILE A O 1
ATOM 1401 N N . LYS A 1 172 ? -14.413 6.792 -15.682 1.00 82.31 172 LYS A N 1
ATOM 1402 C CA . LYS A 1 172 ? -14.752 6.153 -14.414 1.00 82.31 172 LYS A CA 1
ATOM 1403 C C . LYS A 1 172 ? -13.618 5.228 -13.955 1.00 82.31 172 LYS A C 1
ATOM 1405 O O . LYS A 1 172 ? -12.998 4.573 -14.796 1.00 82.31 172 LYS A O 1
ATOM 1410 N N . PRO A 1 173 ? -13.369 5.129 -12.637 1.00 87.62 173 PRO A N 1
ATOM 1411 C CA . PRO A 1 173 ? -12.472 4.117 -12.105 1.00 87.62 173 PRO A CA 1
ATOM 1412 C C . PRO A 1 173 ? -12.873 2.716 -12.574 1.00 87.62 173 PRO A C 1
ATOM 1414 O O . PRO A 1 173 ? -14.054 2.384 -12.589 1.00 87.62 173 PRO A O 1
ATOM 1417 N N . ASN A 1 174 ? -11.889 1.910 -12.957 1.00 88.69 174 ASN A N 1
ATOM 1418 C CA . ASN A 1 174 ? -12.076 0.540 -13.456 1.00 88.69 174 ASN A CA 1
ATOM 1419 C C . ASN A 1 174 ? -11.121 -0.469 -12.795 1.00 88.69 174 ASN A C 1
ATOM 1421 O O . ASN A 1 174 ? -11.123 -1.659 -13.125 1.00 88.69 174 ASN A O 1
ATOM 1425 N N . VAL A 1 175 ? -10.300 0.003 -11.855 1.00 92.31 175 VAL A N 1
ATOM 1426 C CA . VAL A 1 175 ? -9.455 -0.820 -10.994 1.00 92.31 175 VAL A CA 1
ATOM 1427 C C . VAL A 1 175 ? -9.554 -0.347 -9.551 1.00 92.31 175 VAL A C 1
ATOM 1429 O O . VAL A 1 175 ? -9.649 0.848 -9.280 1.00 92.31 175 VAL A O 1
ATOM 1432 N N . TYR A 1 176 ? -9.505 -1.297 -8.622 1.00 93.44 176 TYR A N 1
ATOM 1433 C CA . TYR A 1 176 ? -9.739 -1.059 -7.201 1.00 93.44 176 TYR A CA 1
ATOM 1434 C C . TYR A 1 176 ? -8.763 -1.853 -6.339 1.00 93.44 176 TYR A C 1
ATOM 1436 O O . TYR A 1 176 ? -8.356 -2.965 -6.695 1.00 93.44 176 TYR A O 1
ATOM 1444 N N . LEU A 1 177 ? -8.422 -1.294 -5.180 1.00 94.75 177 LEU A N 1
ATOM 1445 C CA . LEU A 1 177 ? -7.637 -1.955 -4.147 1.00 94.75 177 LEU A CA 1
ATOM 1446 C C . LEU A 1 177 ? -8.532 -2.460 -3.019 1.00 94.75 177 LEU A C 1
ATOM 1448 O O . LEU A 1 177 ? -9.156 -1.695 -2.281 1.00 94.75 177 LEU A O 1
ATOM 1452 N N . LYS A 1 178 ? -8.505 -3.774 -2.819 1.00 94.81 178 LYS A N 1
ATOM 1453 C CA . LYS A 1 178 ? -9.027 -4.422 -1.619 1.00 94.81 178 LYS A CA 1
ATOM 1454 C C . LYS A 1 178 ? -7.944 -4.419 -0.548 1.00 94.81 178 LYS A C 1
ATOM 1456 O O . LYS A 1 178 ? -6.875 -4.995 -0.762 1.00 94.81 178 LYS A O 1
ATOM 1461 N N . LYS A 1 179 ? -8.222 -3.777 0.588 1.00 95.75 179 LYS A N 1
ATOM 1462 C CA . LYS A 1 179 ? -7.311 -3.663 1.735 1.00 95.75 179 LYS A CA 1
ATOM 1463 C C . LYS A 1 179 ? -7.639 -4.743 2.756 1.00 95.75 179 LYS A C 1
ATOM 1465 O O . LYS A 1 179 ? -8.803 -4.906 3.114 1.00 95.75 179 LYS A O 1
ATOM 1470 N N . ILE A 1 180 ? -6.626 -5.478 3.194 1.00 94.69 180 ILE A N 1
ATOM 1471 C CA . ILE A 1 180 ? -6.778 -6.622 4.088 1.00 94.69 180 ILE A CA 1
ATOM 1472 C C . ILE A 1 180 ? -5.828 -6.440 5.270 1.00 94.69 180 ILE A C 1
ATOM 1474 O O . ILE A 1 180 ? -4.618 -6.417 5.063 1.00 94.69 180 ILE A O 1
ATOM 1478 N N . ILE A 1 181 ? -6.347 -6.326 6.489 1.00 93.06 181 ILE A N 1
ATOM 1479 C CA . ILE A 1 181 ? -5.552 -6.499 7.706 1.00 93.06 181 ILE A CA 1
ATOM 1480 C C . ILE A 1 181 ? -5.308 -7.999 7.854 1.00 93.06 181 ILE A C 1
ATOM 1482 O O . ILE A 1 181 ? -6.234 -8.776 8.088 1.00 93.06 181 ILE A O 1
ATOM 1486 N N . GLU A 1 182 ? -4.062 -8.409 7.662 1.00 90.75 182 GLU A N 1
ATOM 1487 C CA . GLU A 1 182 ? -3.683 -9.811 7.777 1.00 90.75 182 GLU A CA 1
ATOM 1488 C C . GLU A 1 182 ? -3.451 -10.212 9.228 1.00 90.75 182 GLU A C 1
ATOM 1490 O O . GLU A 1 182 ? -3.858 -11.282 9.661 1.00 90.75 182 GLU A O 1
ATOM 1495 N N . SER A 1 183 ? -2.723 -9.375 9.957 1.00 87.81 183 SER A N 1
ATOM 1496 C CA . SER A 1 183 ? -2.396 -9.605 11.354 1.00 87.81 183 SER A CA 1
ATOM 1497 C C . SER A 1 183 ? -2.057 -8.287 12.021 1.00 87.81 183 SER A C 1
ATOM 1499 O O . SER A 1 183 ? -1.635 -7.323 11.371 1.00 87.81 183 SER A O 1
ATOM 1501 N N . VAL A 1 184 ? -2.220 -8.272 13.335 1.00 86.62 184 VAL A N 1
ATOM 1502 C CA . VAL A 1 184 ? -1.876 -7.138 14.177 1.00 86.62 184 VAL A CA 1
ATOM 1503 C C . VAL A 1 184 ? -0.928 -7.623 15.259 1.00 86.62 184 VAL A C 1
ATOM 1505 O O . VAL A 1 184 ? -1.173 -8.637 15.909 1.00 86.62 184 VAL A O 1
ATOM 1508 N N . SER A 1 185 ? 0.193 -6.928 15.410 1.00 82.31 185 SER A N 1
ATOM 1509 C CA . SER A 1 185 ? 1.118 -7.112 16.520 1.00 82.31 185 SER A CA 1
ATOM 1510 C C . SER A 1 185 ? 1.162 -5.841 17.363 1.00 82.31 185 SER A C 1
ATOM 1512 O O . SER A 1 185 ? 0.592 -4.813 17.006 1.00 82.31 185 SER A O 1
ATOM 1514 N N . VAL A 1 186 ? 1.880 -5.911 18.481 1.00 73.94 186 VAL A N 1
ATOM 1515 C CA . VAL A 1 186 ? 2.070 -4.790 19.413 1.00 73.94 186 VAL A CA 1
ATOM 1516 C C . VAL A 1 186 ? 2.598 -3.534 18.720 1.00 73.94 186 VAL A C 1
ATOM 1518 O O . VAL A 1 186 ? 2.202 -2.424 19.065 1.00 73.94 186 VAL A O 1
ATOM 1521 N N . ASP A 1 187 ? 3.491 -3.721 17.750 1.00 80.94 187 ASP A N 1
ATOM 1522 C CA . ASP A 1 187 ? 4.255 -2.629 17.152 1.00 80.94 187 ASP A CA 1
ATOM 1523 C C . ASP A 1 187 ? 3.852 -2.348 15.703 1.00 80.94 187 ASP A C 1
ATOM 1525 O O . ASP A 1 187 ? 4.234 -1.308 15.157 1.00 80.94 187 ASP A O 1
ATOM 1529 N N . ALA A 1 188 ? 3.100 -3.252 15.062 1.00 88.31 188 ALA A N 1
ATOM 1530 C CA . ALA A 1 188 ? 2.819 -3.161 13.638 1.00 88.31 188 ALA A CA 1
ATOM 1531 C C . ALA A 1 188 ? 1.467 -3.745 13.208 1.00 88.31 188 ALA A C 1
ATOM 1533 O O . ALA A 1 188 ? 1.022 -4.790 13.680 1.00 88.31 188 ALA A O 1
ATOM 1534 N N . LEU A 1 189 ? 0.867 -3.081 12.221 1.00 91.06 189 LEU A N 1
ATOM 1535 C CA . LEU A 1 189 ? -0.304 -3.520 11.473 1.00 91.06 189 LEU A CA 1
ATOM 1536 C C . LEU A 1 189 ? 0.158 -4.081 10.130 1.00 91.06 189 LEU A C 1
ATOM 1538 O O . LEU A 1 189 ? 0.674 -3.336 9.295 1.00 91.06 189 LEU A O 1
ATOM 1542 N N . ASN A 1 190 ? -0.033 -5.378 9.905 1.00 92.12 190 ASN A N 1
ATOM 1543 C CA . ASN A 1 190 ? 0.361 -6.021 8.657 1.00 92.12 190 ASN A CA 1
ATOM 1544 C C . ASN A 1 190 ? -0.797 -6.012 7.664 1.00 92.12 190 ASN A C 1
ATOM 1546 O O . ASN A 1 190 ? -1.795 -6.711 7.841 1.00 92.12 190 ASN A O 1
ATOM 1550 N N . MET A 1 191 ? -0.633 -5.253 6.586 1.00 94.00 191 MET A N 1
ATOM 1551 C CA . MET A 1 191 ? -1.617 -5.128 5.518 1.00 94.00 191 MET A CA 1
ATOM 1552 C C . MET A 1 191 ? -1.230 -5.957 4.293 1.00 94.00 191 MET A C 1
ATOM 1554 O O . MET A 1 191 ? -0.080 -5.933 3.853 1.00 94.00 191 MET A O 1
ATOM 1558 N N . ARG A 1 192 ? -2.219 -6.607 3.678 1.00 94.88 192 ARG A N 1
ATOM 1559 C CA . ARG A 1 192 ? -2.165 -7.135 2.311 1.00 94.88 192 ARG A CA 1
ATOM 1560 C C . ARG A 1 192 ? -3.122 -6.379 1.408 1.00 94.88 192 ARG A C 1
ATOM 1562 O O . ARG A 1 192 ? -4.143 -5.847 1.844 1.00 94.88 192 ARG A O 1
ATOM 1569 N N . PHE A 1 193 ? -2.812 -6.393 0.117 1.00 94.94 193 PHE A N 1
ATOM 1570 C CA . PHE A 1 193 ? -3.662 -5.791 -0.898 1.00 94.94 193 PHE A CA 1
ATOM 1571 C C . PHE A 1 193 ? -3.980 -6.791 -1.996 1.00 94.94 193 PHE A C 1
ATOM 1573 O O . PHE A 1 193 ? -3.132 -7.594 -2.407 1.00 94.94 193 PHE A O 1
ATOM 1580 N N . LYS A 1 194 ? -5.207 -6.704 -2.504 1.00 93.94 194 LYS A N 1
ATOM 1581 C CA . LYS A 1 194 ? -5.550 -7.271 -3.801 1.00 93.94 194 LYS A CA 1
ATOM 1582 C C . LYS A 1 194 ? -5.963 -6.170 -4.754 1.00 93.94 194 LYS A C 1
ATOM 1584 O O . LYS A 1 194 ? -6.610 -5.210 -4.350 1.00 93.94 194 LYS A O 1
ATOM 1589 N N . ILE A 1 195 ? -5.625 -6.355 -6.017 1.00 93.19 195 ILE A N 1
ATOM 1590 C CA . ILE A 1 195 ? -6.133 -5.549 -7.114 1.00 93.19 195 ILE A CA 1
ATOM 1591 C C . ILE A 1 195 ? -7.296 -6.282 -7.780 1.00 93.19 195 ILE A C 1
ATOM 1593 O O . ILE A 1 195 ? -7.247 -7.500 -7.978 1.00 93.19 195 ILE A O 1
ATOM 1597 N N . TYR A 1 196 ? -8.341 -5.538 -8.106 1.00 90.00 196 TYR A N 1
ATOM 1598 C CA . TYR A 1 196 ? -9.523 -6.021 -8.807 1.00 90.00 196 TYR A CA 1
ATOM 1599 C C . TYR A 1 196 ? -9.851 -5.080 -9.963 1.00 90.00 196 TYR A C 1
ATOM 1601 O O . TYR A 1 196 ? -9.704 -3.868 -9.831 1.00 90.00 196 TYR A O 1
ATOM 1609 N N . SER A 1 197 ? -10.294 -5.648 -11.081 1.00 84.94 197 SER A N 1
ATOM 1610 C CA . SER A 1 197 ? -10.852 -4.925 -12.222 1.00 84.94 197 SER A CA 1
ATOM 1611 C C . SER A 1 197 ? -12.101 -5.658 -12.689 1.00 84.94 197 SER A C 1
ATOM 1613 O O . SER A 1 197 ? -12.084 -6.893 -12.769 1.00 84.94 197 SER A O 1
ATOM 1615 N N . GLU A 1 198 ? -13.163 -4.916 -12.999 1.00 75.38 198 GLU A N 1
ATOM 1616 C CA . GLU A 1 198 ? -14.432 -5.492 -13.463 1.00 75.38 198 GLU A CA 1
ATOM 1617 C C . GLU A 1 198 ? -14.247 -6.318 -14.741 1.00 75.38 198 GLU A C 1
ATOM 1619 O O . GLU A 1 198 ? -14.762 -7.432 -14.825 1.00 75.38 198 GLU A O 1
ATOM 1624 N N . ASP A 1 199 ? -13.399 -5.850 -15.661 1.00 72.50 199 ASP A N 1
ATOM 1625 C CA . ASP A 1 199 ? -13.126 -6.497 -16.953 1.00 72.50 199 ASP A CA 1
ATOM 1626 C C . ASP A 1 199 ? -12.533 -7.912 -16.825 1.00 72.50 199 ASP A C 1
ATOM 1628 O O . ASP A 1 199 ? -12.545 -8.703 -17.768 1.00 72.50 199 ASP A O 1
ATOM 1632 N N . ILE A 1 200 ? -11.991 -8.250 -15.653 1.00 73.25 200 ILE A N 1
ATOM 1633 C CA . ILE A 1 200 ? -11.282 -9.511 -15.403 1.00 73.25 200 ILE A CA 1
ATOM 1634 C C . ILE A 1 200 ? -12.091 -10.429 -14.487 1.00 73.25 200 ILE A C 1
ATOM 1636 O O . ILE A 1 200 ? -11.846 -11.638 -14.454 1.00 73.25 200 ILE A O 1
ATOM 1640 N N . GLY A 1 201 ? -13.042 -9.868 -13.733 1.00 76.50 201 GLY A N 1
ATOM 1641 C CA . GLY A 1 201 ? -13.908 -10.609 -12.817 1.00 76.50 201 GLY A CA 1
ATOM 1642 C C . GLY A 1 201 ? -13.152 -11.384 -11.731 1.00 76.50 201 GLY A C 1
ATOM 1643 O O . GLY A 1 201 ? -13.674 -12.361 -11.197 1.00 76.50 201 GLY A O 1
ATOM 1644 N N . LYS A 1 202 ? -11.899 -11.011 -11.426 1.00 84.75 202 LYS A N 1
ATOM 1645 C CA . LYS A 1 202 ? -11.055 -11.717 -10.451 1.00 84.75 202 LYS A CA 1
ATOM 1646 C C . LYS A 1 202 ? -10.120 -10.779 -9.691 1.00 84.75 202 LYS A C 1
ATOM 1648 O O . LYS A 1 202 ? -9.537 -9.861 -10.258 1.00 84.75 202 LYS A O 1
ATOM 1653 N N . GLU A 1 203 ? -9.929 -11.078 -8.407 1.00 90.25 203 GLU A N 1
ATOM 1654 C CA . GLU A 1 203 ? -8.950 -10.420 -7.539 1.00 90.25 203 GLU A CA 1
ATOM 1655 C C . GLU A 1 203 ? -7.556 -11.069 -7.657 1.00 90.25 203 GLU A C 1
ATOM 1657 O O . GLU A 1 203 ? -7.422 -12.299 -7.671 1.00 90.25 203 GLU A O 1
ATOM 1662 N N . TYR A 1 204 ? -6.502 -10.252 -7.651 1.00 92.06 204 TYR A N 1
ATOM 1663 C CA . TYR A 1 204 ? -5.107 -10.696 -7.601 1.00 92.06 204 TYR A CA 1
ATOM 1664 C C . TYR A 1 204 ? -4.411 -10.129 -6.374 1.00 92.06 204 TYR A C 1
ATOM 1666 O O . TYR A 1 204 ? -4.418 -8.920 -6.172 1.00 92.06 204 TYR A O 1
ATOM 1674 N N . PHE A 1 205 ? -3.754 -10.979 -5.585 1.00 92.75 205 PHE A N 1
ATOM 1675 C CA . PHE A 1 205 ? -2.841 -10.491 -4.552 1.00 92.75 205 PHE A CA 1
ATOM 1676 C C . PHE A 1 205 ? -1.668 -9.744 -5.184 1.00 92.75 205 PHE A C 1
ATOM 1678 O O . PHE A 1 205 ? -1.061 -10.214 -6.153 1.00 92.75 205 PHE A O 1
ATOM 1685 N N . ILE A 1 206 ? -1.342 -8.592 -4.605 1.00 93.88 206 ILE A N 1
ATOM 1686 C CA . ILE A 1 206 ? -0.167 -7.820 -4.988 1.00 93.88 206 ILE A CA 1
ATOM 1687 C C . ILE A 1 206 ? 1.056 -8.507 -4.382 1.00 93.88 206 ILE A C 1
ATOM 1689 O O . ILE A 1 206 ? 1.207 -8.561 -3.165 1.00 93.88 206 ILE A O 1
ATOM 1693 N N . LYS A 1 207 ? 1.899 -9.094 -5.239 1.00 91.38 207 LYS A N 1
ATOM 1694 C CA . LYS A 1 207 ? 3.066 -9.873 -4.797 1.00 91.38 207 LYS A CA 1
ATOM 1695 C C . LYS A 1 207 ? 4.176 -9.005 -4.224 1.00 91.38 207 LYS A C 1
ATOM 1697 O O . LYS A 1 207 ? 4.838 -9.440 -3.290 1.00 91.38 207 LYS A O 1
ATOM 1702 N N . ASP A 1 208 ? 4.374 -7.835 -4.822 1.00 93.12 208 ASP A N 1
ATOM 1703 C CA . ASP A 1 208 ? 5.299 -6.823 -4.338 1.00 93.12 208 ASP A CA 1
ATOM 1704 C C . ASP A 1 208 ? 4.595 -5.463 -4.297 1.00 93.12 208 ASP A C 1
ATOM 1706 O O . ASP A 1 208 ? 4.385 -4.818 -5.327 1.00 93.12 208 ASP A O 1
ATOM 1710 N N . ILE A 1 209 ? 4.151 -5.071 -3.101 1.00 94.38 209 ILE A N 1
ATOM 1711 C CA . ILE A 1 209 ? 3.396 -3.834 -2.864 1.00 94.38 209 ILE A CA 1
ATOM 1712 C C . ILE A 1 209 ? 4.274 -2.612 -3.147 1.00 94.38 209 ILE A C 1
ATOM 1714 O O . ILE A 1 209 ? 3.811 -1.633 -3.740 1.00 94.38 209 ILE A O 1
ATOM 1718 N N . GLY A 1 210 ? 5.546 -2.675 -2.746 1.00 91.94 210 GLY A N 1
ATOM 1719 C CA . GLY A 1 210 ? 6.500 -1.598 -2.956 1.00 91.94 210 GLY A CA 1
ATOM 1720 C C . GLY A 1 210 ? 6.746 -1.363 -4.443 1.00 91.94 210 GLY A C 1
ATOM 1721 O O . GLY A 1 210 ? 6.646 -0.230 -4.916 1.00 91.94 210 GLY A O 1
ATOM 1722 N N . ASP A 1 211 ? 7.042 -2.413 -5.201 1.00 92.88 211 ASP A N 1
ATOM 1723 C CA . ASP A 1 211 ? 7.293 -2.324 -6.642 1.00 92.88 211 ASP A CA 1
ATOM 1724 C C . ASP A 1 211 ? 6.042 -1.933 -7.419 1.00 92.88 211 ASP A C 1
ATOM 1726 O O . ASP A 1 211 ? 6.130 -1.145 -8.360 1.00 92.88 211 ASP A O 1
ATOM 1730 N N . PHE A 1 212 ? 4.866 -2.410 -7.005 1.00 95.56 212 PHE A N 1
ATOM 1731 C CA . PHE A 1 212 ? 3.626 -1.975 -7.632 1.00 95.56 212 PHE A CA 1
ATOM 1732 C C . PHE A 1 212 ? 3.358 -0.481 -7.406 1.00 95.56 212 PHE A C 1
ATOM 1734 O O . PHE A 1 212 ? 3.022 0.222 -8.359 1.00 95.56 212 PHE A O 1
ATOM 1741 N N . SER A 1 213 ? 3.551 0.029 -6.183 1.00 95.12 213 SER A N 1
ATOM 1742 C CA . SER A 1 213 ? 3.389 1.464 -5.906 1.00 95.12 213 SER A CA 1
ATOM 1743 C C . SER A 1 213 ? 4.355 2.317 -6.738 1.00 95.12 213 SER A C 1
ATOM 1745 O O . SER A 1 213 ? 3.967 3.345 -7.285 1.00 95.12 213 SER A O 1
ATOM 1747 N N . GLU A 1 214 ? 5.590 1.853 -6.926 1.00 93.12 214 GLU A N 1
ATOM 1748 C CA . GLU A 1 214 ? 6.582 2.524 -7.762 1.00 93.12 214 GLU A CA 1
ATOM 1749 C C . GLU A 1 214 ? 6.201 2.489 -9.248 1.00 93.12 214 GLU A C 1
ATOM 1751 O O . GLU A 1 214 ? 6.262 3.518 -9.922 1.00 93.12 214 GLU A O 1
ATOM 1756 N N . ALA A 1 215 ? 5.746 1.342 -9.758 1.00 93.31 215 ALA A N 1
ATOM 1757 C CA . ALA A 1 215 ? 5.252 1.222 -11.128 1.00 93.31 215 ALA A CA 1
ATOM 1758 C C . ALA A 1 215 ? 4.039 2.135 -11.378 1.00 93.31 215 ALA A C 1
ATOM 1760 O O . ALA A 1 215 ? 3.965 2.796 -12.416 1.00 93.31 215 ALA A O 1
ATOM 1761 N N . TYR A 1 216 ? 3.125 2.236 -10.407 1.00 94.25 216 TYR A N 1
ATOM 1762 C CA . TYR A 1 216 ? 1.982 3.146 -10.458 1.00 94.25 216 TYR A CA 1
ATOM 1763 C C . TYR A 1 216 ? 2.418 4.617 -10.579 1.00 94.25 216 TYR A C 1
ATOM 1765 O O . TYR A 1 216 ? 1.941 5.324 -11.476 1.00 94.25 216 TYR A O 1
ATOM 1773 N N . ILE A 1 217 ? 3.345 5.070 -9.725 1.00 92.44 217 ILE A N 1
ATOM 1774 C CA . ILE A 1 217 ? 3.842 6.456 -9.722 1.00 92.44 217 ILE A CA 1
ATOM 1775 C C . ILE A 1 217 ? 4.630 6.771 -10.995 1.00 92.44 217 ILE A C 1
ATOM 1777 O O . ILE A 1 217 ? 4.406 7.808 -11.618 1.00 92.44 217 ILE A O 1
ATOM 1781 N N . ASN A 1 218 ? 5.490 5.852 -11.431 1.00 88.31 218 ASN A N 1
ATOM 1782 C CA . ASN A 1 218 ? 6.336 6.031 -12.611 1.00 88.31 218 ASN A CA 1
ATOM 1783 C C . ASN A 1 218 ? 5.611 5.769 -13.941 1.00 88.31 218 ASN A C 1
ATOM 1785 O O . ASN A 1 218 ? 6.232 5.865 -15.000 1.00 88.31 218 ASN A O 1
ATOM 1789 N N . LYS A 1 219 ? 4.309 5.446 -13.906 1.00 87.00 219 LYS A N 1
ATOM 1790 C CA . LYS A 1 219 ? 3.496 5.109 -15.086 1.00 87.00 219 LYS A CA 1
ATOM 1791 C C . LYS A 1 219 ? 4.133 3.990 -15.920 1.00 87.00 219 LYS A C 1
ATOM 1793 O O . LYS A 1 219 ? 4.212 4.070 -17.145 1.00 87.00 219 LYS A O 1
ATOM 1798 N N . ILE A 1 220 ? 4.536 2.920 -15.238 1.00 88.31 220 ILE A N 1
ATOM 1799 C CA . ILE A 1 220 ? 5.086 1.696 -15.825 1.00 88.31 220 ILE A CA 1
ATOM 1800 C C . ILE A 1 220 ? 4.043 0.579 -15.708 1.00 88.31 220 ILE A C 1
ATOM 1802 O O . ILE A 1 220 ? 3.302 0.497 -14.727 1.00 88.31 220 ILE A O 1
ATOM 1806 N N . GLU A 1 221 ? 3.972 -0.284 -16.721 1.00 90.56 221 GLU A N 1
ATOM 1807 C CA . GLU A 1 221 ? 3.129 -1.478 -16.668 1.00 90.56 221 GLU A CA 1
ATOM 1808 C C . GLU A 1 221 ? 3.608 -2.454 -15.583 1.00 90.56 221 GLU A C 1
ATOM 1810 O O . GLU A 1 221 ? 4.809 -2.646 -15.393 1.00 90.56 221 GLU A O 1
ATOM 1815 N N . TYR A 1 222 ? 2.673 -3.114 -14.898 1.00 93.25 222 TYR A N 1
ATOM 1816 C CA . TYR A 1 222 ? 2.992 -4.075 -13.840 1.00 93.25 222 TYR A CA 1
ATOM 1817 C C . TYR A 1 222 ? 2.232 -5.386 -14.037 1.00 93.25 222 TYR A C 1
ATOM 1819 O O . TYR A 1 222 ? 1.001 -5.419 -14.076 1.00 93.25 222 TYR A O 1
ATOM 1827 N N . GLN A 1 223 ? 2.961 -6.495 -14.156 1.00 91.62 223 GLN A N 1
ATOM 1828 C CA . GLN A 1 223 ? 2.368 -7.802 -14.418 1.00 91.62 223 GLN A CA 1
ATOM 1829 C C . GLN A 1 223 ? 1.961 -8.511 -13.119 1.00 91.62 223 GLN A C 1
ATOM 1831 O O . GLN A 1 223 ? 2.804 -8.996 -12.370 1.00 91.62 223 GLN A O 1
ATOM 1836 N N . PHE A 1 224 ? 0.653 -8.663 -12.899 1.00 88.19 224 PHE A N 1
ATOM 1837 C CA . PHE A 1 224 ? 0.110 -9.425 -11.767 1.00 88.19 224 PHE A CA 1
ATOM 1838 C C . PHE A 1 224 ? 0.034 -10.930 -12.050 1.00 88.19 224 PHE A C 1
ATOM 1840 O O . PHE A 1 224 ? 0.174 -11.762 -11.150 1.00 88.19 224 PHE A O 1
ATOM 1847 N N . GLY A 1 225 ? -0.168 -11.308 -13.314 1.00 80.62 225 GLY A N 1
ATOM 1848 C CA . GLY A 1 225 ? -0.204 -12.702 -13.738 1.00 80.62 225 GLY A CA 1
ATOM 1849 C C . GLY A 1 225 ? -0.284 -12.858 -15.252 1.00 80.62 225 GLY A C 1
ATOM 1850 O O . GLY A 1 225 ? -0.079 -11.914 -16.008 1.00 80.62 225 GLY A O 1
ATOM 1851 N N . LYS A 1 226 ? -0.614 -14.069 -15.718 1.00 78.38 226 LYS A N 1
ATOM 1852 C CA . LYS A 1 226 ? -0.731 -14.354 -17.162 1.00 78.38 226 LYS A CA 1
ATOM 1853 C C . LYS A 1 226 ? -1.884 -13.605 -17.839 1.00 78.38 226 LYS A C 1
ATOM 1855 O O . LYS A 1 226 ? -1.809 -13.349 -19.030 1.00 78.38 226 LYS A O 1
ATOM 1860 N N . LYS A 1 227 ? -2.951 -13.311 -17.089 1.00 81.62 227 LYS A N 1
ATOM 1861 C CA . LYS A 1 227 ? -4.199 -12.726 -17.605 1.00 81.62 227 LYS A CA 1
ATOM 1862 C C . LYS A 1 227 ? -4.410 -11.264 -17.210 1.00 81.62 227 LYS A C 1
ATOM 1864 O O . LYS A 1 227 ? -5.378 -10.673 -17.662 1.00 81.62 227 LYS A O 1
ATOM 1869 N N . PHE A 1 228 ? -3.538 -10.700 -16.371 1.00 88.50 228 PHE A N 1
ATOM 1870 C CA . PHE A 1 228 ? -3.668 -9.315 -15.935 1.00 88.50 228 PHE A CA 1
ATOM 1871 C C . PHE A 1 228 ? -2.320 -8.606 -15.878 1.00 88.50 228 PHE A C 1
ATOM 1873 O O . PHE A 1 228 ? -1.401 -9.028 -15.166 1.00 88.50 228 PHE A O 1
ATOM 1880 N N . VAL A 1 229 ? -2.251 -7.507 -16.620 1.00 90.50 229 VAL A N 1
ATOM 1881 C CA . VAL A 1 229 ? -1.161 -6.539 -16.608 1.00 90.50 229 VAL A CA 1
ATOM 1882 C C . VAL A 1 229 ? -1.794 -5.194 -16.309 1.00 90.50 229 VAL A C 1
ATOM 1884 O O . VAL A 1 229 ? -2.630 -4.727 -17.076 1.00 90.50 229 VAL A O 1
ATOM 1887 N N . TYR A 1 230 ? -1.413 -4.574 -15.197 1.00 90.69 230 TYR A N 1
ATOM 1888 C CA . TYR A 1 230 ? -1.781 -3.193 -14.952 1.00 90.69 230 TYR A CA 1
ATOM 1889 C C . TYR A 1 230 ? -1.108 -2.313 -16.003 1.00 90.69 230 TYR A C 1
ATOM 1891 O O . TYR A 1 230 ? 0.118 -2.309 -16.098 1.00 90.69 230 TYR A O 1
ATOM 1899 N N . ASN A 1 231 ? -1.900 -1.566 -16.769 1.00 87.00 231 ASN A N 1
ATOM 1900 C CA . ASN A 1 231 ? -1.420 -0.529 -17.659 1.00 87.00 231 ASN A CA 1
ATOM 1901 C C . ASN A 1 231 ? -1.947 0.850 -17.192 1.00 87.00 231 ASN A C 1
ATOM 1903 O O . ASN A 1 231 ? -3.159 1.046 -17.088 1.00 87.00 231 ASN A O 1
ATOM 1907 N N . PRO A 1 232 ? -1.049 1.811 -16.915 1.00 86.88 232 PRO A N 1
ATOM 1908 C CA . PRO A 1 232 ? -1.375 3.108 -16.314 1.00 86.88 232 PRO A CA 1
ATOM 1909 C C . PRO A 1 232 ? -2.156 4.064 -17.227 1.00 86.88 232 PRO A C 1
ATOM 1911 O O . PRO A 1 232 ? -2.552 5.134 -16.771 1.00 86.88 232 PRO A O 1
ATOM 1914 N N . PHE A 1 233 ? -2.337 3.719 -18.504 1.00 80.81 233 PHE A N 1
ATOM 1915 C CA . PHE A 1 233 ? -3.081 4.521 -19.482 1.00 80.81 233 PHE A CA 1
ATOM 1916 C C . PHE A 1 233 ? -4.520 4.054 -19.672 1.00 80.81 233 PHE A C 1
ATOM 1918 O O . PHE A 1 233 ? -5.320 4.796 -20.232 1.00 80.81 233 PHE A O 1
ATOM 1925 N N . ILE A 1 234 ? -4.838 2.840 -19.220 1.00 82.75 234 ILE A N 1
ATOM 1926 C CA . ILE A 1 234 ? -6.184 2.260 -19.307 1.00 82.75 234 ILE A CA 1
ATOM 1927 C C . ILE A 1 234 ? -6.801 2.045 -17.927 1.00 82.75 234 ILE A C 1
ATOM 1929 O O . ILE A 1 234 ? -8.018 2.092 -17.792 1.00 82.75 234 ILE A O 1
ATOM 1933 N N . HIS A 1 235 ? -5.977 1.807 -16.905 1.00 88.56 235 HIS A N 1
ATOM 1934 C CA 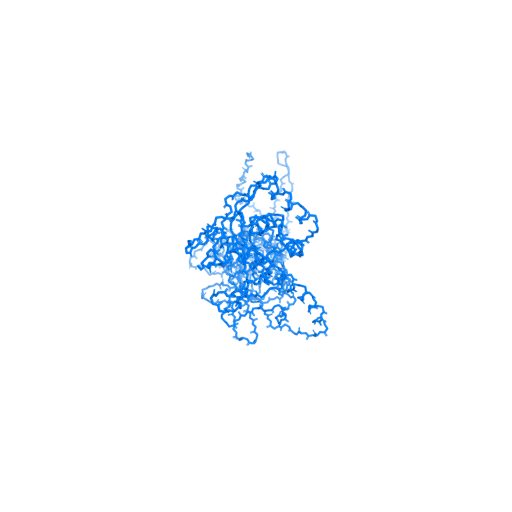. HIS A 1 235 ? -6.446 1.529 -15.558 1.00 88.56 235 HIS A CA 1
ATOM 1935 C C . HIS A 1 235 ? -6.406 2.777 -14.696 1.00 88.56 235 HIS A C 1
ATOM 1937 O O . HIS A 1 235 ? -5.349 3.364 -14.456 1.00 88.56 235 HIS A O 1
ATOM 1943 N N . ILE A 1 236 ? -7.577 3.140 -14.194 1.00 87.56 236 ILE A N 1
ATOM 1944 C CA . ILE A 1 236 ? -7.805 4.326 -13.392 1.00 87.56 236 ILE A CA 1
ATOM 1945 C C . ILE A 1 236 ? -8.345 3.881 -12.044 1.00 87.56 236 ILE A C 1
ATOM 1947 O O . ILE A 1 236 ? -9.388 3.237 -11.944 1.00 87.56 236 ILE A O 1
ATOM 1951 N N . PHE A 1 237 ? -7.593 4.229 -11.007 1.00 92.38 237 PHE A N 1
ATOM 1952 C CA . PHE A 1 237 ? -7.991 4.024 -9.623 1.00 92.38 237 PHE A CA 1
ATOM 1953 C C . PHE A 1 237 ? -8.930 5.141 -9.159 1.00 92.38 237 PHE A C 1
ATOM 1955 O O . PHE A 1 237 ? -8.793 6.281 -9.625 1.00 92.38 237 PHE A O 1
ATOM 1962 N N . PRO A 1 238 ? -9.838 4.860 -8.210 1.00 91.94 238 PRO A N 1
ATOM 1963 C CA . PRO A 1 238 ? -10.549 5.908 -7.492 1.00 91.94 238 PRO A CA 1
ATOM 1964 C C . PRO A 1 238 ? -9.558 6.761 -6.687 1.00 91.94 238 PRO A C 1
ATOM 1966 O O . PRO A 1 238 ? -8.461 6.311 -6.346 1.00 91.94 238 PRO A O 1
ATOM 1969 N N . GLU A 1 239 ? -9.919 8.012 -6.410 1.00 90.50 239 GLU A N 1
ATOM 1970 C CA . GLU A 1 239 ? -9.014 9.002 -5.809 1.00 90.50 239 GLU A CA 1
ATOM 1971 C C . GLU A 1 239 ? -8.462 8.550 -4.449 1.00 90.50 239 GLU A C 1
ATOM 1973 O O . GLU A 1 239 ? -7.301 8.785 -4.117 1.00 90.50 239 GLU A O 1
ATOM 1978 N N . GLU A 1 240 ? -9.277 7.828 -3.691 1.00 91.94 240 GLU A N 1
ATOM 1979 C CA . GLU A 1 240 ? -8.927 7.204 -2.424 1.00 91.94 240 GLU A CA 1
ATOM 1980 C C . GLU A 1 240 ? -7.762 6.209 -2.561 1.00 91.94 240 GLU A C 1
ATOM 1982 O O . GLU A 1 240 ? -6.808 6.244 -1.780 1.00 91.94 240 GLU A O 1
ATOM 1987 N N . ASP A 1 241 ? -7.801 5.354 -3.586 1.00 94.75 241 ASP A N 1
ATOM 1988 C CA . ASP A 1 241 ? -6.764 4.352 -3.844 1.00 94.75 241 ASP A CA 1
ATOM 1989 C C . ASP A 1 241 ? -5.489 4.987 -4.403 1.00 94.75 241 ASP A C 1
ATOM 1991 O O . ASP A 1 241 ? -4.387 4.531 -4.088 1.00 94.75 241 ASP A O 1
ATOM 1995 N N . LYS A 1 242 ? -5.609 6.074 -5.180 1.00 94.12 242 LYS A N 1
ATOM 1996 C CA . LYS A 1 242 ? -4.439 6.839 -5.642 1.00 94.12 242 LYS A CA 1
ATOM 1997 C C . LYS A 1 242 ? -3.658 7.402 -4.460 1.00 94.12 242 LYS A C 1
ATOM 1999 O O . LYS A 1 242 ? -2.447 7.202 -4.383 1.00 94.12 242 LYS A O 1
ATOM 2004 N N . LYS A 1 243 ? -4.353 8.050 -3.518 1.00 94.88 243 LYS A N 1
ATOM 2005 C CA . LYS A 1 243 ? -3.740 8.610 -2.303 1.00 94.88 243 LYS A CA 1
ATOM 2006 C C . LYS A 1 243 ? -3.078 7.523 -1.457 1.00 94.88 243 LYS A C 1
ATOM 2008 O O . LYS A 1 243 ? -1.987 7.741 -0.930 1.00 94.88 243 LYS A O 1
ATOM 2013 N N . LEU A 1 244 ? -3.691 6.340 -1.372 1.00 95.69 244 LEU A N 1
ATOM 2014 C CA . LEU A 1 244 ? -3.093 5.176 -0.720 1.00 95.69 244 LEU A CA 1
ATOM 2015 C C . LEU A 1 244 ? -1.804 4.716 -1.416 1.00 95.69 244 LEU A C 1
ATOM 2017 O O . LEU A 1 244 ? -0.788 4.538 -0.749 1.00 95.69 244 LEU A O 1
ATOM 2021 N N . LEU A 1 245 ? -1.801 4.570 -2.742 1.00 95.75 245 LEU A N 1
ATOM 2022 C CA . LEU A 1 245 ? -0.603 4.181 -3.498 1.00 95.75 245 LEU A CA 1
ATOM 2023 C C . LEU A 1 245 ? 0.525 5.213 -3.373 1.00 95.75 245 LEU A C 1
ATOM 2025 O O . LEU A 1 245 ? 1.688 4.840 -3.221 1.00 95.75 245 LEU A O 1
ATOM 2029 N N . GLU A 1 246 ? 0.193 6.504 -3.375 1.00 94.94 246 GLU A N 1
ATOM 2030 C CA . GLU A 1 246 ? 1.151 7.586 -3.134 1.00 94.94 246 GLU A CA 1
ATOM 2031 C C . GLU A 1 246 ? 1.737 7.545 -1.720 1.00 94.94 246 GLU A C 1
ATOM 2033 O O . GLU A 1 246 ? 2.943 7.735 -1.547 1.00 94.94 246 GLU A O 1
ATOM 2038 N N . PHE A 1 247 ? 0.908 7.284 -0.706 1.00 93.81 247 PHE A N 1
ATOM 2039 C CA . PHE A 1 247 ? 1.357 7.101 0.673 1.00 93.81 247 PHE A CA 1
ATOM 2040 C C . PHE A 1 247 ? 2.310 5.906 0.797 1.00 93.81 247 PHE A C 1
ATOM 2042 O O . PHE A 1 247 ? 3.400 6.043 1.352 1.00 93.81 247 PHE A O 1
ATOM 2049 N N . ILE A 1 248 ? 1.948 4.764 0.206 1.00 94.25 248 ILE A N 1
ATOM 2050 C CA . ILE A 1 248 ? 2.782 3.556 0.171 1.00 94.25 248 ILE A CA 1
ATOM 2051 C C . ILE A 1 248 ? 4.128 3.847 -0.508 1.00 94.25 248 ILE A C 1
ATOM 2053 O O . ILE A 1 248 ? 5.178 3.527 0.047 1.00 94.25 248 ILE A O 1
ATOM 2057 N N . TYR A 1 249 ? 4.127 4.517 -1.662 1.00 93.50 249 TYR A N 1
ATOM 2058 C CA . TYR A 1 249 ? 5.360 4.879 -2.364 1.00 93.50 249 TYR A CA 1
ATOM 2059 C C . TYR A 1 249 ? 6.255 5.816 -1.537 1.00 93.50 249 TYR A C 1
ATOM 2061 O O . TYR A 1 249 ? 7.470 5.619 -1.456 1.00 93.50 249 TYR A O 1
ATOM 2069 N N . LYS A 1 250 ? 5.669 6.817 -0.864 1.00 90.88 250 LYS A N 1
ATOM 2070 C CA . LYS A 1 250 ? 6.409 7.698 0.056 1.00 90.88 250 LYS A CA 1
ATOM 2071 C C . LYS A 1 250 ? 7.047 6.898 1.192 1.00 90.88 250 LYS A C 1
ATOM 2073 O O . LYS A 1 250 ? 8.226 7.098 1.477 1.00 90.88 250 LYS A O 1
ATOM 2078 N N . LEU A 1 251 ? 6.310 5.964 1.798 1.00 88.88 251 LEU A N 1
ATOM 2079 C CA . LEU A 1 251 ? 6.852 5.094 2.842 1.00 88.88 251 LEU A CA 1
ATOM 2080 C C . LEU A 1 251 ? 7.992 4.209 2.331 1.00 88.88 251 LEU A C 1
ATOM 2082 O O . LEU A 1 251 ? 8.996 4.094 3.031 1.00 88.88 251 LEU A O 1
ATOM 2086 N N . LYS A 1 252 ? 7.893 3.647 1.117 1.00 86.94 252 LYS A N 1
ATOM 2087 C CA . LYS A 1 252 ? 8.964 2.834 0.504 1.00 86.94 252 LYS A CA 1
ATOM 2088 C C . LYS A 1 252 ? 10.288 3.599 0.453 1.00 86.94 252 LYS A C 1
ATOM 2090 O O . LYS A 1 252 ? 11.330 3.050 0.798 1.00 86.94 252 LYS A O 1
ATOM 2095 N N . ASN A 1 253 ? 10.231 4.878 0.084 1.00 83.19 253 ASN A N 1
ATOM 2096 C CA . ASN A 1 253 ? 11.414 5.726 -0.068 1.00 83.19 253 ASN A CA 1
ATOM 2097 C C . ASN A 1 253 ? 12.026 6.194 1.262 1.00 83.19 253 ASN A C 1
ATOM 2099 O O . ASN A 1 253 ? 13.217 6.487 1.307 1.00 83.19 253 ASN A O 1
ATOM 2103 N N . ILE A 1 254 ? 11.233 6.284 2.336 1.00 84.44 254 ILE A N 1
ATOM 2104 C CA . ILE A 1 254 ? 11.698 6.796 3.639 1.00 84.44 254 ILE A CA 1
ATOM 2105 C C . ILE A 1 254 ? 12.050 5.651 4.601 1.00 84.44 254 ILE A C 1
ATOM 2107 O O . ILE A 1 254 ? 13.004 5.752 5.369 1.00 84.44 254 ILE A O 1
ATOM 2111 N N . LYS A 1 255 ? 11.275 4.563 4.587 1.00 79.19 255 LYS A N 1
ATOM 2112 C CA . LYS A 1 255 ? 11.360 3.444 5.537 1.00 79.19 255 LYS A CA 1
ATOM 2113 C C . LYS A 1 255 ? 11.169 2.099 4.815 1.00 79.19 255 LYS A C 1
ATOM 2115 O O . LYS A 1 255 ? 10.156 1.434 5.028 1.00 79.19 255 LYS A O 1
ATOM 2120 N N . PRO A 1 256 ? 12.139 1.643 4.002 1.00 72.25 256 PRO A N 1
ATOM 2121 C CA . PRO A 1 256 ? 12.006 0.406 3.223 1.00 72.25 256 PRO A CA 1
ATOM 2122 C C . PRO A 1 256 ? 11.787 -0.853 4.083 1.00 72.25 256 PRO A C 1
ATOM 2124 O O . PRO A 1 256 ? 11.168 -1.802 3.620 1.00 72.25 256 PRO A O 1
ATOM 2127 N N . VAL A 1 257 ? 12.214 -0.848 5.353 1.00 72.25 257 VAL A N 1
ATOM 2128 C CA . VAL A 1 257 ? 12.056 -1.971 6.308 1.00 72.25 257 VAL A CA 1
ATOM 2129 C C . VAL A 1 257 ? 10.583 -2.290 6.629 1.00 72.25 257 VAL A C 1
ATOM 2131 O O . VAL A 1 257 ? 10.273 -3.387 7.074 1.00 72.25 257 VAL A O 1
ATOM 2134 N N . ILE A 1 258 ? 9.660 -1.361 6.360 1.00 80.50 258 ILE A N 1
ATOM 2135 C CA . ILE A 1 258 ? 8.205 -1.554 6.520 1.00 80.50 258 ILE A CA 1
ATOM 2136 C C . ILE A 1 258 ? 7.637 -2.546 5.486 1.00 80.50 258 ILE A C 1
ATOM 2138 O O . ILE A 1 258 ? 6.515 -3.030 5.632 1.00 80.50 258 ILE A O 1
ATOM 2142 N N . PHE A 1 259 ? 8.401 -2.869 4.444 1.00 79.19 259 PHE A N 1
ATOM 2143 C CA . PHE A 1 259 ? 7.969 -3.738 3.363 1.00 79.19 259 PHE A CA 1
ATOM 2144 C C . PHE A 1 259 ? 8.615 -5.114 3.495 1.00 79.19 259 PHE A C 1
ATOM 2146 O O . PHE A 1 259 ? 9.831 -5.264 3.412 1.00 79.19 259 PHE A O 1
ATOM 2153 N N . SER A 1 260 ? 7.779 -6.141 3.597 1.00 77.88 260 SER A N 1
ATOM 2154 C CA . SER A 1 260 ? 8.117 -7.446 3.027 1.00 77.88 260 SER A CA 1
ATOM 2155 C C . SER A 1 260 ? 7.286 -7.563 1.757 1.00 77.88 260 SER A C 1
ATOM 2157 O O . SER A 1 260 ? 6.152 -7.119 1.782 1.00 77.88 260 SER A O 1
ATOM 2159 N N . ALA A 1 261 ? 7.810 -8.075 0.640 1.00 77.56 261 ALA A N 1
ATOM 2160 C CA . ALA A 1 261 ? 7.177 -7.943 -0.687 1.00 77.56 261 ALA A CA 1
ATOM 2161 C C . ALA A 1 261 ? 5.622 -7.972 -0.676 1.00 77.56 261 ALA A C 1
ATOM 2163 O O . ALA A 1 261 ? 4.965 -7.050 -1.161 1.00 77.56 261 ALA A O 1
ATOM 2164 N N . GLN A 1 262 ? 5.025 -8.967 -0.010 1.00 88.19 262 GLN A N 1
ATOM 2165 C CA . GLN A 1 262 ? 3.571 -9.169 0.055 1.00 88.19 262 GLN A CA 1
ATOM 2166 C C . GLN A 1 262 ? 2.835 -8.416 1.179 1.00 88.19 262 GLN A C 1
ATOM 2168 O O . GLN A 1 262 ? 1.605 -8.392 1.160 1.00 88.19 262 GLN A O 1
ATOM 2173 N N . TYR A 1 263 ? 3.542 -7.836 2.153 1.00 90.50 263 TYR A N 1
ATOM 2174 C CA . TYR A 1 263 ? 2.971 -7.164 3.321 1.00 90.50 263 TYR A CA 1
ATOM 2175 C C . TYR A 1 263 ? 3.515 -5.748 3.521 1.00 90.50 263 TYR A C 1
ATOM 2177 O O . TYR A 1 263 ? 4.721 -5.497 3.494 1.00 90.50 263 TYR A O 1
ATOM 2185 N N . LEU A 1 264 ? 2.608 -4.831 3.837 1.00 93.44 264 LEU A N 1
ATOM 2186 C CA . LEU A 1 264 ? 2.932 -3.503 4.342 1.00 93.44 264 LEU A CA 1
ATOM 2187 C C . LEU A 1 264 ? 2.773 -3.509 5.871 1.00 93.44 264 LEU A C 1
ATOM 2189 O O . LEU A 1 264 ? 1.650 -3.542 6.366 1.00 93.44 264 LEU A O 1
ATOM 2193 N N . SER A 1 265 ? 3.888 -3.493 6.602 1.00 92.62 265 SER A N 1
ATOM 2194 C CA . SER A 1 265 ? 3.950 -3.565 8.070 1.00 92.62 265 SER A CA 1
ATOM 2195 C C . SER A 1 265 ? 3.971 -2.168 8.695 1.00 92.62 265 SER A C 1
ATOM 2197 O O . SER A 1 265 ? 5.033 -1.625 9.010 1.00 92.62 265 SER A O 1
ATOM 2199 N N . ILE A 1 266 ? 2.801 -1.560 8.867 1.00 92.06 266 ILE A N 1
ATOM 2200 C CA . ILE A 1 266 ? 2.644 -0.171 9.308 1.00 92.06 266 ILE A CA 1
ATOM 2201 C C . ILE A 1 266 ? 2.929 -0.063 10.816 1.00 92.06 266 ILE A C 1
ATOM 2203 O O . ILE A 1 266 ? 2.179 -0.639 11.605 1.00 92.06 266 ILE A O 1
ATOM 2207 N N . PRO A 1 267 ? 3.961 0.684 11.252 1.00 90.88 267 PRO A N 1
ATOM 2208 C CA . PRO A 1 267 ? 4.256 0.866 12.672 1.00 90.88 267 PRO A CA 1
ATOM 2209 C C . PRO A 1 267 ? 3.131 1.600 13.408 1.00 90.88 267 PRO A C 1
ATOM 2211 O O . PRO A 1 267 ? 2.535 2.505 12.823 1.00 90.88 267 PRO A O 1
ATOM 2214 N N . TYR A 1 268 ? 2.912 1.293 14.693 1.00 89.44 268 TYR A N 1
ATOM 2215 C CA . TYR A 1 268 ? 1.847 1.894 15.522 1.00 89.44 268 TYR A CA 1
ATOM 2216 C C . TYR A 1 268 ? 1.772 3.428 15.418 1.00 89.44 268 TYR A C 1
ATOM 2218 O O . TYR A 1 268 ? 0.701 4.002 15.239 1.00 89.44 268 TYR A O 1
ATOM 2226 N N . ALA A 1 269 ? 2.929 4.099 15.408 1.00 89.25 269 ALA A N 1
ATOM 2227 C CA . ALA A 1 269 ? 3.030 5.557 15.290 1.00 89.25 269 ALA A CA 1
ATOM 2228 C C . ALA A 1 269 ? 2.422 6.152 14.000 1.00 89.25 269 ALA A C 1
ATOM 2230 O O . ALA A 1 269 ? 2.231 7.359 13.932 1.00 89.25 269 ALA A O 1
ATOM 2231 N N . LEU A 1 270 ? 2.155 5.335 12.975 1.00 91.44 270 LEU A N 1
ATOM 2232 C CA . LEU A 1 270 ? 1.553 5.749 11.702 1.00 91.44 270 LEU A CA 1
ATOM 2233 C C . LEU A 1 270 ? 0.115 5.242 11.522 1.00 91.44 270 LEU A C 1
ATOM 2235 O O . LEU A 1 270 ? -0.480 5.486 10.473 1.00 91.44 270 LEU A O 1
ATOM 2239 N N . TRP A 1 271 ? -0.452 4.519 12.493 1.00 92.00 271 TRP A N 1
ATOM 2240 C CA . TRP A 1 271 ? -1.792 3.938 12.353 1.00 92.00 271 TRP A CA 1
ATOM 2241 C C . TRP A 1 271 ? -2.866 5.002 12.198 1.00 92.00 271 TRP A C 1
ATOM 2243 O O . TRP A 1 271 ? -3.751 4.850 11.367 1.00 92.00 271 TRP A O 1
ATOM 2253 N N . GLU A 1 272 ? -2.779 6.095 12.952 1.00 91.19 272 GLU A N 1
ATOM 2254 C CA . GLU A 1 272 ? -3.740 7.190 12.847 1.00 91.19 272 GLU A CA 1
ATOM 2255 C C . GLU A 1 272 ? -3.717 7.837 11.460 1.00 91.19 272 GLU A C 1
ATOM 2257 O O . GLU A 1 272 ? -4.768 7.973 10.838 1.00 91.19 272 GLU A O 1
ATOM 2262 N N . ASP A 1 273 ? -2.537 8.167 10.930 1.00 92.94 273 ASP A N 1
ATOM 2263 C CA . ASP A 1 273 ? -2.395 8.706 9.571 1.00 92.94 273 ASP A CA 1
ATOM 2264 C C . ASP A 1 273 ? -2.938 7.728 8.523 1.00 92.94 273 ASP A C 1
ATOM 2266 O O . ASP A 1 273 ? -3.639 8.120 7.586 1.00 92.94 273 ASP A O 1
ATOM 2270 N N . PHE A 1 274 ? -2.653 6.437 8.702 1.00 94.62 274 PHE A N 1
ATOM 2271 C CA . PHE A 1 274 ? -3.130 5.389 7.814 1.00 94.62 274 PHE A CA 1
ATOM 2272 C C . PHE A 1 274 ? -4.655 5.231 7.860 1.00 94.62 274 PHE A C 1
ATOM 2274 O O . PHE A 1 274 ? -5.297 5.243 6.813 1.00 94.62 274 PHE A O 1
ATOM 2281 N N . PHE A 1 275 ? -5.265 5.124 9.041 1.00 94.94 275 PHE A N 1
ATOM 2282 C CA . PHE A 1 275 ? -6.716 4.982 9.168 1.00 94.94 275 PHE A CA 1
ATOM 2283 C C . PHE A 1 275 ? -7.467 6.259 8.782 1.00 94.94 275 PHE A C 1
ATOM 2285 O O . PHE A 1 275 ? -8.563 6.163 8.236 1.00 94.94 275 PHE A O 1
ATOM 2292 N N . ASN A 1 276 ? -6.869 7.442 8.963 1.00 94.88 276 ASN A N 1
ATOM 2293 C CA . ASN A 1 276 ? -7.372 8.690 8.383 1.00 94.88 276 ASN A CA 1
ATOM 2294 C C . ASN A 1 276 ? -7.411 8.622 6.852 1.00 94.88 276 ASN A C 1
ATOM 2296 O O . ASN A 1 276 ? -8.415 8.992 6.242 1.00 94.88 276 ASN A O 1
ATOM 2300 N N . LEU A 1 277 ? -6.342 8.119 6.229 1.00 95.56 277 LEU A N 1
ATOM 2301 C CA . LEU A 1 277 ? -6.240 7.975 4.777 1.00 95.56 277 LEU A CA 1
ATOM 2302 C C . LEU A 1 277 ? -7.312 7.038 4.205 1.00 95.56 277 LEU A C 1
ATOM 2304 O O . LEU A 1 277 ? -7.836 7.297 3.121 1.00 95.56 277 LEU A O 1
ATOM 2308 N N . ILE A 1 278 ? -7.648 5.974 4.939 1.00 95.50 278 ILE A N 1
ATOM 2309 C CA . ILE A 1 278 ? -8.675 5.002 4.542 1.00 95.50 278 ILE A CA 1
ATOM 2310 C C . ILE A 1 278 ? -10.028 5.199 5.235 1.00 95.50 278 ILE A C 1
ATOM 2312 O O . ILE A 1 278 ? -10.875 4.305 5.205 1.00 95.50 278 ILE A O 1
ATOM 2316 N N . ASN A 1 279 ? -10.262 6.362 5.844 1.00 96.25 279 ASN A N 1
ATOM 2317 C CA . ASN A 1 279 ? -11.506 6.627 6.551 1.00 96.25 279 ASN A CA 1
ATOM 2318 C C . ASN A 1 279 ? -12.711 6.542 5.600 1.00 96.25 279 ASN A C 1
ATOM 2320 O O . ASN A 1 279 ? -12.637 6.958 4.443 1.00 96.25 279 ASN A O 1
ATOM 2324 N N . ARG A 1 280 ? -13.836 6.027 6.106 1.00 94.56 280 ARG A N 1
ATOM 2325 C CA . ARG A 1 280 ? -15.087 5.753 5.374 1.00 94.56 280 ARG A CA 1
ATOM 2326 C C . ARG A 1 280 ? -14.989 4.674 4.298 1.00 94.56 280 ARG A C 1
ATOM 2328 O O . ARG A 1 280 ? -15.974 4.446 3.597 1.00 94.56 280 ARG A O 1
ATOM 2335 N N . GLN A 1 281 ? -13.848 4.004 4.168 1.00 94.94 281 GLN A N 1
ATOM 2336 C CA . GLN A 1 281 ? -13.683 2.899 3.233 1.00 94.94 281 GLN A CA 1
ATOM 2337 C C . GLN A 1 281 ? -14.017 1.561 3.885 1.00 94.94 281 GLN A C 1
ATOM 2339 O O . GLN A 1 281 ? -14.022 1.406 5.108 1.00 94.94 281 GLN A O 1
ATOM 2344 N N . GLU A 1 282 ? -14.269 0.577 3.033 1.00 95.44 282 GLU A N 1
ATOM 2345 C CA . GLU A 1 282 ? -14.415 -0.812 3.438 1.00 95.44 282 GLU A CA 1
ATOM 2346 C C . GLU A 1 282 ? -13.054 -1.507 3.377 1.00 95.44 282 GLU A C 1
ATOM 2348 O O . GLU A 1 282 ? -12.313 -1.400 2.393 1.00 95.44 282 GLU A O 1
ATOM 2353 N N . ILE A 1 283 ? -12.739 -2.238 4.438 1.00 95.56 283 ILE A N 1
ATOM 2354 C CA . ILE A 1 283 ? -11.575 -3.106 4.530 1.00 95.56 283 ILE A CA 1
ATOM 2355 C C . ILE A 1 283 ? -12.010 -4.509 4.922 1.00 95.56 283 ILE A C 1
ATOM 2357 O O . ILE A 1 283 ? -13.173 -4.782 5.212 1.00 95.56 283 ILE A O 1
ATOM 2361 N N . PHE A 1 284 ? -11.046 -5.409 4.916 1.00 94.12 284 PHE A N 1
ATOM 2362 C CA . PHE A 1 284 ? -11.223 -6.785 5.323 1.00 94.12 284 PHE A CA 1
ATOM 2363 C C . PHE A 1 284 ? -10.209 -7.095 6.411 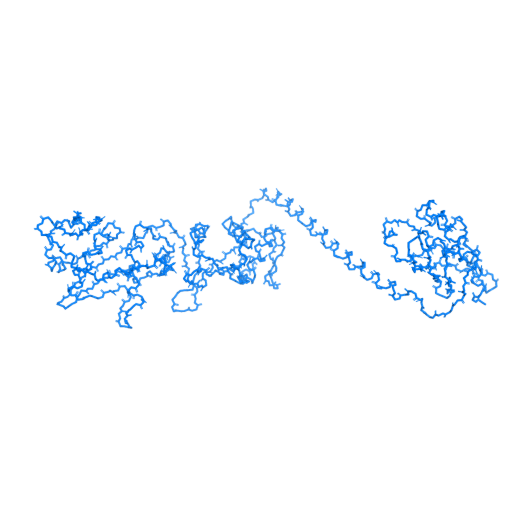1.00 94.12 284 PHE A C 1
ATOM 2365 O O . PHE A 1 284 ? -9.097 -6.576 6.351 1.00 94.12 284 PHE A O 1
ATOM 2372 N N . ALA A 1 285 ? -10.547 -7.932 7.381 1.00 89.75 285 ALA A N 1
ATOM 2373 C CA . ALA A 1 285 ? -9.554 -8.405 8.335 1.00 89.75 285 ALA A CA 1
ATOM 2374 C C . ALA A 1 285 ? -9.776 -9.870 8.705 1.00 89.75 285 ALA A C 1
ATOM 2376 O O . ALA A 1 285 ? -10.893 -10.386 8.636 1.00 89.75 285 ALA A O 1
ATOM 2377 N N . ALA A 1 286 ? -8.679 -10.543 9.040 1.00 78.88 286 ALA A N 1
ATOM 2378 C CA . ALA A 1 286 ? -8.699 -11.887 9.599 1.00 78.88 286 ALA A CA 1
ATOM 2379 C C . ALA A 1 286 ? -8.795 -11.777 11.129 1.00 78.88 286 ALA A C 1
ATOM 2381 O O . ALA A 1 286 ? -7.801 -11.470 11.780 1.00 78.88 286 ALA A O 1
ATOM 2382 N N . TYR A 1 287 ? -9.992 -11.962 11.690 1.00 66.38 287 TYR A N 1
ATOM 2383 C CA . TYR A 1 287 ? -10.225 -11.966 13.141 1.00 66.38 287 TYR A CA 1
ATOM 2384 C C . TYR A 1 287 ? -11.375 -12.926 13.512 1.00 66.38 287 TYR A C 1
ATOM 2386 O O . TYR A 1 287 ? -12.451 -12.911 12.898 1.00 66.38 287 TYR A O 1
ATOM 2394 N N . GLY A 1 288 ? -11.138 -13.768 14.526 1.00 54.59 288 GLY A N 1
ATOM 2395 C CA . GLY A 1 288 ? -12.037 -14.834 14.998 1.00 54.59 288 GLY A CA 1
ATOM 2396 C C . GLY A 1 288 ? -11.687 -16.248 14.500 1.00 54.59 288 GLY A C 1
ATOM 2397 O O . GLY A 1 288 ? -10.752 -16.440 13.725 1.00 54.59 288 GLY A O 1
ATOM 2398 N N . GLU A 1 289 ? -12.446 -17.251 14.954 1.00 44.56 289 GLU A N 1
ATOM 2399 C CA . GLU A 1 289 ? -12.308 -18.644 14.507 1.00 44.56 289 GLU A CA 1
ATOM 2400 C C . GLU A 1 289 ? -12.818 -18.807 13.064 1.00 44.56 289 GLU A C 1
ATOM 2402 O O . GLU A 1 289 ? -14.020 -18.790 12.798 1.00 44.56 289 GLU A O 1
ATOM 2407 N N . GLY A 1 290 ? -11.896 -18.945 12.109 1.00 53.06 290 GLY A N 1
ATOM 2408 C CA . GLY A 1 290 ? -12.216 -19.216 10.706 1.00 53.06 290 GLY A CA 1
ATOM 2409 C C . GLY A 1 290 ? -11.169 -18.680 9.729 1.00 53.06 290 GLY A C 1
ATOM 2410 O O . GLY A 1 290 ? -10.432 -17.747 10.024 1.00 53.06 290 GLY A O 1
ATOM 2411 N N . ASN A 1 291 ? -11.115 -19.265 8.530 1.00 58.81 291 ASN A N 1
ATOM 2412 C CA . ASN A 1 291 ? -10.201 -18.853 7.452 1.00 58.81 291 ASN A CA 1
ATOM 2413 C C . ASN A 1 291 ? -10.789 -17.759 6.533 1.00 58.81 291 ASN A C 1
ATOM 2415 O O . ASN A 1 291 ? -10.252 -17.512 5.450 1.00 58.81 291 ASN A O 1
ATOM 2419 N N . GLU A 1 292 ? -11.907 -17.132 6.909 1.00 76.31 292 GLU A N 1
ATOM 2420 C CA . GLU A 1 292 ? -12.594 -16.139 6.078 1.00 76.31 292 GLU A CA 1
ATOM 2421 C C . GLU A 1 292 ? -12.355 -14.710 6.567 1.00 76.31 292 GLU A C 1
ATOM 2423 O O . GLU A 1 292 ? -12.381 -14.415 7.760 1.00 76.31 292 GLU A O 1
ATOM 2428 N N . TYR A 1 293 ? -12.140 -13.800 5.616 1.00 87.75 293 TYR A N 1
ATOM 2429 C CA . TYR A 1 293 ? -11.979 -12.385 5.913 1.00 87.75 293 TYR A CA 1
ATOM 2430 C C . TYR A 1 293 ? -13.333 -11.723 6.157 1.00 87.75 293 TYR A C 1
ATOM 2432 O O . TYR A 1 293 ? -14.168 -11.664 5.250 1.00 87.75 293 TYR A O 1
ATOM 2440 N N . LYS A 1 294 ? -13.512 -11.139 7.342 1.00 89.50 294 LYS A N 1
ATOM 2441 C CA . LYS A 1 294 ? -14.694 -10.339 7.664 1.00 89.50 294 LYS A CA 1
ATOM 2442 C C . LYS A 1 294 ? -14.564 -8.938 7.088 1.00 89.50 294 LYS A C 1
ATOM 2444 O O . LYS A 1 294 ? -13.466 -8.385 6.996 1.00 89.50 294 LYS A O 1
ATOM 2449 N N . LYS A 1 295 ? -15.694 -8.379 6.669 1.00 93.94 295 LYS A N 1
ATOM 2450 C CA . LYS A 1 295 ? -15.787 -7.044 6.081 1.00 93.94 295 LYS A CA 1
ATOM 2451 C C . LYS A 1 295 ? -15.985 -6.017 7.193 1.00 93.94 295 LYS A C 1
ATOM 2453 O O . LYS A 1 295 ? -16.912 -6.148 7.978 1.00 93.94 295 LYS A O 1
ATOM 2458 N N . ILE A 1 296 ? -15.151 -4.984 7.212 1.00 94.94 296 ILE A N 1
ATOM 2459 C CA . ILE A 1 296 ? -15.182 -3.910 8.207 1.00 94.94 296 ILE A CA 1
ATOM 2460 C C . ILE A 1 296 ? -15.342 -2.574 7.500 1.00 94.94 296 ILE A C 1
ATOM 2462 O O . ILE A 1 296 ? -14.685 -2.306 6.492 1.00 94.94 296 ILE A O 1
ATOM 2466 N N . LYS A 1 297 ? -16.153 -1.691 8.071 1.00 96.88 297 LYS A N 1
ATOM 2467 C CA . LYS A 1 297 ? -16.167 -0.279 7.701 1.00 96.88 297 LYS A CA 1
ATOM 2468 C C . LYS A 1 297 ? -15.185 0.499 8.571 1.00 96.88 297 LYS A C 1
ATOM 2470 O O . LYS A 1 297 ? -15.245 0.412 9.791 1.00 96.88 297 LYS A O 1
ATOM 2475 N N . VAL A 1 298 ? -14.314 1.303 7.973 1.00 97.00 298 VAL A N 1
ATOM 2476 C CA . VAL A 1 298 ? -13.487 2.251 8.731 1.00 97.00 298 VAL A CA 1
ATOM 2477 C C . VAL A 1 298 ? -14.295 3.522 8.957 1.00 97.00 298 VAL A C 1
ATOM 2479 O O . VAL A 1 298 ? -14.708 4.172 8.001 1.00 97.00 298 VAL A O 1
ATOM 2482 N N . ASP A 1 299 ? -14.526 3.889 10.211 1.00 96.69 299 ASP A N 1
ATOM 2483 C CA . ASP A 1 299 ? -15.125 5.167 10.587 1.00 96.69 299 ASP A CA 1
ATOM 2484 C C . ASP A 1 299 ? -14.528 5.645 11.909 1.00 96.69 299 ASP A C 1
ATOM 2486 O O . ASP A 1 299 ? -15.101 5.482 12.984 1.00 96.69 299 ASP A O 1
ATOM 2490 N N . ILE A 1 300 ? -13.357 6.269 11.817 1.00 94.56 300 ILE A N 1
ATOM 2491 C CA . ILE A 1 300 ? -12.602 6.778 12.975 1.00 94.56 300 ILE A CA 1
ATOM 2492 C C . ILE A 1 300 ? -13.274 7.975 13.662 1.00 94.56 300 ILE A C 1
ATOM 2494 O O . ILE A 1 300 ? -12.775 8.484 14.663 1.00 94.56 300 ILE A O 1
ATOM 2498 N N . THR A 1 301 ? -14.373 8.473 13.090 1.00 91.75 301 THR A N 1
ATOM 2499 C CA . THR A 1 301 ? -15.164 9.575 13.642 1.00 91.75 301 THR A CA 1
ATOM 2500 C C . THR A 1 301 ? -16.438 9.103 14.326 1.00 91.75 301 THR A C 1
ATOM 2502 O O . THR A 1 301 ? -17.075 9.901 15.015 1.00 91.75 301 THR A O 1
ATOM 2505 N N . LYS A 1 302 ? -16.816 7.830 14.152 1.00 92.44 302 LYS A N 1
ATOM 2506 C CA . LYS A 1 302 ? -18.034 7.271 14.727 1.00 92.44 302 LYS A CA 1
ATOM 2507 C C . LYS A 1 302 ? -17.888 7.170 16.248 1.00 92.44 302 LYS A C 1
ATOM 2509 O O . LYS A 1 302 ? -16.994 6.456 16.710 1.00 92.44 302 LYS A O 1
ATOM 2514 N N . PRO A 1 303 ? -18.760 7.833 17.026 1.00 89.25 303 PRO A N 1
ATOM 2515 C CA . PRO A 1 303 ? -18.771 7.663 18.469 1.00 89.25 303 PRO A CA 1
ATOM 2516 C C . PRO A 1 303 ? -19.148 6.222 18.818 1.00 89.25 303 PRO A C 1
ATOM 2518 O O . PRO A 1 303 ? -19.978 5.600 18.147 1.00 89.25 303 PRO A O 1
ATOM 2521 N N . VAL A 1 304 ? -18.531 5.707 19.876 1.00 90.88 304 VAL A N 1
ATOM 2522 C CA . VAL A 1 304 ? -18.833 4.390 20.434 1.00 90.88 304 VAL A CA 1
ATOM 2523 C C . VAL A 1 304 ? -19.619 4.596 21.712 1.00 90.88 304 VAL A C 1
ATOM 2525 O O . VAL A 1 304 ? -19.152 5.284 22.619 1.00 90.88 304 VAL A O 1
ATOM 2528 N N . ASP A 1 305 ? -20.814 4.015 21.756 1.00 89.56 305 ASP A N 1
ATOM 2529 C CA . ASP A 1 305 ? -21.569 3.882 22.996 1.00 89.56 305 ASP A CA 1
ATOM 2530 C C . ASP A 1 305 ? -21.021 2.664 23.736 1.00 89.56 305 ASP A C 1
ATOM 2532 O O . ASP A 1 305 ? -21.113 1.543 23.230 1.00 89.56 305 ASP A O 1
ATOM 2536 N N . ILE A 1 306 ? -20.378 2.909 24.873 1.00 91.75 306 ILE A N 1
ATOM 2537 C CA . ILE A 1 306 ? -19.787 1.865 25.700 1.00 91.75 306 ILE A CA 1
ATOM 2538 C C . ILE A 1 306 ? -20.662 1.696 26.929 1.00 91.75 306 ILE A C 1
ATOM 2540 O O . ILE A 1 306 ? -20.862 2.649 27.682 1.00 91.75 306 ILE A O 1
ATOM 2544 N N . ASP A 1 307 ? -21.165 0.488 27.136 1.00 93.50 307 ASP A N 1
ATOM 2545 C CA . ASP A 1 307 ? -22.007 0.135 28.266 1.00 93.50 307 ASP A CA 1
ATOM 2546 C C . ASP A 1 307 ? -21.218 -0.602 29.351 1.00 93.50 307 ASP A C 1
ATOM 2548 O O . ASP A 1 307 ? -20.396 -1.471 29.060 1.00 93.50 307 ASP A O 1
ATOM 2552 N N . ILE A 1 308 ? -21.481 -0.249 30.607 1.00 92.88 308 ILE A N 1
ATOM 2553 C CA . ILE A 1 308 ? -21.010 -0.965 31.792 1.00 92.88 308 ILE A CA 1
ATOM 2554 C C . ILE A 1 308 ? -22.211 -1.126 32.718 1.00 92.88 308 ILE A C 1
ATOM 2556 O O . ILE A 1 308 ? -22.741 -0.145 33.238 1.00 92.88 308 ILE A O 1
ATOM 2560 N N . PHE A 1 309 ? -22.640 -2.364 32.923 1.00 94.31 309 PHE A N 1
ATOM 2561 C CA . PHE A 1 309 ? -23.726 -2.706 33.827 1.00 94.31 309 PHE A CA 1
ATOM 2562 C C . PHE A 1 309 ? -23.186 -3.504 35.007 1.00 94.31 309 PHE A C 1
ATOM 2564 O O . PHE A 1 309 ? -22.539 -4.529 34.814 1.00 94.31 309 PHE A O 1
ATOM 2571 N N . VAL A 1 310 ? -23.458 -3.052 36.226 1.00 93.69 310 VAL A N 1
ATOM 2572 C CA . VAL A 1 310 ? -23.014 -3.727 37.448 1.00 93.69 310 VAL A CA 1
ATOM 2573 C C . VAL A 1 310 ? -24.220 -4.293 38.180 1.00 93.69 310 VAL A C 1
ATOM 2575 O O . VAL A 1 310 ? -25.139 -3.561 38.557 1.00 93.69 310 VAL A O 1
ATOM 2578 N N . ASP A 1 311 ? -24.202 -5.602 38.402 1.00 93.31 311 ASP A N 1
ATOM 2579 C CA . ASP A 1 311 ? -25.214 -6.317 39.173 1.00 93.31 311 ASP A CA 1
ATOM 2580 C C . ASP A 1 311 ? -24.562 -7.199 40.238 1.00 93.31 311 ASP A C 1
ATOM 2582 O O . ASP A 1 311 ? -23.354 -7.433 40.222 1.00 93.31 311 ASP A O 1
ATOM 2586 N N . MET A 1 312 ? -25.359 -7.696 41.178 1.00 91.75 312 MET A N 1
ATOM 2587 C CA . MET A 1 312 ? -24.886 -8.616 42.201 1.00 91.75 312 MET A CA 1
ATOM 2588 C C . MET A 1 312 ? -25.949 -9.627 42.624 1.00 91.75 312 MET A C 1
ATOM 2590 O O . MET A 1 312 ? -27.157 -9.360 42.629 1.00 91.75 312 MET A O 1
ATOM 2594 N N . ASN A 1 313 ? -25.473 -10.798 43.034 1.00 87.81 313 ASN A N 1
ATOM 2595 C CA . ASN A 1 313 ? -26.255 -11.798 43.746 1.00 87.81 313 ASN A CA 1
ATOM 2596 C C . ASN A 1 313 ? -25.810 -11.869 45.225 1.00 87.81 313 ASN A C 1
ATOM 2598 O O . ASN A 1 313 ? -25.193 -10.937 45.748 1.00 87.81 313 ASN A O 1
ATOM 2602 N N . GLU A 1 314 ? -26.196 -12.926 45.943 1.00 78.56 314 GLU A N 1
ATOM 2603 C CA . GLU A 1 314 ? -25.869 -13.066 47.369 1.00 78.56 314 GLU A CA 1
ATOM 2604 C C . GLU A 1 314 ? -24.369 -13.276 47.641 1.00 78.56 314 GLU A C 1
ATOM 2606 O O . GLU A 1 314 ? -23.906 -12.919 48.726 1.00 78.56 314 GLU A O 1
ATOM 2611 N N . GLU A 1 315 ? -23.605 -13.776 46.670 1.00 80.19 315 GLU A N 1
ATOM 2612 C CA . GLU A 1 315 ? -22.204 -14.188 46.831 1.00 80.19 315 GLU A CA 1
ATOM 2613 C C . GLU A 1 315 ? -21.235 -13.304 46.029 1.00 80.19 315 GLU A C 1
ATOM 2615 O O . GLU A 1 315 ? -20.200 -12.891 46.551 1.00 80.19 315 GLU A O 1
ATOM 2620 N N . GLU A 1 316 ? -21.596 -12.945 44.797 1.00 88.44 316 GLU A N 1
ATOM 2621 C CA . GLU A 1 316 ? -20.716 -12.319 43.808 1.00 88.44 316 GLU A CA 1
ATOM 2622 C C . GLU A 1 316 ? -21.373 -11.110 43.127 1.00 88.44 316 GLU A C 1
ATOM 2624 O O . GLU A 1 316 ? -22.595 -11.030 42.945 1.00 88.44 316 GLU A O 1
ATOM 2629 N N . ALA A 1 317 ? -20.530 -10.173 42.707 1.00 89.69 317 ALA A N 1
ATOM 2630 C CA . ALA A 1 317 ? -20.862 -9.096 41.794 1.00 89.69 317 ALA A CA 1
ATOM 2631 C C . ALA A 1 317 ? -20.436 -9.463 40.369 1.00 89.69 317 ALA A C 1
ATOM 2633 O O . ALA A 1 317 ? -19.436 -10.148 40.161 1.00 89.69 317 ALA A O 1
ATOM 2634 N N . ASN A 1 318 ? -21.188 -8.990 39.380 1.00 89.94 318 ASN A N 1
ATOM 2635 C CA . ASN A 1 318 ? -20.904 -9.215 37.972 1.00 89.94 318 ASN A CA 1
ATOM 2636 C C . ASN A 1 318 ? -20.984 -7.888 37.212 1.00 89.94 318 ASN A C 1
ATOM 2638 O O . ASN A 1 318 ? -22.017 -7.211 37.219 1.00 89.94 318 ASN A O 1
ATOM 2642 N N . ILE A 1 319 ? -19.882 -7.529 36.563 1.00 90.25 319 ILE A N 1
ATOM 2643 C CA . ILE A 1 319 ? -19.773 -6.389 35.660 1.00 90.25 319 ILE A CA 1
ATOM 2644 C C . ILE A 1 319 ? -19.954 -6.913 34.240 1.00 90.25 319 ILE A C 1
ATOM 2646 O O . ILE A 1 319 ? -19.161 -7.721 33.764 1.00 90.25 319 ILE A O 1
ATOM 2650 N N . LYS A 1 320 ? -20.981 -6.426 33.552 1.00 91.44 320 LYS A N 1
ATOM 2651 C CA . LYS A 1 320 ? -21.352 -6.835 32.199 1.00 91.44 320 LYS A CA 1
ATOM 2652 C C . LYS A 1 320 ? -21.195 -5.686 31.223 1.00 91.44 320 LYS A C 1
ATOM 2654 O O . LYS A 1 320 ? -21.516 -4.543 31.543 1.00 91.44 320 LYS A O 1
ATOM 2659 N N . SER A 1 321 ? -20.746 -5.998 30.016 1.00 91.44 321 SER A N 1
ATOM 2660 C CA . SER A 1 321 ? -20.641 -5.031 28.929 1.00 91.44 321 SER A CA 1
ATOM 2661 C C . SER A 1 321 ? -20.844 -5.721 27.585 1.00 91.44 321 SER A C 1
ATOM 2663 O O . SER A 1 321 ? -20.073 -6.607 27.210 1.00 91.44 321 SER A O 1
ATOM 2665 N N . GLU A 1 322 ? -21.862 -5.301 26.832 1.00 91.25 322 GLU A N 1
ATOM 2666 C CA . GLU A 1 322 ? -22.054 -5.765 25.457 1.00 91.25 322 GLU A CA 1
ATOM 2667 C C . GLU A 1 322 ? -20.926 -5.249 24.556 1.00 91.25 322 GLU A C 1
ATOM 2669 O O . GLU A 1 322 ? -20.505 -5.942 23.630 1.00 91.25 322 GLU A O 1
ATOM 2674 N N . PHE A 1 323 ? -20.383 -4.063 24.853 1.00 91.88 323 PHE A N 1
ATOM 2675 C CA . PHE A 1 323 ? -19.155 -3.596 24.222 1.00 91.88 323 PHE A CA 1
ATOM 2676 C C . PHE A 1 323 ? -18.003 -4.591 24.421 1.00 91.88 323 PHE A C 1
ATOM 2678 O O . PHE A 1 323 ? -17.456 -5.051 23.427 1.00 91.88 323 PHE A O 1
ATOM 2685 N N . LEU A 1 324 ? -17.646 -4.972 25.653 1.00 88.38 324 LEU A N 1
ATOM 2686 C CA . LEU A 1 324 ? -16.517 -5.895 25.890 1.00 88.38 324 LEU A CA 1
ATOM 2687 C C . LEU A 1 324 ? -16.747 -7.293 25.293 1.00 88.38 324 LEU A C 1
ATOM 2689 O O . LEU A 1 324 ? -15.797 -7.967 24.899 1.00 88.38 324 LEU A O 1
ATOM 2693 N N . LYS A 1 325 ? -18.010 -7.714 25.204 1.00 88.06 325 LYS A N 1
ATOM 2694 C CA . LYS A 1 325 ? -18.409 -8.995 24.618 1.00 88.06 325 LYS A CA 1
ATOM 2695 C C . LYS A 1 325 ? -18.190 -9.072 23.107 1.00 88.06 325 LYS A C 1
ATOM 2697 O O . LYS A 1 325 ? -17.842 -10.132 22.599 1.00 88.06 325 LYS A O 1
ATOM 2702 N N . GLU A 1 326 ? -18.439 -7.982 22.383 1.00 88.12 326 GLU A N 1
ATOM 2703 C CA . GLU A 1 326 ? -18.401 -7.965 20.911 1.00 88.12 326 GLU A CA 1
ATOM 2704 C C . GLU A 1 326 ? -17.159 -7.257 20.348 1.00 88.12 326 GLU A C 1
ATOM 2706 O O . GLU A 1 326 ? -16.736 -7.543 19.227 1.00 88.12 326 GLU A O 1
ATOM 2711 N N . ALA A 1 327 ? -16.590 -6.302 21.086 1.00 89.56 327 ALA A N 1
ATOM 2712 C CA . ALA A 1 327 ? -15.493 -5.483 20.600 1.00 89.56 327 ALA A CA 1
ATOM 2713 C C . ALA A 1 327 ? -14.187 -6.275 20.516 1.00 89.56 327 ALA A C 1
ATOM 2715 O O . ALA A 1 327 ? -13.810 -7.004 21.431 1.00 89.56 327 ALA A O 1
ATOM 2716 N N . ASP A 1 328 ? -13.459 -6.044 19.430 1.00 87.31 328 ASP A N 1
ATOM 2717 C CA . ASP A 1 328 ? -12.089 -6.506 19.254 1.00 87.31 328 ASP A CA 1
ATOM 2718 C C . ASP A 1 328 ? -11.143 -5.301 19.312 1.00 87.31 328 ASP A C 1
ATOM 2720 O O . ASP A 1 328 ? -11.358 -4.283 18.644 1.00 87.31 328 ASP A O 1
ATOM 2724 N N . VAL A 1 329 ? -10.102 -5.391 20.135 1.00 87.75 329 VAL A N 1
ATOM 2725 C CA . VAL A 1 329 ? -9.147 -4.305 20.365 1.00 87.75 329 VAL A CA 1
ATOM 2726 C C . VAL A 1 329 ? -7.867 -4.601 19.595 1.00 87.75 329 VAL A C 1
ATOM 2728 O O . VAL A 1 329 ? -7.085 -5.481 19.957 1.00 87.75 329 VAL A O 1
ATOM 2731 N N . LEU A 1 330 ? -7.600 -3.805 18.560 1.00 87.56 330 LEU A N 1
ATOM 2732 C CA . LEU A 1 330 ? -6.437 -4.007 17.696 1.00 87.56 330 LEU A CA 1
ATOM 2733 C C . LEU A 1 330 ? -5.121 -3.680 18.408 1.00 87.56 330 LEU A C 1
ATOM 2735 O O . LEU A 1 330 ? -4.108 -4.337 18.184 1.00 87.56 330 LEU A O 1
ATOM 2739 N N . ASP A 1 331 ?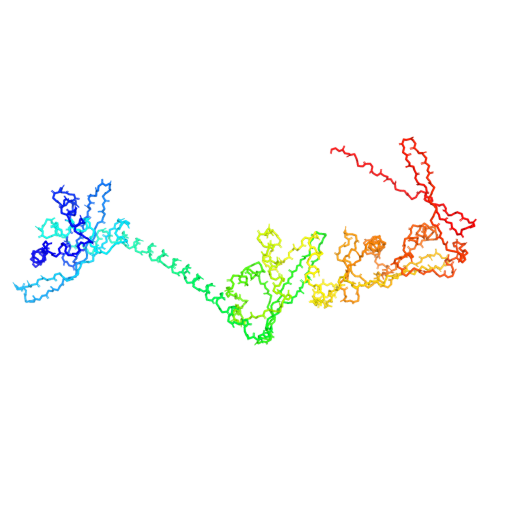 -5.118 -2.670 19.274 1.00 84.19 331 ASP A N 1
ATOM 2740 C CA . ASP A 1 331 ? -3.929 -2.172 19.963 1.00 84.19 331 ASP A CA 1
ATOM 2741 C C . ASP A 1 331 ? -3.970 -2.427 21.474 1.00 84.19 331 ASP A C 1
ATOM 2743 O O . ASP A 1 331 ? -3.696 -1.556 22.301 1.00 84.19 331 ASP A O 1
ATOM 2747 N N . TRP A 1 332 ? -4.272 -3.666 21.852 1.00 73.00 332 TRP A N 1
ATOM 2748 C CA . TRP A 1 332 ? -4.463 -4.095 23.241 1.00 73.00 332 TRP A CA 1
ATOM 2749 C C . TRP A 1 332 ? -3.242 -3.926 24.164 1.00 73.00 332 TRP A C 1
ATOM 2751 O O . TRP A 1 332 ? -3.385 -4.098 25.365 1.00 73.00 332 TRP A O 1
ATOM 2761 N N . LYS A 1 333 ? -2.050 -3.572 23.657 1.00 71.88 333 LYS A N 1
ATOM 2762 C CA . LYS A 1 333 ? -0.887 -3.150 24.476 1.00 71.88 333 LYS A CA 1
ATOM 2763 C C . LYS A 1 333 ? -0.654 -1.635 24.504 1.00 71.88 333 LYS A C 1
ATOM 2765 O O . LYS A 1 333 ? 0.198 -1.161 25.248 1.00 71.88 333 LYS A O 1
ATOM 2770 N N . GLN A 1 334 ? -1.383 -0.879 23.687 1.00 71.44 334 GLN A N 1
ATOM 2771 C CA . GLN A 1 334 ? -1.215 0.558 23.463 1.00 71.44 334 GLN A CA 1
ATOM 2772 C C . GLN A 1 334 ? -2.504 1.331 23.800 1.00 71.44 334 GLN A C 1
ATOM 2774 O O . GLN A 1 334 ? -2.879 2.269 23.106 1.00 71.44 334 GLN A O 1
ATOM 2779 N N . ARG A 1 335 ? -3.149 0.982 24.925 1.00 83.31 335 ARG A N 1
ATOM 2780 C CA . ARG A 1 335 ? -4.294 1.712 25.514 1.00 83.31 335 ARG A CA 1
ATOM 2781 C C . ARG A 1 335 ? -5.634 1.571 24.784 1.00 83.31 335 ARG A C 1
ATOM 2783 O O . ARG A 1 335 ? -6.459 2.470 24.917 1.00 83.31 335 ARG A O 1
ATOM 2790 N N . ALA A 1 336 ? -5.860 0.475 24.056 1.00 85.75 336 ALA A N 1
ATOM 2791 C CA . ALA A 1 336 ? -7.161 0.129 23.467 1.00 85.75 336 ALA A CA 1
ATOM 2792 C C . ALA A 1 336 ? -7.802 1.265 22.649 1.00 85.75 336 ALA A C 1
ATOM 2794 O O . ALA A 1 336 ? -8.990 1.565 22.762 1.00 85.75 336 ALA A O 1
ATOM 2795 N N . ARG A 1 337 ? -6.982 1.963 21.864 1.00 91.06 337 ARG A N 1
ATOM 2796 C CA . ARG A 1 337 ? -7.385 3.139 21.107 1.00 91.06 337 ARG A CA 1
ATOM 2797 C C . ARG A 1 337 ? -8.091 2.760 19.806 1.00 91.06 337 ARG A C 1
ATOM 2799 O O . ARG A 1 337 ? -9.011 3.464 19.404 1.00 91.06 337 ARG A O 1
ATOM 2806 N N . PHE A 1 338 ? -7.676 1.687 19.138 1.00 92.38 338 PHE A N 1
ATOM 2807 C CA . PHE A 1 338 ? -8.248 1.235 17.869 1.00 92.38 338 PHE A CA 1
ATOM 2808 C C . PHE A 1 338 ? -9.087 -0.015 18.100 1.00 92.38 338 PHE A C 1
ATOM 2810 O O . PHE A 1 338 ? -8.560 -1.070 18.450 1.00 92.38 338 PHE A O 1
ATOM 2817 N N . VAL A 1 339 ? -10.394 0.102 17.874 1.00 92.50 339 VAL A N 1
ATOM 2818 C CA . VAL A 1 339 ? -11.351 -0.967 18.177 1.00 92.50 339 VAL A CA 1
ATOM 2819 C C . VAL A 1 339 ? -12.223 -1.276 16.973 1.00 92.50 339 VAL A C 1
ATOM 2821 O O . VAL A 1 339 ? -12.598 -0.375 16.221 1.00 92.50 339 VAL A O 1
ATOM 2824 N N . ILE A 1 340 ? -12.557 -2.549 16.800 1.00 92.62 340 ILE A N 1
ATOM 2825 C CA . ILE A 1 340 ? -13.585 -3.016 15.876 1.00 92.62 340 ILE A CA 1
ATOM 2826 C C . ILE A 1 340 ? -14.808 -3.365 16.715 1.00 92.62 340 ILE A C 1
ATOM 2828 O O . ILE A 1 340 ? -14.760 -4.269 17.539 1.00 92.62 340 ILE A O 1
ATOM 2832 N N . TYR A 1 341 ? -15.908 -2.653 16.499 1.00 92.00 341 TYR A N 1
ATOM 2833 C CA . TYR A 1 341 ? -17.173 -2.887 17.192 1.00 92.00 341 TYR A CA 1
ATOM 2834 C C . TYR A 1 341 ? -18.325 -2.786 16.194 1.00 92.00 341 TYR A C 1
ATOM 2836 O O . TYR A 1 341 ? -18.404 -1.803 15.444 1.00 92.00 341 TYR A O 1
ATOM 2844 N N . LYS A 1 342 ? -19.203 -3.801 16.147 1.00 90.81 342 LYS A N 1
ATOM 2845 C CA . LYS A 1 342 ? -20.318 -3.889 15.185 1.00 90.81 342 LYS A CA 1
ATOM 2846 C C . LYS A 1 342 ? -19.855 -3.651 13.743 1.00 90.81 342 LYS A C 1
ATOM 2848 O O . LYS A 1 342 ? -20.290 -2.703 13.078 1.00 90.81 342 LYS A O 1
ATOM 2853 N N . ASP A 1 343 ? -18.870 -4.446 13.319 1.00 91.88 343 ASP A N 1
ATOM 2854 C CA . ASP A 1 343 ? -18.211 -4.394 12.002 1.00 91.88 343 ASP A CA 1
ATOM 2855 C C . ASP A 1 343 ? -17.664 -3.008 11.605 1.00 91.88 343 ASP A C 1
ATOM 2857 O O . ASP A 1 343 ? -17.494 -2.696 10.422 1.00 91.88 343 ASP A O 1
ATOM 2861 N N . THR A 1 344 ? -17.384 -2.145 12.586 1.00 95.38 344 THR A N 1
ATOM 2862 C CA . THR A 1 344 ? -16.826 -0.810 12.358 1.00 95.38 344 THR A CA 1
ATOM 2863 C C . THR A 1 344 ? -15.513 -0.641 13.108 1.00 95.38 344 THR A C 1
ATOM 2865 O O . THR A 1 344 ? -15.495 -0.730 14.332 1.00 95.38 344 THR A O 1
ATOM 2868 N N . LEU A 1 345 ? -14.431 -0.338 12.390 1.00 95.62 345 LEU A N 1
ATOM 2869 C CA . LEU A 1 345 ? -13.177 0.112 12.989 1.00 95.62 345 LEU A CA 1
ATOM 2870 C C . LEU A 1 345 ? -13.294 1.595 13.328 1.00 95.62 345 LEU A C 1
ATOM 2872 O O . LEU A 1 345 ? -13.519 2.421 12.441 1.00 95.62 345 LEU A O 1
ATOM 2876 N N . THR A 1 346 ? -13.109 1.927 14.598 1.00 94.88 346 THR A N 1
ATOM 2877 C CA . THR A 1 346 ? -13.173 3.292 15.123 1.00 94.88 346 THR A CA 1
ATOM 2878 C C . THR A 1 346 ? -12.037 3.557 16.113 1.00 94.88 346 THR A C 1
ATOM 2880 O O . THR A 1 346 ? -11.243 2.670 16.436 1.00 94.88 346 THR A O 1
ATOM 2883 N N . VAL A 1 347 ? -11.930 4.810 16.549 1.00 92.94 347 VAL A N 1
ATOM 2884 C CA . VAL A 1 347 ? -10.915 5.290 17.482 1.00 92.94 347 VAL A CA 1
ATOM 2885 C C . VAL A 1 347 ? -11.593 5.715 18.781 1.00 92.94 347 VAL A C 1
ATOM 2887 O O . VAL A 1 347 ? -12.334 6.700 18.800 1.00 92.94 347 VAL A O 1
ATOM 2890 N N . LEU A 1 348 ? -11.306 5.008 19.874 1.00 91.62 348 LEU A N 1
ATOM 2891 C CA . LEU A 1 348 ? -11.676 5.445 21.217 1.00 91.62 348 LEU A CA 1
ATOM 2892 C C . LEU A 1 348 ? -10.791 6.628 21.614 1.00 91.62 348 LEU A C 1
ATOM 2894 O O . LEU A 1 348 ? -9.560 6.555 21.575 1.00 91.62 348 LEU A O 1
ATOM 2898 N N . LYS A 1 349 ? -11.427 7.745 21.970 1.00 87.81 349 LYS A N 1
ATOM 2899 C CA . LYS A 1 349 ? -10.732 8.959 22.410 1.00 87.81 349 LYS A CA 1
ATOM 2900 C C . LYS A 1 349 ? -10.499 8.925 23.910 1.00 87.81 349 LYS A C 1
ATOM 2902 O O . LYS A 1 349 ? -11.234 8.273 24.646 1.00 87.81 349 LYS A O 1
ATOM 2907 N N . GLU A 1 350 ? -9.512 9.686 24.364 1.00 86.94 350 GLU A N 1
ATOM 2908 C CA . GLU A 1 350 ? -9.347 9.920 25.792 1.00 86.94 350 GLU A CA 1
ATOM 2909 C C . GLU A 1 350 ? -10.573 10.677 26.338 1.00 86.94 350 GLU A C 1
ATOM 2911 O O . GLU A 1 350 ? -11.038 11.622 25.692 1.00 86.94 350 GLU A O 1
ATOM 2916 N N . PRO A 1 351 ? -11.110 10.273 27.502 1.00 85.38 351 PRO A N 1
ATOM 2917 C CA . PRO A 1 351 ? -10.599 9.228 28.399 1.00 85.38 351 PRO A CA 1
ATOM 2918 C C . PRO A 1 351 ? -11.227 7.827 28.221 1.00 85.38 351 PRO A C 1
ATOM 2920 O O . PRO A 1 351 ? -10.849 6.918 28.957 1.00 85.38 351 PRO A O 1
ATOM 2923 N N . GLN A 1 352 ? -12.147 7.613 27.269 1.00 88.56 352 GLN A N 1
ATOM 2924 C CA . GLN A 1 352 ? -12.839 6.323 27.061 1.00 88.56 352 GLN A CA 1
ATOM 2925 C C . GLN A 1 352 ? -11.871 5.143 26.915 1.00 88.56 352 GLN A C 1
ATOM 2927 O O . GLN A 1 352 ? -12.040 4.109 27.555 1.00 88.56 352 GLN A O 1
ATOM 2932 N N . ASN A 1 353 ? -10.818 5.299 26.116 1.00 89.50 353 ASN A N 1
ATOM 2933 C CA . ASN A 1 353 ? -9.832 4.244 25.884 1.00 89.50 353 ASN A CA 1
ATOM 2934 C C . ASN A 1 353 ? -9.088 3.824 27.175 1.00 89.50 353 ASN A C 1
ATOM 2936 O O . ASN A 1 353 ? -8.800 2.645 27.368 1.00 89.50 353 ASN A O 1
ATOM 2940 N N . PHE A 1 354 ? -8.838 4.764 28.097 1.00 85.44 354 PHE A N 1
ATOM 2941 C CA . PHE A 1 354 ? -8.231 4.468 29.399 1.00 85.44 354 PHE A CA 1
ATOM 2942 C C . PHE A 1 354 ? -9.173 3.745 30.357 1.00 85.44 354 PHE A C 1
ATOM 2944 O O . PHE A 1 354 ? -8.693 2.976 31.184 1.00 85.44 354 PHE A O 1
ATOM 2951 N N . ILE A 1 355 ? -10.483 3.981 30.255 1.00 86.38 355 ILE A N 1
ATOM 2952 C CA . ILE A 1 355 ? -11.487 3.251 31.038 1.00 86.38 355 ILE A CA 1
ATOM 2953 C C . ILE A 1 355 ? -11.571 1.800 30.549 1.00 86.38 355 ILE A C 1
ATOM 2955 O O . ILE A 1 355 ? -11.621 0.873 31.351 1.00 86.38 355 ILE A O 1
ATOM 2959 N N . ILE A 1 356 ? -11.557 1.597 29.230 1.00 86.81 356 ILE A N 1
ATOM 2960 C CA . ILE A 1 356 ? -11.758 0.278 28.619 1.00 86.81 356 ILE A CA 1
ATOM 2961 C C . ILE A 1 356 ? -10.521 -0.602 28.659 1.00 86.81 356 ILE A C 1
ATOM 2963 O O . ILE A 1 356 ? -10.655 -1.809 28.839 1.00 86.81 356 ILE A O 1
ATOM 2967 N N . TYR A 1 357 ? -9.326 -0.029 28.524 1.00 87.06 357 TYR A N 1
ATOM 2968 C CA . TYR A 1 357 ? -8.094 -0.810 28.468 1.00 87.06 357 TYR A CA 1
ATOM 2969 C C . TYR A 1 357 ? -7.924 -1.794 29.647 1.00 87.06 357 TYR A C 1
ATOM 2971 O O . TYR A 1 357 ? -7.693 -2.972 29.375 1.00 87.06 357 TYR A O 1
ATOM 2979 N N . PRO A 1 358 ? -8.083 -1.390 30.928 1.00 84.06 358 PRO A N 1
ATOM 2980 C CA . PRO A 1 358 ? -7.999 -2.321 32.051 1.00 84.06 358 PRO A CA 1
ATOM 2981 C C . PRO A 1 358 ? -9.089 -3.395 32.006 1.00 84.06 358 PRO A C 1
ATOM 2983 O O . PRO A 1 358 ? -8.781 -4.570 32.169 1.00 84.06 358 PRO A O 1
ATOM 2986 N N . LEU A 1 359 ? -10.343 -3.014 31.732 1.00 83.56 359 LEU A N 1
ATOM 2987 C CA . LEU A 1 359 ? -11.476 -3.947 31.709 1.00 83.56 359 LEU A CA 1
ATOM 2988 C C . LEU A 1 359 ? -11.305 -5.017 30.628 1.00 83.56 359 LEU A C 1
ATOM 2990 O O . LEU A 1 359 ? -11.516 -6.199 30.880 1.00 83.56 359 LEU A O 1
ATOM 2994 N N . PHE A 1 360 ? -10.870 -4.607 29.437 1.00 80.44 360 PHE A N 1
ATOM 2995 C CA . PHE A 1 360 ? -10.600 -5.520 28.335 1.00 80.44 360 PHE A CA 1
ATOM 2996 C C . PHE A 1 360 ? -9.393 -6.419 28.622 1.00 80.44 360 PHE A C 1
ATOM 2998 O O . PHE A 1 360 ? -9.445 -7.615 28.360 1.00 80.44 360 PHE A O 1
ATOM 3005 N N . TYR A 1 361 ? -8.309 -5.872 29.185 1.00 76.44 361 TYR A N 1
ATOM 3006 C CA . TYR A 1 361 ? -7.129 -6.659 29.551 1.00 76.44 361 TYR A CA 1
ATOM 3007 C C . TYR A 1 361 ? -7.478 -7.757 30.569 1.00 76.44 361 TYR A C 1
ATOM 3009 O O . TYR A 1 361 ? -7.108 -8.913 30.364 1.00 76.44 361 TYR A O 1
ATOM 3017 N N . TYR A 1 362 ? -8.260 -7.430 31.603 1.00 72.75 362 TYR A N 1
ATOM 3018 C CA . TYR A 1 362 ? -8.735 -8.420 32.572 1.00 72.75 362 TYR A CA 1
ATOM 3019 C C . TYR A 1 362 ? -9.677 -9.457 31.947 1.00 72.75 362 TYR A C 1
ATOM 3021 O O . TYR A 1 362 ? -9.511 -10.645 32.206 1.00 72.75 362 TYR A O 1
ATOM 3029 N N . ASN A 1 363 ? -10.608 -9.035 31.084 1.00 71.81 363 ASN A N 1
ATOM 3030 C CA . ASN A 1 363 ? -11.574 -9.935 30.448 1.00 71.81 363 ASN A CA 1
ATOM 3031 C C . ASN A 1 363 ? -10.953 -10.868 29.385 1.00 71.81 363 ASN A C 1
ATOM 3033 O O . ASN A 1 363 ? -11.463 -11.964 29.177 1.00 71.81 363 ASN A O 1
ATOM 3037 N N . CYS A 1 364 ? -9.859 -10.462 28.727 1.00 64.12 364 CYS A N 1
ATOM 3038 C CA . CYS A 1 364 ? -9.282 -11.194 27.589 1.00 64.12 364 CYS A CA 1
ATOM 3039 C C . CYS A 1 364 ? -7.926 -11.874 27.860 1.00 64.12 364 CYS A C 1
ATOM 3041 O O . CYS A 1 364 ? -7.551 -12.764 27.097 1.00 64.12 364 CYS A O 1
ATOM 3043 N N . VAL A 1 365 ? -7.147 -11.444 28.865 1.00 60.38 365 VAL A N 1
ATOM 3044 C CA . VAL A 1 365 ? -5.745 -11.891 29.046 1.00 60.38 365 VAL A CA 1
ATOM 3045 C C . VAL A 1 365 ? -5.503 -12.629 30.365 1.00 60.38 365 VAL A C 1
ATOM 3047 O O . VAL A 1 365 ? -4.711 -13.571 30.373 1.00 60.38 365 VAL A O 1
ATOM 3050 N N . GLU A 1 366 ? -6.138 -12.222 31.472 1.00 55.84 366 GLU A N 1
ATOM 3051 C CA . GLU A 1 366 ? -5.755 -12.697 32.815 1.00 55.84 366 GLU A CA 1
ATOM 3052 C C . GLU A 1 366 ? -6.641 -13.793 33.443 1.00 55.84 366 GLU A C 1
ATOM 3054 O O . GLU A 1 366 ? -6.175 -14.399 34.407 1.00 55.84 366 GLU A O 1
ATOM 3059 N N . PHE A 1 367 ? -7.832 -14.138 32.923 1.00 54.59 367 PHE A N 1
ATOM 3060 C CA . PHE A 1 367 ? -8.713 -15.126 33.588 1.00 54.59 367 PHE A CA 1
ATOM 3061 C C . PHE A 1 367 ? -9.367 -16.211 32.702 1.00 54.59 367 PHE A C 1
ATOM 3063 O O . PHE A 1 367 ? -9.211 -16.243 31.485 1.00 54.59 367 PHE A O 1
ATOM 3070 N N . ALA A 1 368 ? -9.942 -17.201 33.402 1.00 49.41 368 ALA A N 1
ATOM 3071 C CA . ALA A 1 368 ? -10.023 -18.634 33.102 1.00 49.41 368 ALA A CA 1
ATOM 3072 C C . ALA A 1 368 ? -10.966 -19.050 31.956 1.00 49.41 368 ALA A C 1
ATOM 3074 O O . ALA A 1 368 ? -11.919 -18.355 31.628 1.00 49.41 368 ALA A O 1
ATOM 3075 N N . ALA A 1 369 ? -10.750 -20.263 31.425 1.00 52.56 369 ALA A N 1
ATOM 3076 C CA . ALA A 1 369 ? -11.510 -20.903 30.336 1.00 52.56 369 ALA A CA 1
ATOM 3077 C C . ALA A 1 369 ? -13.042 -21.018 30.547 1.00 52.56 369 ALA A C 1
ATOM 3079 O O . ALA A 1 369 ? -13.745 -21.458 29.637 1.00 52.56 369 ALA A O 1
ATOM 3080 N N . ASP A 1 370 ? -13.544 -20.620 31.719 1.00 58.16 370 ASP A N 1
ATOM 3081 C CA . ASP A 1 370 ? -14.918 -20.817 32.179 1.00 58.16 370 ASP A CA 1
ATOM 3082 C C . ASP A 1 370 ? -15.714 -19.494 32.289 1.00 58.16 370 ASP A C 1
ATOM 3084 O O . ASP A 1 370 ? -16.911 -19.521 32.588 1.00 58.16 370 ASP A O 1
ATOM 3088 N N . GLU A 1 371 ? -15.085 -18.333 32.057 1.00 63.72 371 GLU A N 1
ATOM 3089 C CA . GLU A 1 371 ? -15.751 -17.022 32.083 1.00 63.72 371 GLU A CA 1
ATOM 3090 C C . GLU A 1 371 ? -16.173 -16.568 30.678 1.00 63.72 371 GLU A C 1
ATOM 3092 O O . GLU A 1 371 ? -15.448 -16.724 29.695 1.00 63.72 371 GLU A O 1
ATOM 3097 N N . MET A 1 372 ? -17.386 -16.018 30.565 1.00 69.00 372 MET A N 1
ATOM 3098 C CA . MET A 1 372 ? -17.896 -15.503 29.294 1.00 69.00 372 MET A CA 1
ATOM 3099 C C . MET A 1 372 ? -17.262 -14.146 28.972 1.00 69.00 372 MET A C 1
ATOM 3101 O O . MET A 1 372 ? -17.229 -13.247 29.813 1.00 69.00 372 MET A O 1
ATOM 3105 N N . GLN A 1 373 ? -16.822 -13.972 27.722 1.00 80.44 373 GLN A N 1
ATOM 3106 C CA . GLN A 1 373 ? -16.349 -12.681 27.221 1.00 80.44 373 GLN A CA 1
ATOM 3107 C C . GLN A 1 373 ? -17.403 -11.588 27.470 1.00 80.44 373 GLN A C 1
ATOM 3109 O O . GLN A 1 373 ? -18.590 -11.769 27.188 1.00 80.44 373 GLN A O 1
ATOM 3114 N N . GLY A 1 374 ? -16.956 -10.452 28.000 1.00 84.19 374 GLY A N 1
ATOM 3115 C CA . GLY A 1 374 ? -17.796 -9.326 28.398 1.00 84.19 374 GLY A CA 1
ATOM 3116 C C . GLY A 1 374 ? -18.393 -9.389 29.806 1.00 84.19 374 GLY A C 1
ATOM 3117 O O . GLY A 1 374 ? -19.123 -8.466 30.169 1.00 84.19 374 GLY A O 1
ATOM 3118 N N . GLU A 1 375 ? -18.083 -10.419 30.599 1.00 87.12 375 GLU A N 1
ATOM 3119 C CA . GLU A 1 375 ? -18.419 -10.487 32.026 1.00 87.12 375 GLU A CA 1
ATOM 3120 C C . GLU A 1 375 ? -17.152 -10.494 32.902 1.00 87.12 375 GLU A C 1
ATOM 3122 O O . GLU A 1 375 ? -16.182 -11.185 32.600 1.00 87.12 375 GLU A O 1
ATOM 3127 N N . ILE A 1 376 ? -17.151 -9.723 33.993 1.00 86.62 376 ILE A N 1
ATOM 3128 C CA . ILE A 1 376 ? -16.083 -9.712 35.005 1.00 86.62 376 ILE A CA 1
ATOM 3129 C C . ILE A 1 376 ? -16.727 -9.957 36.365 1.00 86.62 376 ILE A C 1
ATOM 3131 O O . ILE A 1 376 ? -17.578 -9.179 36.806 1.00 86.62 376 ILE A O 1
ATOM 3135 N N . LYS A 1 377 ? -16.316 -11.031 37.037 1.00 86.88 377 LYS A N 1
ATOM 3136 C CA . LYS A 1 377 ? -16.817 -11.385 38.365 1.00 86.88 377 LYS A CA 1
ATOM 3137 C C . LYS A 1 377 ? -15.915 -10.829 39.454 1.00 86.88 377 LYS A C 1
ATOM 3139 O O . LYS A 1 377 ? -14.696 -10.919 39.362 1.00 86.88 377 LYS A O 1
ATOM 3144 N N . LEU A 1 378 ? -16.527 -10.281 40.498 1.00 86.56 378 LEU A N 1
ATOM 3145 C CA . LEU A 1 378 ? -15.845 -9.757 41.679 1.00 86.56 378 LEU A CA 1
ATOM 3146 C C . LEU A 1 378 ? -16.547 -10.257 42.941 1.00 86.56 378 LEU A C 1
ATOM 3148 O O . LEU A 1 378 ? -17.760 -10.473 42.946 1.00 86.56 378 LEU A O 1
ATOM 3152 N N . ASN A 1 379 ? -15.810 -10.392 44.042 1.00 87.19 379 ASN A N 1
ATOM 3153 C CA . ASN A 1 379 ? -16.451 -10.530 45.348 1.00 87.19 379 ASN A CA 1
ATOM 3154 C C . ASN A 1 379 ? -17.020 -9.167 45.810 1.00 87.19 379 ASN A C 1
ATOM 3156 O O . ASN A 1 379 ? -16.814 -8.123 45.186 1.00 87.19 379 ASN A O 1
ATOM 3160 N N . LYS A 1 380 ? -17.762 -9.168 46.920 1.00 82.88 380 LYS A N 1
ATOM 3161 C CA . LYS A 1 380 ? -18.403 -7.958 47.463 1.00 82.88 380 LYS A CA 1
ATOM 3162 C C . LYS A 1 380 ? -17.423 -6.877 47.934 1.00 82.88 380 LYS A C 1
ATOM 3164 O O . LYS A 1 380 ? -17.777 -5.702 47.891 1.00 82.88 380 LYS A O 1
ATOM 3169 N N . GLU A 1 381 ? -16.245 -7.255 48.421 1.00 80.06 381 GLU A N 1
ATOM 3170 C CA . GLU A 1 381 ? -15.227 -6.313 48.905 1.00 80.06 381 GLU A CA 1
ATOM 3171 C C . GLU A 1 381 ? -14.568 -5.603 47.715 1.00 80.06 381 GLU A C 1
ATOM 3173 O O . GLU A 1 381 ? -14.581 -4.374 47.650 1.00 80.06 381 GLU A O 1
ATOM 3178 N N . ASP A 1 382 ? -14.151 -6.371 46.708 1.00 84.94 382 ASP A N 1
ATOM 3179 C CA . ASP A 1 382 ? -13.558 -5.873 45.465 1.00 84.94 382 ASP A CA 1
ATOM 3180 C C . ASP A 1 382 ? -14.548 -5.030 44.647 1.00 84.94 382 ASP A C 1
ATOM 3182 O O . ASP A 1 382 ? -14.150 -4.083 43.970 1.00 84.94 382 ASP A O 1
ATOM 3186 N N . LEU A 1 383 ? -15.856 -5.320 44.726 1.00 86.81 383 LEU A N 1
ATOM 3187 C CA . LEU A 1 383 ? -16.892 -4.486 44.108 1.00 86.81 383 LEU A CA 1
ATOM 3188 C C . LEU A 1 383 ? -16.848 -3.045 44.638 1.00 86.81 383 LEU A C 1
ATOM 3190 O O . LEU A 1 383 ? -17.013 -2.109 43.855 1.00 86.81 383 LEU A O 1
ATOM 3194 N N . LYS A 1 384 ? -16.640 -2.845 45.948 1.00 82.06 384 LYS A N 1
ATOM 3195 C CA . LYS A 1 384 ? -16.574 -1.491 46.523 1.00 82.06 384 LYS A CA 1
ATOM 3196 C C . LYS A 1 384 ? -15.387 -0.725 45.949 1.00 82.06 384 LYS A C 1
ATOM 3198 O O . LYS A 1 384 ? -15.574 0.370 45.422 1.00 82.06 384 LYS A O 1
ATOM 3203 N N . GLU A 1 385 ? -14.206 -1.341 45.962 1.00 81.50 385 GLU A N 1
ATOM 3204 C CA . GLU A 1 385 ? -12.981 -0.748 45.416 1.00 81.50 385 GLU A CA 1
ATOM 3205 C C . GLU A 1 385 ? -13.111 -0.469 43.907 1.00 81.50 385 GLU A C 1
ATOM 3207 O O . GLU A 1 385 ? -12.750 0.609 43.428 1.00 81.50 385 GLU A O 1
ATOM 3212 N N . PHE A 1 386 ? -13.713 -1.393 43.152 1.00 85.19 386 PHE A N 1
ATOM 3213 C CA . PHE A 1 386 ? -13.997 -1.205 41.732 1.00 85.19 386 PHE A CA 1
ATOM 3214 C C . PHE A 1 386 ? -14.870 0.026 41.479 1.00 85.19 386 PHE A C 1
ATOM 3216 O O . PHE A 1 386 ? -14.538 0.852 40.625 1.00 85.19 386 PHE A O 1
ATOM 3223 N N . ILE A 1 387 ? -15.981 0.169 42.207 1.00 85.75 387 ILE A N 1
ATOM 3224 C CA . ILE A 1 387 ? -16.890 1.305 42.033 1.00 85.75 387 ILE A CA 1
ATOM 3225 C C . ILE A 1 387 ? -16.194 2.610 42.409 1.00 85.75 387 ILE A C 1
ATOM 3227 O O . ILE A 1 387 ? -16.303 3.576 41.662 1.00 85.75 387 ILE A O 1
ATOM 3231 N N . GLU A 1 388 ? -15.417 2.645 43.488 1.00 75.62 388 GLU A N 1
ATOM 3232 C CA . GLU A 1 388 ? -14.656 3.837 43.874 1.00 75.62 388 GLU A CA 1
ATOM 3233 C C . GLU A 1 388 ? -13.643 4.272 42.805 1.00 75.62 388 GLU A C 1
ATOM 3235 O O . GLU A 1 388 ? -13.458 5.466 42.567 1.00 75.62 388 GLU A O 1
ATOM 3240 N N . ILE A 1 389 ? -12.994 3.329 42.122 1.00 77.75 389 ILE A N 1
ATOM 3241 C CA . ILE A 1 389 ? -11.973 3.647 41.116 1.00 77.75 389 ILE A CA 1
ATOM 3242 C C . ILE A 1 389 ? -12.600 3.967 39.753 1.00 77.75 389 ILE A C 1
ATOM 3244 O O . ILE A 1 389 ? -12.207 4.937 39.099 1.00 77.75 389 ILE A O 1
ATOM 3248 N N . VAL A 1 390 ? -13.553 3.150 39.300 1.00 82.19 390 VAL A N 1
ATOM 3249 C CA . VAL A 1 390 ? -14.018 3.143 37.905 1.00 82.19 390 VAL A CA 1
ATOM 3250 C C . VAL A 1 390 ? -15.223 4.050 37.691 1.00 82.19 390 VAL A C 1
ATOM 3252 O O . VAL A 1 390 ? -15.225 4.822 36.731 1.00 82.19 390 VAL A O 1
ATOM 3255 N N . TYR A 1 391 ? -16.228 4.012 38.571 1.00 83.31 391 TYR A N 1
ATOM 3256 C CA . TYR A 1 391 ? -17.477 4.767 38.393 1.00 83.31 391 TYR A CA 1
ATOM 3257 C C . TYR A 1 391 ? -17.285 6.278 38.158 1.00 83.31 391 TYR A C 1
ATOM 3259 O O . TYR A 1 391 ? -17.895 6.806 37.227 1.00 83.31 391 TYR A O 1
ATOM 3267 N N . PRO A 1 392 ? -16.429 6.995 38.913 1.00 76.75 392 PRO A N 1
ATOM 3268 C CA . PRO A 1 392 ? -16.301 8.452 38.817 1.00 76.75 392 PRO A CA 1
ATOM 3269 C C . PRO A 1 392 ? -15.805 8.928 37.459 1.00 76.75 392 PRO A C 1
ATOM 3271 O O . PRO A 1 392 ? -16.121 10.037 37.039 1.00 76.75 392 PRO A O 1
ATOM 3274 N N . VAL A 1 393 ? -15.013 8.090 36.790 1.00 79.19 393 VAL A N 1
ATOM 3275 C CA . VAL A 1 393 ? -14.511 8.367 35.448 1.00 79.19 393 VAL A CA 1
ATOM 3276 C C . VAL A 1 393 ? -15.483 7.795 34.424 1.00 79.19 393 VAL A C 1
ATOM 3278 O O . VAL A 1 393 ? -15.881 8.494 33.504 1.00 79.19 393 VAL A O 1
ATOM 3281 N N . ALA A 1 394 ? -15.917 6.547 34.588 1.00 85.44 394 ALA A N 1
ATOM 3282 C CA . ALA A 1 394 ? -16.717 5.855 33.589 1.00 85.44 394 ALA A CA 1
ATOM 3283 C C . ALA A 1 394 ? -18.116 6.457 33.390 1.00 85.44 394 ALA A C 1
ATOM 3285 O O . ALA A 1 394 ? -18.566 6.508 32.250 1.00 85.44 394 ALA A O 1
ATOM 3286 N N . LYS A 1 395 ? -18.781 6.969 34.437 1.00 85.25 395 LYS A N 1
ATOM 3287 C CA . LYS A 1 395 ? -20.145 7.528 34.329 1.00 85.25 395 LYS A CA 1
ATOM 3288 C C . LYS A 1 395 ? -20.262 8.709 33.354 1.00 85.25 395 LYS A C 1
ATOM 3290 O O . LYS A 1 395 ? -21.323 8.930 32.786 1.00 85.25 395 LYS A O 1
ATOM 3295 N N . GLU A 1 396 ? -19.178 9.466 33.173 1.00 84.88 396 GLU A N 1
ATOM 3296 C CA . GLU A 1 396 ? -19.145 10.667 32.326 1.00 84.88 396 GLU A CA 1
ATOM 3297 C C . GLU A 1 396 ? -18.939 10.332 30.840 1.00 84.88 396 GLU A C 1
ATOM 3299 O O . GLU A 1 396 ? -19.264 11.132 29.963 1.00 84.88 396 GLU A O 1
ATOM 3304 N N . TYR A 1 397 ? -18.368 9.160 30.542 1.00 87.50 397 TYR A N 1
ATOM 3305 C CA . TYR A 1 397 ? -17.903 8.806 29.193 1.00 87.50 397 TYR A CA 1
ATOM 3306 C C . TYR A 1 397 ? -18.460 7.480 28.664 1.00 87.50 397 TYR A C 1
ATOM 3308 O O . TYR A 1 397 ? -18.258 7.164 27.489 1.00 87.50 397 TYR A O 1
ATOM 3316 N N . CYS A 1 398 ? -19.158 6.723 29.508 1.00 90.06 398 CYS A N 1
ATOM 3317 C CA . CYS A 1 398 ? -19.783 5.441 29.213 1.00 90.06 398 CYS A CA 1
ATOM 3318 C C . CYS A 1 398 ? -21.197 5.424 29.810 1.00 90.06 398 CYS A C 1
ATOM 3320 O O . CYS A 1 398 ? -21.472 6.084 30.814 1.00 90.06 398 CYS A O 1
ATOM 3322 N N . ARG A 1 399 ? -22.094 4.616 29.240 1.00 92.50 399 ARG A N 1
ATOM 3323 C CA . ARG A 1 399 ? -23.379 4.309 29.869 1.00 92.50 399 ARG A CA 1
ATOM 3324 C C . ARG A 1 399 ? -23.134 3.367 31.047 1.00 92.50 399 ARG A C 1
ATOM 3326 O O . ARG A 1 399 ? -23.036 2.156 30.862 1.00 92.50 399 ARG A O 1
ATOM 3333 N N . PHE A 1 400 ? -22.994 3.941 32.239 1.00 91.88 400 PHE A N 1
ATOM 3334 C CA . PHE A 1 400 ? -22.761 3.199 33.474 1.00 91.88 400 PHE A CA 1
ATOM 3335 C C . PHE A 1 400 ? -24.062 3.036 34.259 1.00 91.88 400 PHE A C 1
ATOM 3337 O O . PHE A 1 400 ? -24.659 4.016 34.702 1.00 91.88 400 PHE A O 1
ATOM 3344 N N . GLU A 1 401 ? -24.481 1.796 34.474 1.00 92.69 401 GLU A N 1
ATOM 3345 C CA . GLU A 1 401 ? -25.724 1.465 35.165 1.00 92.69 401 GLU A CA 1
ATOM 3346 C C . GLU A 1 401 ? -25.462 0.478 36.308 1.00 92.69 401 GLU A C 1
ATOM 3348 O O . GLU A 1 401 ? -24.670 -0.453 36.181 1.00 92.69 401 GLU A O 1
ATOM 3353 N N . MET A 1 402 ? -26.136 0.682 37.441 1.00 92.19 402 MET A N 1
ATOM 3354 C CA . MET A 1 402 ? -26.072 -0.211 38.601 1.00 92.19 402 MET A CA 1
ATOM 3355 C C . MET A 1 402 ? -27.461 -0.745 38.921 1.00 92.19 402 MET A C 1
ATOM 3357 O O . MET A 1 402 ? -28.434 0.020 38.931 1.00 92.19 402 MET A O 1
ATOM 3361 N N . SER A 1 403 ? -27.553 -2.034 39.241 1.00 92.94 403 SER A N 1
ATOM 3362 C CA . SER A 1 403 ? -28.797 -2.615 39.737 1.00 92.94 403 SER A CA 1
ATOM 3363 C C . SER A 1 403 ? -29.168 -2.057 41.116 1.00 92.94 403 SER A C 1
ATOM 3365 O O . SER A 1 403 ? -28.328 -1.557 41.868 1.00 92.94 403 SER A O 1
ATOM 3367 N N . GLN A 1 404 ? -30.450 -2.156 41.475 1.00 88.56 404 GLN A N 1
ATOM 3368 C CA . GLN A 1 404 ? -30.947 -1.664 42.763 1.00 88.56 404 GLN A CA 1
ATOM 3369 C C . GLN A 1 404 ? -30.241 -2.334 43.956 1.00 88.56 404 GLN A C 1
ATOM 3371 O O . GLN A 1 404 ? -29.920 -1.666 44.934 1.00 88.56 404 GLN A O 1
ATOM 3376 N N . LYS A 1 405 ? -29.918 -3.628 43.836 1.00 91.06 405 LYS A N 1
ATOM 3377 C CA . LYS A 1 405 ? -29.192 -4.387 44.866 1.00 91.06 405 LYS A CA 1
ATOM 3378 C C . LYS A 1 405 ? -27.798 -3.818 45.121 1.00 91.06 405 LYS A C 1
ATOM 3380 O O . LYS A 1 405 ? -27.379 -3.722 46.269 1.00 91.06 405 LYS A O 1
ATOM 3385 N N . VAL A 1 406 ? -27.100 -3.419 44.055 1.00 90.06 406 VAL A N 1
ATOM 3386 C CA . VAL A 1 406 ? -25.769 -2.805 44.148 1.00 90.06 406 VAL A CA 1
ATOM 3387 C C . VAL A 1 406 ? -25.853 -1.451 44.848 1.00 90.06 406 VAL A C 1
ATOM 3389 O O . VAL A 1 406 ? -25.063 -1.185 45.748 1.00 90.06 406 VAL A O 1
ATOM 3392 N N . LYS A 1 407 ? -26.840 -0.616 44.499 1.00 86.69 407 LYS A N 1
ATOM 3393 C CA . LYS A 1 407 ? -27.043 0.686 45.157 1.00 86.69 407 LYS A CA 1
ATOM 3394 C C . LYS A 1 407 ? -27.308 0.543 46.655 1.00 86.69 407 LYS A C 1
ATOM 3396 O O . LYS A 1 407 ? -26.706 1.259 47.448 1.00 86.69 407 LYS A O 1
ATOM 3401 N N . GLU A 1 408 ? -28.161 -0.409 47.032 1.00 86.50 408 GLU A N 1
ATOM 3402 C CA . GLU A 1 408 ? -28.465 -0.723 48.433 1.00 86.50 408 GLU A CA 1
ATOM 3403 C C . GLU A 1 408 ? -27.231 -1.237 49.185 1.00 86.50 408 GLU A C 1
ATOM 3405 O O . GLU A 1 408 ? -26.965 -0.790 50.298 1.00 86.50 408 GLU A O 1
ATOM 3410 N N . PHE A 1 409 ? -26.440 -2.123 48.570 1.00 85.75 409 PHE A N 1
ATOM 3411 C CA . PHE A 1 409 ? -25.198 -2.646 49.152 1.00 85.75 409 PHE A CA 1
ATOM 3412 C C . PHE A 1 409 ? -24.130 -1.567 49.381 1.00 85.75 409 PHE A C 1
ATOM 3414 O O . PHE A 1 409 ? -23.377 -1.634 50.354 1.00 85.75 409 PHE A O 1
ATOM 3421 N N . LEU A 1 410 ? -24.054 -0.582 48.487 1.00 83.12 410 LEU A N 1
ATOM 3422 C CA . LEU A 1 410 ? -23.128 0.546 48.583 1.00 83.12 410 LEU A CA 1
ATOM 3423 C C . LEU A 1 410 ? -23.659 1.691 49.459 1.00 83.12 410 LEU A C 1
ATOM 3425 O O . LEU A 1 410 ? -22.984 2.708 49.585 1.00 83.12 410 LEU A O 1
ATOM 3429 N N . GLU A 1 411 ? -24.856 1.540 50.038 1.00 80.25 411 GLU A N 1
ATOM 3430 C CA . GLU A 1 411 ? -25.551 2.572 50.820 1.00 80.25 411 GLU A CA 1
ATOM 3431 C C . GLU A 1 411 ? -25.708 3.906 50.063 1.00 80.25 411 GLU A C 1
ATOM 3433 O O . GLU A 1 411 ? -25.794 4.976 50.667 1.00 80.25 411 GLU A O 1
ATOM 3438 N N . LEU A 1 412 ? -25.770 3.852 48.727 1.00 69.94 412 LEU A N 1
ATOM 3439 C CA . LEU A 1 412 ? -25.893 5.041 47.890 1.00 69.94 412 LEU A CA 1
ATOM 3440 C C . LEU A 1 412 ? -27.316 5.586 47.978 1.00 69.94 412 LEU A C 1
ATOM 3442 O O . LEU A 1 412 ? -28.280 4.924 47.586 1.00 69.94 412 LEU A O 1
ATOM 3446 N N . LYS A 1 413 ? -27.451 6.823 48.455 1.00 59.59 413 LYS A N 1
ATOM 3447 C CA . LYS A 1 413 ? -28.682 7.602 48.269 1.00 59.59 413 LYS A CA 1
ATOM 3448 C C . LYS A 1 413 ? -28.763 8.055 46.809 1.00 59.59 413 LYS A C 1
ATOM 3450 O O . LYS A 1 413 ? -27.744 8.101 46.130 1.00 59.59 413 LYS A O 1
ATOM 3455 N N . ASP A 1 414 ? -29.947 8.433 46.324 1.00 55.66 414 ASP A N 1
ATOM 3456 C CA . ASP A 1 414 ? -30.172 8.927 44.945 1.00 55.66 414 ASP A CA 1
ATOM 3457 C C . ASP A 1 414 ? -29.377 10.213 44.580 1.00 55.66 414 ASP A C 1
ATOM 3459 O O . ASP A 1 414 ? -29.602 10.822 43.534 1.00 55.66 414 ASP A O 1
ATOM 3463 N N . GLU A 1 415 ? -28.449 10.649 45.434 1.00 56.50 415 GLU A N 1
ATOM 3464 C CA . GLU A 1 415 ? -27.526 11.746 45.182 1.00 56.50 415 GLU A CA 1
ATOM 3465 C C . GLU A 1 415 ? -26.304 11.283 44.375 1.00 56.50 415 GLU A C 1
ATOM 3467 O O . GLU A 1 415 ? -25.796 10.169 44.487 1.00 56.50 415 GLU A O 1
ATOM 3472 N N . GLU A 1 416 ? -25.809 12.176 43.526 1.00 60.47 416 GLU A N 1
ATOM 3473 C CA . GLU A 1 416 ? -24.667 11.903 42.668 1.00 60.47 416 GLU A CA 1
ATOM 3474 C C . GLU A 1 416 ? -23.360 11.814 43.483 1.00 60.47 416 GLU A C 1
ATOM 3476 O O . GLU A 1 416 ? -22.987 12.779 44.155 1.00 60.47 416 GLU A O 1
ATOM 3481 N N . LEU A 1 417 ? -22.623 10.696 43.376 1.00 65.25 417 LEU A N 1
ATOM 3482 C CA . LEU A 1 417 ? -21.269 10.571 43.939 1.00 65.25 417 LEU A CA 1
ATOM 3483 C C . LEU A 1 417 ? -20.353 11.663 43.372 1.00 65.25 417 LEU A C 1
ATOM 3485 O O . LEU A 1 417 ? -20.152 11.771 42.154 1.00 65.25 417 LEU A O 1
ATOM 3489 N N . LYS A 1 418 ? -19.758 12.439 44.280 1.00 64.75 418 LYS A N 1
ATOM 3490 C CA . LYS A 1 418 ? -18.828 13.531 43.985 1.00 64.75 418 LYS A CA 1
ATOM 3491 C C . LYS A 1 418 ? -17.409 13.160 44.392 1.00 64.75 418 LYS A C 1
ATOM 3493 O O . LYS A 1 418 ? -17.171 12.635 45.479 1.00 64.75 418 LYS A O 1
ATOM 3498 N N . LEU A 1 419 ? -16.458 13.494 43.522 1.00 63.94 419 LEU A N 1
ATOM 3499 C CA . LEU A 1 419 ? -15.026 13.416 43.799 1.00 63.94 419 LEU A CA 1
ATOM 3500 C C . LEU A 1 419 ? -14.632 14.502 44.811 1.00 63.94 419 LEU A C 1
ATOM 3502 O O . LEU A 1 419 ? -14.848 15.692 44.578 1.00 63.94 419 LEU A O 1
ATOM 3506 N N . LYS A 1 420 ? -13.989 14.102 45.906 1.00 67.44 420 LYS A N 1
ATOM 3507 C CA . LYS A 1 420 ? -13.424 14.982 46.932 1.00 67.44 420 LYS A CA 1
ATOM 3508 C C . LYS A 1 420 ? -11.915 14.766 46.985 1.00 67.44 420 LYS A C 1
ATOM 3510 O O . LYS A 1 420 ? -11.438 13.733 47.443 1.00 67.44 420 LYS A O 1
ATOM 3515 N N . VAL A 1 421 ? -11.146 15.746 46.512 1.00 72.81 421 VAL A N 1
ATOM 3516 C CA . VAL A 1 421 ? -9.676 15.704 46.567 1.00 72.81 421 VAL A CA 1
ATOM 3517 C C . VAL A 1 421 ? -9.194 16.528 47.754 1.00 72.81 421 VAL A C 1
ATOM 3519 O O . VAL A 1 421 ? -9.377 17.743 47.798 1.00 72.81 421 VAL A O 1
ATOM 3522 N N . LEU A 1 422 ? -8.574 15.862 48.721 1.00 74.88 422 LEU A N 1
ATOM 3523 C CA . LEU A 1 422 ? -7.958 16.473 49.891 1.00 74.88 422 LEU A CA 1
ATOM 3524 C C . LEU A 1 422 ? -6.459 16.609 49.641 1.00 74.88 422 LEU A C 1
ATOM 3526 O O . LEU A 1 422 ? -5.746 15.614 49.536 1.00 74.88 422 LEU A O 1
ATOM 3530 N N . PHE A 1 423 ? -5.972 17.841 49.538 1.00 76.50 423 PHE A N 1
ATOM 3531 C CA . PHE A 1 423 ? -4.540 18.103 49.436 1.00 76.50 423 PHE A CA 1
ATOM 3532 C C . PHE A 1 423 ? -3.929 18.260 50.826 1.00 76.50 423 PHE A C 1
ATOM 3534 O O . PHE A 1 423 ? -4.451 19.000 51.656 1.00 76.50 423 PHE A O 1
ATOM 3541 N N . ASP A 1 424 ? -2.797 17.601 51.050 1.00 79.00 424 ASP A N 1
ATOM 3542 C CA . ASP A 1 424 ? -1.994 17.721 52.264 1.00 79.00 424 ASP A CA 1
ATOM 3543 C C . ASP A 1 424 ? -0.505 17.844 51.906 1.00 79.00 424 ASP A C 1
ATOM 3545 O O . ASP A 1 424 ? -0.075 17.581 50.782 1.00 79.00 424 ASP A O 1
ATOM 3549 N N . THR A 1 425 ? 0.318 18.253 52.858 1.00 72.81 425 THR A N 1
ATOM 3550 C CA . THR A 1 425 ? 1.773 18.268 52.731 1.00 72.81 425 THR A CA 1
ATOM 3551 C C . THR A 1 425 ? 2.364 16.983 53.300 1.00 72.81 425 THR A C 1
ATOM 3553 O O . THR A 1 425 ? 2.133 16.625 54.449 1.00 72.81 425 THR A O 1
ATOM 3556 N N . TYR A 1 426 ? 3.183 16.285 52.510 1.00 69.44 426 TYR A N 1
ATOM 3557 C CA . TYR A 1 426 ? 3.929 15.118 52.981 1.00 69.44 426 TYR A CA 1
ATOM 3558 C C . TYR A 1 426 ? 5.421 15.283 52.686 1.00 69.44 426 TYR A C 1
ATOM 3560 O O . TYR A 1 426 ? 5.865 15.323 51.534 1.00 69.44 426 TYR A O 1
ATOM 3568 N N . LYS A 1 427 ? 6.225 15.365 53.752 1.00 78.06 427 LYS A N 1
ATOM 3569 C CA . LYS A 1 427 ? 7.668 15.666 53.714 1.00 78.06 427 LYS A CA 1
ATOM 3570 C C . LYS A 1 427 ? 7.972 16.989 52.991 1.00 78.06 427 LYS A C 1
ATOM 3572 O O . LYS A 1 427 ? 7.814 1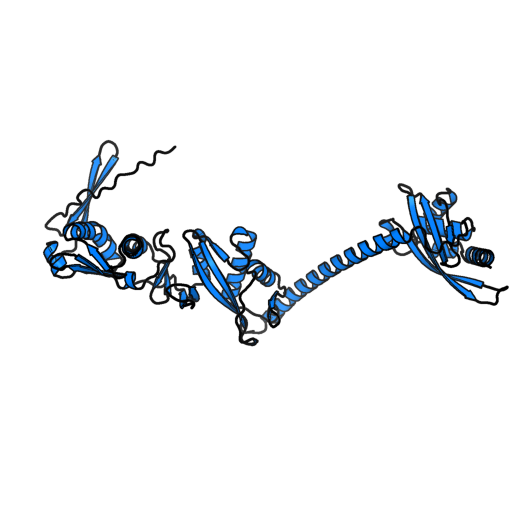8.048 53.577 1.00 78.06 427 LYS A O 1
ATOM 3577 N N . LYS A 1 428 ? 8.454 16.926 51.744 1.00 70.12 428 LYS A N 1
ATOM 3578 C CA . LYS A 1 428 ? 8.807 18.085 50.897 1.00 70.12 428 LYS A CA 1
ATOM 3579 C C . LYS A 1 428 ? 7.908 18.206 49.657 1.00 70.12 428 LYS A C 1
ATOM 3581 O O . LYS A 1 428 ? 8.277 18.896 48.713 1.00 70.12 428 LYS A O 1
ATOM 3586 N N . GLY A 1 429 ? 6.783 17.492 49.620 1.00 65.12 429 GLY A N 1
ATOM 3587 C CA . GLY A 1 429 ? 5.867 17.477 48.481 1.00 65.12 429 GLY A CA 1
ATOM 3588 C C . GLY A 1 429 ? 4.406 17.625 48.893 1.00 65.12 429 GLY A C 1
ATOM 3589 O O . GLY A 1 429 ? 4.070 17.589 50.077 1.00 65.12 429 GLY A O 1
ATOM 3590 N N . ILE A 1 430 ? 3.551 17.778 47.886 1.00 73.62 430 ILE A N 1
ATOM 3591 C CA . ILE A 1 430 ? 2.094 17.765 48.027 1.00 73.62 430 ILE A CA 1
ATOM 3592 C C . ILE A 1 430 ? 1.626 16.310 47.895 1.00 73.62 430 ILE A C 1
ATOM 3594 O O . ILE A 1 430 ? 2.029 15.599 46.972 1.00 73.62 430 ILE A O 1
ATOM 3598 N N . CYS A 1 431 ? 0.802 15.867 48.833 1.00 70.31 431 CYS A N 1
ATOM 3599 C CA . CYS A 1 431 ? 0.036 14.633 48.783 1.00 70.31 431 CYS A CA 1
ATOM 3600 C C . CYS A 1 431 ? -1.416 14.980 48.437 1.00 70.31 431 CYS A C 1
ATOM 3602 O O . CYS A 1 431 ? -1.927 16.002 48.884 1.00 70.31 431 CYS A O 1
ATOM 3604 N N . ALA A 1 432 ? -2.076 14.141 47.649 1.00 67.00 432 ALA A N 1
ATOM 3605 C CA . ALA A 1 432 ? -3.510 14.230 47.420 1.00 67.00 432 ALA A CA 1
ATOM 3606 C C . ALA A 1 432 ? -4.137 12.919 47.892 1.00 67.00 432 ALA A C 1
ATOM 3608 O O . ALA A 1 432 ? -3.723 11.847 47.450 1.00 67.00 432 ALA A O 1
ATOM 3609 N N . GLN A 1 433 ? -5.100 13.009 48.801 1.00 67.56 433 GLN A N 1
ATOM 3610 C CA . GLN A 1 433 ? -5.986 11.914 49.154 1.00 67.56 433 GLN A CA 1
ATOM 3611 C C . GLN A 1 433 ? -7.285 12.104 48.380 1.00 67.56 433 GLN A C 1
ATOM 3613 O O . GLN A 1 433 ? -7.913 13.159 48.445 1.00 67.56 433 GLN A O 1
ATOM 3618 N N . ILE A 1 434 ? -7.664 11.088 47.619 1.00 63.62 434 ILE A N 1
ATOM 3619 C CA . ILE A 1 434 ? -8.903 11.088 46.854 1.00 63.62 434 ILE A CA 1
ATOM 3620 C C . ILE A 1 434 ? -9.948 10.351 47.694 1.00 63.62 434 ILE A C 1
ATOM 3622 O O . ILE A 1 434 ? -9.660 9.282 48.222 1.00 63.62 434 ILE A O 1
ATOM 3626 N N . LYS A 1 435 ? -11.120 10.958 47.865 1.00 69.19 435 LYS A N 1
ATOM 3627 C CA . LYS A 1 435 ? -12.294 10.375 48.521 1.00 69.19 435 LYS A CA 1
ATOM 3628 C C . LYS A 1 435 ? -13.518 10.582 47.638 1.00 69.19 435 LYS A C 1
ATOM 3630 O O . LYS A 1 435 ? -13.539 11.518 46.834 1.00 69.19 435 LYS A O 1
ATOM 3635 N N . TYR A 1 436 ? -14.552 9.775 47.837 1.00 65.75 436 TYR A N 1
ATOM 3636 C CA . TYR A 1 436 ? -15.856 9.993 47.209 1.00 65.75 436 TYR A CA 1
ATOM 3637 C C . TYR A 1 436 ? -16.915 10.247 48.264 1.00 65.75 436 TYR A C 1
ATOM 3639 O O . TYR A 1 436 ? -16.831 9.712 49.360 1.00 65.75 436 TYR A O 1
ATOM 3647 N N . THR A 1 437 ? -17.891 11.094 47.961 1.00 65.19 437 THR A N 1
ATOM 3648 C CA . THR A 1 437 ? -18.998 11.359 48.881 1.00 65.19 437 THR A CA 1
ATOM 3649 C C . THR A 1 437 ? -20.306 11.503 48.126 1.00 65.19 437 THR A C 1
ATOM 3651 O O . THR A 1 437 ? -20.349 12.118 47.059 1.00 65.19 437 THR A O 1
ATOM 3654 N N . ASP A 1 438 ? -21.370 10.945 48.690 1.00 64.50 438 ASP A N 1
ATOM 3655 C CA . ASP A 1 438 ? -22.754 11.167 48.264 1.00 64.50 438 ASP A CA 1
ATOM 3656 C C . ASP A 1 438 ? -23.371 12.415 48.928 1.00 64.50 438 ASP A C 1
ATOM 3658 O O . ASP A 1 438 ? -24.563 12.652 48.806 1.00 64.50 438 ASP A O 1
ATOM 3662 N N . GLY A 1 439 ? -22.571 13.202 49.663 1.00 55.78 439 GLY A N 1
ATOM 3663 C CA . GLY A 1 439 ? -23.024 14.344 50.459 1.00 55.78 439 GLY A CA 1
ATOM 3664 C C . GLY A 1 439 ? -23.292 14.018 51.932 1.00 55.78 439 GLY A C 1
ATOM 3665 O O . GLY A 1 439 ? -23.326 14.941 52.749 1.00 55.78 439 GLY A O 1
ATOM 3666 N N . SER A 1 440 ? -23.420 12.738 52.299 1.00 54.69 440 SER A N 1
ATOM 3667 C CA . SER A 1 440 ? -23.698 12.299 53.672 1.00 54.69 440 SER A CA 1
ATOM 3668 C C . SER A 1 440 ? -22.583 11.464 54.305 1.00 54.69 440 SER A C 1
ATOM 3670 O O . SER A 1 440 ? -22.318 11.633 55.497 1.00 54.69 440 SER A O 1
ATOM 3672 N N . THR A 1 441 ? -21.874 10.656 53.515 1.00 59.97 441 THR A N 1
ATOM 3673 C CA . THR A 1 441 ? -20.764 9.818 53.994 1.00 59.97 441 THR A CA 1
ATOM 3674 C C . THR A 1 441 ? -19.576 9.914 53.032 1.00 59.97 441 THR A C 1
ATOM 3676 O O . THR A 1 441 ? -19.759 10.096 51.827 1.00 59.97 441 THR A O 1
ATOM 3679 N N . ASP A 1 442 ? -18.349 9.852 53.558 1.00 66.75 442 ASP A N 1
ATOM 3680 C CA . ASP A 1 442 ? -17.131 9.723 52.749 1.00 66.75 442 ASP A CA 1
ATOM 3681 C C . ASP A 1 442 ? -16.820 8.220 52.572 1.00 66.75 442 ASP A C 1
ATOM 3683 O O . ASP A 1 442 ? -16.752 7.485 53.556 1.00 66.75 442 ASP A O 1
ATOM 3687 N N . LEU A 1 443 ? -16.599 7.784 51.332 1.00 60.69 443 LEU A N 1
ATOM 3688 C CA . LEU A 1 443 ? -16.011 6.495 50.968 1.00 60.69 443 LEU A CA 1
ATOM 3689 C C . LEU A 1 443 ? -14.481 6.649 50.964 1.00 60.69 443 LEU A C 1
ATOM 3691 O O . LEU A 1 443 ? -13.936 7.518 50.267 1.00 60.69 443 LEU A O 1
ATOM 3695 N N . ASP A 1 444 ? -13.802 5.865 51.802 1.00 53.16 444 ASP A N 1
ATOM 3696 C CA . ASP A 1 444 ? -12.348 5.885 51.951 1.00 53.16 444 ASP A CA 1
ATOM 3697 C C . ASP A 1 444 ? -11.697 4.873 51.004 1.00 53.16 444 ASP A C 1
ATOM 3699 O O . ASP A 1 444 ? -11.900 3.672 51.142 1.00 53.16 444 ASP A O 1
ATOM 3703 N N . ILE A 1 445 ? -10.819 5.367 50.127 1.00 47.09 445 ILE A N 1
ATOM 3704 C CA . ILE A 1 445 ? -9.929 4.522 49.328 1.00 47.09 445 ILE A CA 1
ATOM 3705 C C . ILE A 1 445 ? -8.905 3.900 50.288 1.00 47.09 445 ILE A C 1
ATOM 3707 O O . ILE A 1 445 ? -7.889 4.529 50.624 1.00 47.09 445 ILE A O 1
ATOM 3711 N N . GLU A 1 446 ? -9.155 2.683 50.776 1.00 42.19 446 GLU A N 1
ATOM 3712 C CA . GLU A 1 446 ? -8.090 1.907 51.408 1.00 42.19 446 GLU A CA 1
ATOM 3713 C C . GLU A 1 446 ? -6.981 1.652 50.384 1.00 42.19 446 GLU A C 1
ATOM 3715 O O . GLU A 1 446 ? -7.204 1.575 49.180 1.00 42.19 446 GLU A O 1
ATOM 3720 N N . LYS A 1 447 ? -5.735 1.638 50.866 1.00 39.47 447 LYS A N 1
ATOM 3721 C CA . LYS A 1 447 ? -4.523 1.648 50.042 1.00 39.47 447 LYS A CA 1
ATOM 3722 C C . LYS A 1 447 ? -4.464 0.427 49.116 1.00 39.47 447 LYS A C 1
ATOM 3724 O O . LYS A 1 447 ? -3.778 -0.543 49.440 1.00 39.47 447 LYS A O 1
ATOM 3729 N N . ALA A 1 448 ? -5.043 0.549 47.924 1.00 34.72 448 ALA A N 1
ATOM 3730 C CA . ALA A 1 448 ? -4.694 -0.254 46.767 1.00 34.72 448 ALA A CA 1
ATOM 3731 C C . ALA A 1 448 ? -3.167 -0.231 46.649 1.00 34.72 448 ALA A C 1
ATOM 3733 O O . ALA A 1 448 ? -2.546 0.839 46.601 1.00 34.72 448 ALA A O 1
ATOM 3734 N N . GLY A 1 449 ? -2.548 -1.407 46.717 1.00 31.00 449 GLY A N 1
ATOM 3735 C CA . GLY A 1 449 ? -1.111 -1.617 46.856 1.00 31.00 449 GLY A CA 1
ATOM 3736 C C . GLY A 1 449 ? -0.277 -1.187 45.647 1.00 31.00 449 GLY A C 1
ATOM 3737 O O . GLY A 1 449 ? 0.513 -1.976 45.136 1.00 31.00 449 GLY A O 1
ATOM 3738 N N . LEU A 1 450 ? -0.365 0.075 45.221 1.00 28.81 450 LEU A N 1
ATOM 3739 C CA . LEU A 1 450 ? 0.576 0.710 44.307 1.00 28.81 450 LEU A CA 1
ATOM 3740 C C . LEU A 1 450 ? 1.918 0.883 45.028 1.00 28.81 450 LEU A C 1
ATOM 3742 O O . LEU A 1 450 ? 2.284 1.964 45.504 1.00 28.81 450 LEU A O 1
ATOM 3746 N N . LYS A 1 451 ? 2.697 -0.203 45.092 1.00 27.86 451 LYS A N 1
ATOM 3747 C CA . LYS A 1 451 ? 4.148 -0.096 45.221 1.00 27.86 451 LYS A CA 1
ATOM 3748 C C . LYS A 1 451 ? 4.624 0.727 44.031 1.00 27.86 451 LYS A C 1
ATOM 3750 O O . LYS A 1 451 ? 4.695 0.247 42.907 1.00 27.86 451 LYS A O 1
ATOM 3755 N N . ARG A 1 452 ? 4.937 1.997 44.291 1.00 31.19 452 ARG A N 1
ATOM 3756 C CA . ARG A 1 452 ? 5.739 2.812 43.384 1.00 31.19 452 ARG A CA 1
ATOM 3757 C C . ARG A 1 452 ? 7.068 2.091 43.202 1.00 31.19 452 ARG A C 1
ATOM 3759 O O . ARG A 1 452 ? 7.937 2.194 44.071 1.00 31.19 452 ARG A O 1
ATOM 3766 N N . ASP A 1 453 ? 7.230 1.389 42.089 1.00 29.58 453 ASP A N 1
ATOM 3767 C CA . ASP A 1 453 ? 8.560 1.085 41.595 1.00 29.58 453 ASP A CA 1
ATOM 3768 C C . ASP A 1 453 ? 9.217 2.423 41.279 1.00 29.58 453 ASP A C 1
ATOM 3770 O O . ASP A 1 453 ? 8.928 3.105 40.295 1.00 29.58 453 ASP A O 1
ATOM 3774 N N . PHE A 1 454 ? 10.072 2.852 42.203 1.00 29.84 454 PHE A N 1
ATOM 3775 C CA . PHE A 1 454 ? 11.025 3.904 41.936 1.00 29.84 454 PHE A CA 1
ATOM 3776 C C . PHE A 1 454 ? 11.906 3.399 40.800 1.00 29.84 454 PHE A C 1
ATOM 3778 O O . PHE A 1 454 ? 12.829 2.615 41.026 1.00 29.84 454 PHE A O 1
ATOM 3785 N N . SER A 1 455 ? 11.645 3.877 39.584 1.00 28.80 455 SER A N 1
ATOM 3786 C CA . SER A 1 455 ? 12.623 3.837 38.510 1.00 28.80 455 SER A CA 1
ATOM 3787 C C . SER A 1 455 ? 13.867 4.565 39.022 1.00 28.80 455 SER A C 1
ATOM 3789 O O . SER A 1 455 ? 13.935 5.800 39.029 1.00 28.80 455 SER A O 1
ATOM 3791 N N . LYS A 1 456 ? 14.847 3.809 39.520 1.00 31.69 456 LYS A N 1
ATOM 3792 C CA . LYS A 1 456 ? 16.196 4.327 39.689 1.00 31.69 456 LYS A CA 1
ATOM 3793 C C . LYS A 1 456 ? 16.667 4.689 38.289 1.00 31.69 456 LYS A C 1
ATOM 3795 O O . LYS A 1 456 ? 16.876 3.810 37.462 1.00 31.69 456 LYS A O 1
ATOM 3800 N N . ARG A 1 457 ? 16.796 5.990 38.031 1.00 33.78 457 ARG A N 1
ATOM 3801 C CA . ARG A 1 457 ? 17.641 6.478 36.945 1.00 33.78 457 ARG A CA 1
ATOM 3802 C C . ARG A 1 457 ? 19.041 5.906 37.179 1.00 33.78 457 ARG A C 1
ATOM 3804 O O . ARG A 1 457 ? 19.643 6.209 38.210 1.00 33.78 457 ARG A O 1
ATOM 3811 N N . ALA A 1 458 ? 19.492 5.069 36.253 1.00 34.78 458 ALA A N 1
ATOM 3812 C CA . ALA A 1 458 ? 20.897 4.854 35.947 1.00 34.78 458 ALA A CA 1
ATOM 3813 C C . ALA A 1 458 ? 21.142 5.470 34.570 1.00 34.78 458 ALA A C 1
ATOM 3815 O O . ALA A 1 458 ? 20.265 5.265 33.696 1.00 34.78 458 ALA A O 1
#

Organism: Caldicellulosiruptor saccharolyticus (strain ATCC 43494 / DSM 8903 / Tp8T 6331) (NCBI:txid351627)

pLDDT: mean 81.02, std 14.33, range [27.86, 97.0]